Protein AF-A0A1B7LLC5-F1 (afdb_monomer)

Nearest PDB structures (foldseek):
  7f6j-assembly1_C  TM=9.570E-01  e=3.061E+00  Homo sapiens
  8iyj-assembly1_B1  TM=2.828E-01  e=3.644E+00  Mus musculus

Foldseek 3Di:
DDDDDDDDDDDDDDDDDDPPVCPVVVVVVVVVVVVVVVVVVVVVVVVVVVVVVVVVVVVVVVVVVVVVVVVVVVVCVVVVPPDPPDDDDPVVVVLVVLLVVLVVLLVVCVVVVVFKDADPPDPQDDPVVVVVVLVVQLVVQLVVLLVCLLVDPDPCSVVVLVVSQVVSQVVQVVRRMGGDPSNSVSSVSNSVSSNVVSVVVVVVVVVVVVVVVLVVLVVVLVVVVVVLVVVLVVLVVVLVVLVVVLVPDPDPVVNVVSVVVNVVSVVVNVVSVVVVVVSVVVVLLQQKWKWWKWDDCPWPNPQKIDIATDSDPCVVVVQVVCQVPPDPDGIDTFKMFIDRGRVVVLVVCCVVQVVFFPDPPDSRGTIGRHHPVVVVVSVVVRPTDDMDGDD

Solvent-accessible surface area (backbone atoms only — not comparable to full-atom values): 22196 Å² total; per-residue (Å²): 138,82,88,85,79,90,79,89,77,88,74,85,79,76,91,75,86,74,83,68,77,57,62,65,60,52,51,50,49,52,50,53,52,51,49,52,53,51,51,54,50,53,52,50,54,50,52,52,52,52,52,52,50,53,52,52,49,52,52,51,52,52,52,54,49,52,52,48,52,52,52,50,50,52,51,48,51,60,69,66,52,65,66,93,83,76,80,93,53,71,71,59,54,52,54,50,51,53,50,50,51,41,52,49,53,49,52,49,35,58,75,67,62,57,42,59,45,67,53,89,90,53,97,71,78,85,58,65,67,59,54,51,50,51,53,50,50,54,53,52,55,46,51,51,51,51,53,44,56,77,74,39,95,64,83,58,57,61,57,54,50,50,53,51,50,51,53,53,42,55,57,32,52,78,70,54,28,40,69,31,67,73,52,55,46,36,56,52,50,47,52,53,50,53,53,53,49,50,55,49,52,51,52,49,55,51,50,54,52,51,52,56,53,51,53,50,52,56,51,50,52,52,53,51,50,55,50,53,52,53,53,50,54,52,47,52,52,50,44,55,53,42,54,53,49,45,75,73,46,85,50,69,69,63,31,51,54,41,50,58,50,41,54,53,47,51,53,49,50,52,53,50,52,55,50,48,53,53,51,52,53,54,50,41,63,63,35,20,23,34,35,38,33,31,34,33,52,90,80,69,34,83,51,37,34,35,72,47,64,38,63,55,96,54,62,69,58,58,54,52,53,50,38,76,75,70,52,100,57,65,66,44,65,46,37,42,30,49,34,64,42,34,72,60,51,54,52,52,49,50,65,76,43,56,95,28,54,75,44,91,84,47,95,89,65,43,35,32,57,48,50,72,70,56,54,52,53,55,48,64,75,61,73,60,90,44,80,48,77,47,129

Structure (mmCIF, N/CA/C/O backbone):
data_AF-A0A1B7LLC5-F1
#
_entry.id   AF-A0A1B7LLC5-F1
#
loop_
_atom_site.group_PDB
_atom_site.id
_atom_site.type_symbol
_atom_site.label_atom_id
_atom_site.label_alt_id
_atom_site.label_comp_id
_atom_site.label_asym_id
_atom_site.label_entity_id
_atom_site.labe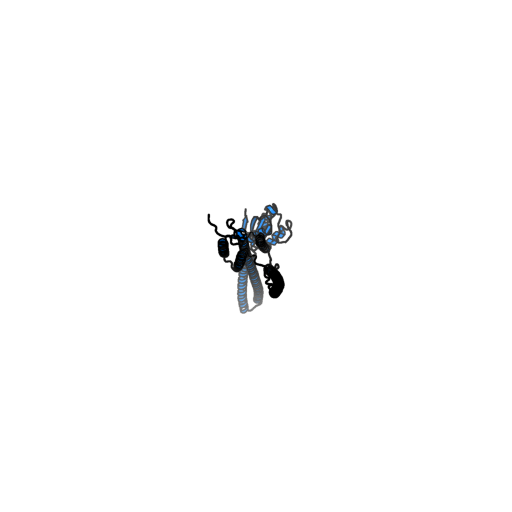l_seq_id
_atom_site.pdbx_PDB_ins_code
_atom_site.Cartn_x
_atom_site.Cartn_y
_atom_site.Cartn_z
_atom_site.occupancy
_atom_site.B_iso_or_equiv
_atom_site.auth_seq_id
_atom_site.auth_comp_id
_atom_site.auth_asym_id
_atom_site.auth_atom_id
_atom_site.pdbx_PDB_model_num
ATOM 1 N N . MET A 1 1 ? 99.921 7.316 -113.425 1.00 34.38 1 MET A N 1
ATOM 2 C CA . MET A 1 1 ? 101.112 7.751 -112.674 1.00 34.38 1 MET A CA 1
ATOM 3 C C . MET A 1 1 ? 100.921 7.282 -111.239 1.00 34.38 1 MET A C 1
ATOM 5 O O . MET A 1 1 ? 100.054 7.803 -110.559 1.00 34.38 1 MET A O 1
ATOM 9 N N . PHE A 1 2 ? 101.670 6.233 -110.895 1.00 31.62 2 PHE A N 1
ATOM 10 C CA . PHE A 1 2 ? 101.904 5.600 -109.591 1.00 31.62 2 PHE A CA 1
ATOM 11 C C . PHE A 1 2 ? 100.785 4.850 -108.839 1.00 31.62 2 PHE A C 1
ATOM 13 O O . PHE A 1 2 ? 99.936 5.413 -108.158 1.00 31.62 2 PHE A O 1
ATOM 20 N N . ASP A 1 3 ? 100.919 3.525 -108.965 1.00 32.22 3 ASP A N 1
ATOM 21 C CA . ASP A 1 3 ? 100.447 2.406 -108.149 1.00 32.22 3 ASP A CA 1
ATOM 22 C C . ASP A 1 3 ? 100.445 2.631 -106.634 1.00 32.22 3 ASP A C 1
ATOM 24 O O . ASP A 1 3 ? 101.436 3.110 -106.096 1.00 32.22 3 ASP A O 1
ATOM 28 N N . PHE A 1 4 ? 99.449 2.069 -105.936 1.00 33.47 4 PHE A N 1
ATOM 29 C CA . PHE A 1 4 ? 99.709 1.341 -104.687 1.00 33.47 4 PHE A CA 1
ATOM 30 C C . PHE A 1 4 ? 98.754 0.140 -104.503 1.00 33.47 4 PHE A C 1
ATOM 32 O O . PHE A 1 4 ? 97.558 0.259 -104.264 1.00 33.47 4 PHE A O 1
ATOM 39 N N . LYS A 1 5 ? 99.378 -1.027 -104.692 1.00 35.62 5 LYS A N 1
ATOM 40 C CA . LYS A 1 5 ? 99.055 -2.440 -104.428 1.00 35.62 5 LYS A CA 1
ATOM 41 C C . LYS A 1 5 ? 97.774 -2.822 -103.659 1.00 35.62 5 LYS A C 1
ATOM 43 O O . LYS A 1 5 ? 97.589 -2.506 -102.489 1.00 35.62 5 LYS A O 1
ATOM 48 N N . LYS A 1 6 ? 97.027 -3.730 -104.308 1.00 38.81 6 LYS A N 1
ATOM 49 C CA . LYS A 1 6 ? 96.142 -4.754 -103.724 1.00 38.81 6 LYS A CA 1
ATOM 50 C C . LYS A 1 6 ? 96.840 -5.534 -102.603 1.00 38.81 6 LYS A C 1
ATOM 52 O O . LYS A 1 6 ? 97.945 -6.030 -102.811 1.00 38.81 6 LYS A O 1
ATOM 57 N N . ASN A 1 7 ? 96.131 -5.765 -101.502 1.00 33.94 7 ASN A N 1
ATOM 58 C CA . ASN A 1 7 ? 96.380 -6.903 -100.623 1.00 33.94 7 ASN A CA 1
ATOM 59 C C . ASN A 1 7 ? 95.038 -7.551 -100.258 1.00 33.94 7 ASN A C 1
ATOM 61 O O . ASN A 1 7 ? 94.275 -7.039 -99.443 1.00 33.94 7 ASN A O 1
ATOM 65 N N . ASN A 1 8 ? 94.750 -8.666 -100.929 1.00 35.16 8 ASN A N 1
ATOM 66 C CA . ASN A 1 8 ? 93.678 -9.589 -100.584 1.00 35.16 8 ASN A CA 1
ATOM 67 C C . ASN A 1 8 ? 94.096 -10.363 -99.332 1.00 35.16 8 ASN A C 1
ATOM 69 O O . ASN A 1 8 ? 95.169 -10.955 -99.333 1.00 35.16 8 ASN A O 1
ATOM 73 N N . ASN A 1 9 ? 93.242 -10.411 -98.312 1.00 33.19 9 ASN A N 1
ATOM 74 C CA . ASN A 1 9 ? 93.235 -11.494 -97.328 1.00 33.19 9 ASN A CA 1
ATOM 75 C C . ASN A 1 9 ? 91.840 -11.614 -96.704 1.00 33.19 9 ASN A C 1
ATOM 77 O O . ASN A 1 9 ? 91.574 -11.185 -95.586 1.00 33.19 9 ASN A O 1
ATOM 81 N N . THR A 1 10 ? 90.939 -12.230 -97.464 1.00 37.09 10 THR A N 1
ATOM 82 C CA . THR A 1 10 ? 89.785 -12.956 -96.935 1.00 37.09 10 THR A CA 1
ATOM 83 C C . THR A 1 10 ? 90.298 -14.189 -96.191 1.00 37.09 10 THR A C 1
ATOM 85 O O . THR A 1 10 ? 90.734 -15.149 -96.825 1.00 37.09 10 THR A O 1
ATOM 88 N N . LYS A 1 11 ? 90.261 -14.180 -94.855 1.00 38.12 11 LYS A N 1
ATOM 89 C CA . LYS A 1 11 ? 90.363 -15.404 -94.050 1.00 38.12 11 LYS A CA 1
ATOM 90 C C . LYS A 1 11 ? 88.994 -15.735 -93.478 1.00 38.12 11 LYS A C 1
ATOM 92 O O . LYS A 1 11 ? 88.564 -15.178 -92.474 1.00 38.12 11 LYS A O 1
ATOM 97 N N . ILE A 1 12 ? 88.337 -16.645 -94.186 1.00 39.03 12 ILE A N 1
ATOM 98 C CA . ILE A 1 12 ? 87.338 -17.572 -93.665 1.00 39.03 12 ILE A CA 1
ATOM 99 C C . ILE A 1 12 ? 87.979 -18.239 -92.440 1.00 39.03 12 ILE A C 1
ATOM 101 O O . ILE A 1 12 ? 89.030 -18.865 -92.570 1.00 39.03 12 ILE A O 1
ATOM 105 N N . LEU A 1 13 ? 87.410 -18.036 -91.252 1.00 37.59 13 LEU A N 1
ATOM 106 C CA . LEU A 1 13 ? 87.780 -18.788 -90.057 1.00 37.59 13 LEU A CA 1
ATOM 107 C C . LEU A 1 13 ? 86.732 -19.876 -89.862 1.00 37.59 13 LEU A C 1
ATOM 109 O O . LEU A 1 13 ? 85.561 -19.610 -89.606 1.00 37.59 13 LEU A O 1
ATOM 113 N N . GLU A 1 14 ? 87.210 -21.090 -90.089 1.00 36.34 14 GLU A N 1
ATOM 114 C CA . GLU A 1 14 ? 86.537 -22.371 -89.976 1.00 36.34 14 GLU A CA 1
ATOM 115 C C . GLU A 1 14 ? 85.952 -22.579 -88.575 1.00 36.34 14 GLU A C 1
ATOM 117 O O 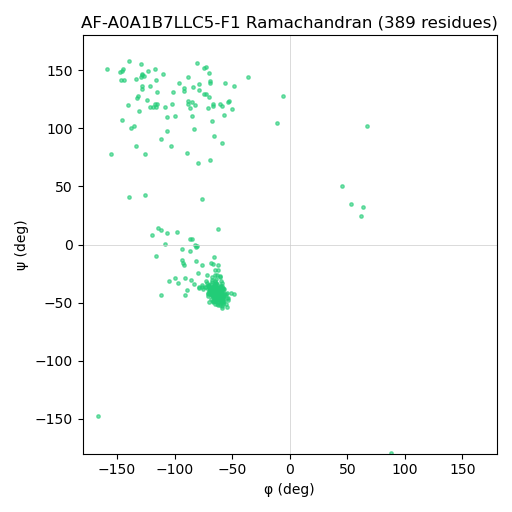. GLU A 1 14 ? 86.585 -22.280 -87.558 1.00 36.34 14 GLU A O 1
ATOM 122 N N . HIS A 1 15 ? 84.743 -23.140 -88.541 1.00 43.66 15 HIS A N 1
ATOM 123 C CA . HIS A 1 15 ? 84.168 -23.767 -87.361 1.00 43.66 15 HIS A CA 1
ATOM 124 C C . HIS A 1 15 ? 85.141 -24.819 -86.815 1.00 43.66 15 HIS A C 1
ATOM 126 O O . HIS A 1 15 ? 85.515 -25.749 -87.527 1.00 43.66 15 HIS A O 1
ATOM 132 N N . LYS A 1 16 ? 85.539 -24.676 -85.548 1.00 38.84 16 LYS A N 1
ATOM 133 C CA . LYS A 1 16 ? 86.103 -25.770 -84.760 1.00 38.84 16 LYS A CA 1
ATOM 134 C C . LYS A 1 16 ? 85.209 -26.018 -83.562 1.00 38.84 16 LYS A C 1
ATOM 136 O O . LYS A 1 16 ? 85.007 -25.139 -82.726 1.00 38.84 16 LYS A O 1
ATOM 141 N N . ASP A 1 17 ? 84.687 -27.230 -83.553 1.00 43.78 17 ASP A N 1
ATOM 142 C CA . ASP A 1 17 ? 83.875 -27.841 -82.524 1.00 43.78 17 ASP A CA 1
ATOM 143 C C . ASP A 1 17 ? 84.555 -27.751 -81.154 1.00 43.78 17 ASP A C 1
ATOM 145 O O . ASP A 1 17 ? 85.671 -28.229 -80.949 1.00 43.78 17 ASP A O 1
ATOM 149 N N . ILE A 1 18 ? 83.852 -27.149 -80.198 1.00 48.06 18 ILE A N 1
ATOM 150 C CA . ILE A 1 18 ? 83.968 -27.520 -78.794 1.00 48.06 18 ILE A CA 1
ATOM 151 C C . ILE A 1 18 ? 82.616 -28.144 -78.473 1.00 48.06 18 ILE A C 1
ATOM 153 O O . ILE A 1 18 ? 81.661 -27.446 -78.131 1.00 48.06 18 ILE A O 1
ATOM 157 N N . GLU A 1 19 ? 82.527 -29.461 -78.649 1.00 50.31 19 GLU A N 1
ATOM 158 C CA . GLU A 1 19 ? 81.536 -30.287 -77.967 1.00 50.31 19 GLU A CA 1
ATOM 159 C C . GLU A 1 19 ? 81.762 -30.098 -76.462 1.00 50.31 19 GLU A C 1
ATOM 161 O O . GLU A 1 19 ? 82.547 -30.793 -75.821 1.00 50.31 19 GLU A O 1
ATOM 166 N N . VAL A 1 20 ? 81.127 -29.071 -75.896 1.00 56.38 20 VAL A N 1
ATOM 167 C CA . VAL A 1 20 ? 80.952 -28.967 -74.453 1.00 56.38 20 VAL A CA 1
ATOM 168 C C . VAL A 1 20 ? 80.157 -30.204 -74.069 1.00 56.38 20 VAL A C 1
ATOM 170 O O . VAL A 1 20 ? 79.071 -30.422 -74.600 1.00 56.38 20 VAL A O 1
ATOM 173 N N . ASP A 1 21 ? 80.697 -31.041 -73.191 1.00 57.50 21 ASP A N 1
ATOM 174 C CA . ASP A 1 21 ? 79.963 -32.179 -72.654 1.00 57.50 21 ASP A CA 1
ATOM 175 C C . ASP A 1 21 ? 78.802 -31.608 -71.817 1.00 57.50 21 ASP A C 1
ATOM 177 O O . ASP A 1 21 ? 78.960 -31.195 -70.669 1.00 57.50 21 ASP A O 1
ATOM 181 N N . ILE A 1 22 ? 77.632 -31.458 -72.451 1.00 57.97 22 ILE A N 1
ATOM 182 C CA . ILE A 1 22 ? 76.406 -30.879 -71.872 1.00 57.97 22 ILE A CA 1
ATOM 183 C C . ILE A 1 22 ? 75.833 -31.820 -70.793 1.00 57.97 22 ILE A C 1
ATOM 185 O O . ILE A 1 22 ? 75.015 -31.415 -69.965 1.00 57.97 22 ILE A O 1
ATOM 189 N N . ASN A 1 23 ? 76.275 -33.080 -70.761 1.00 61.84 23 ASN A N 1
ATOM 190 C CA . ASN A 1 23 ? 75.772 -34.118 -69.868 1.00 61.84 23 ASN A CA 1
ATOM 191 C C . ASN A 1 23 ? 75.908 -33.805 -68.365 1.00 61.84 23 ASN A C 1
ATOM 193 O O . ASN A 1 23 ? 74.895 -33.928 -67.673 1.00 61.84 23 ASN A O 1
ATOM 197 N N . PRO A 1 24 ? 77.070 -33.386 -67.821 1.00 66.44 24 PRO A N 1
ATOM 198 C CA . PRO A 1 24 ? 77.200 -33.033 -66.404 1.00 66.44 24 PRO A CA 1
ATOM 199 C C . PRO A 1 24 ? 76.309 -31.854 -65.983 1.00 66.44 24 PRO A C 1
ATOM 201 O O . PRO A 1 24 ? 75.649 -31.936 -64.949 1.00 66.44 24 PRO A O 1
ATOM 204 N N . ILE A 1 25 ? 76.204 -30.806 -66.807 1.00 67.88 25 ILE A N 1
ATOM 205 C CA . ILE A 1 25 ? 75.366 -29.627 -66.519 1.00 67.88 25 ILE A CA 1
ATOM 206 C C . ILE A 1 25 ? 73.875 -29.985 -66.602 1.00 67.88 25 ILE A C 1
ATOM 208 O O . ILE A 1 25 ? 73.095 -29.601 -65.732 1.00 67.88 25 ILE A O 1
ATOM 212 N N . ASN A 1 26 ? 73.465 -30.787 -67.591 1.00 69.62 26 ASN A N 1
ATOM 213 C CA . ASN A 1 26 ? 72.095 -31.303 -67.671 1.00 69.62 26 ASN A CA 1
ATOM 214 C C . ASN A 1 26 ? 71.756 -32.242 -66.506 1.00 69.62 26 ASN A C 1
ATOM 216 O O . ASN A 1 26 ? 70.599 -32.306 -66.086 1.00 69.62 26 ASN A O 1
ATOM 220 N N . LEU A 1 27 ? 72.736 -32.980 -65.980 1.00 72.06 27 LEU A N 1
ATOM 221 C CA . LEU A 1 27 ? 72.546 -33.842 -64.819 1.00 72.06 27 LEU A CA 1
ATOM 222 C C . LEU A 1 27 ? 72.351 -33.018 -63.540 1.00 72.06 27 LEU A C 1
ATOM 224 O O . LEU A 1 27 ? 71.469 -33.341 -62.745 1.00 72.06 27 LEU A O 1
ATOM 228 N N . GLU A 1 28 ? 73.121 -31.946 -63.348 1.00 74.25 28 GLU A N 1
ATOM 229 C CA . GLU A 1 28 ? 72.926 -31.003 -62.239 1.00 74.25 28 GLU A CA 1
ATOM 230 C C . GLU A 1 28 ? 71.610 -30.231 -62.355 1.00 74.25 28 GLU A C 1
ATOM 232 O O . GLU A 1 28 ? 70.887 -30.120 -61.366 1.00 74.25 28 GLU A O 1
ATOM 237 N N . TYR A 1 29 ? 71.234 -29.791 -63.559 1.00 75.12 29 TYR A N 1
ATOM 238 C CA . TYR A 1 29 ? 69.946 -29.139 -63.799 1.00 75.12 29 TYR A CA 1
ATOM 239 C C . TYR A 1 29 ? 68.775 -30.072 -63.469 1.00 75.12 29 TYR A C 1
ATOM 241 O O . TYR A 1 29 ? 67.874 -29.693 -62.725 1.00 75.12 29 TYR A O 1
ATOM 249 N N . LYS A 1 30 ? 68.822 -31.334 -63.924 1.00 77.38 30 LYS A N 1
ATOM 250 C CA . LYS A 1 30 ? 67.807 -32.346 -63.583 1.00 77.38 30 LYS A CA 1
ATOM 251 C C . LYS A 1 30 ? 67.747 -32.633 -62.081 1.00 77.38 30 LYS A C 1
ATOM 253 O O . LYS A 1 30 ? 66.656 -32.835 -61.547 1.00 77.38 30 LYS A O 1
ATOM 258 N N . LYS A 1 31 ? 68.891 -32.640 -61.385 1.00 79.38 31 LYS A N 1
ATOM 259 C CA . LYS A 1 31 ? 68.935 -32.777 -59.919 1.00 79.38 31 LYS A CA 1
ATOM 260 C C . LYS A 1 31 ? 68.272 -31.578 -59.238 1.00 79.38 31 LYS A C 1
ATOM 262 O O . LYS A 1 31 ? 67.351 -31.788 -58.450 1.00 79.38 31 LYS A O 1
ATOM 267 N N . ALA A 1 32 ? 68.647 -30.353 -59.597 1.00 77.69 32 ALA A N 1
ATOM 268 C CA . ALA A 1 32 ? 68.061 -29.132 -59.042 1.00 77.69 32 ALA A CA 1
ATOM 269 C C . ALA A 1 32 ? 66.552 -29.022 -59.328 1.00 77.69 32 ALA A C 1
ATOM 271 O O . ALA A 1 32 ? 65.773 -28.647 -58.454 1.00 77.69 32 ALA A O 1
ATOM 272 N N . GLU A 1 33 ? 66.109 -29.415 -60.523 1.00 81.19 33 GLU A N 1
ATOM 273 C CA . GLU A 1 33 ? 64.693 -29.442 -60.897 1.00 81.19 33 GLU A CA 1
ATOM 274 C C . GLU A 1 33 ? 63.911 -30.494 -60.093 1.00 81.19 33 GLU A C 1
ATOM 276 O O . GLU A 1 33 ? 62.797 -30.237 -59.625 1.00 81.19 33 GLU A O 1
ATOM 281 N N . SER A 1 34 ? 64.514 -31.662 -59.847 1.00 78.44 34 SER A N 1
ATOM 282 C CA . SER A 1 34 ? 63.921 -32.692 -58.990 1.00 78.44 34 SER A CA 1
ATOM 283 C C . SER A 1 34 ? 63.798 -32.240 -57.528 1.00 78.44 34 SER A C 1
ATOM 285 O O . SER A 1 34 ? 62.769 -32.486 -56.891 1.00 78.44 34 SER A O 1
ATOM 287 N N . GLU A 1 35 ? 64.790 -31.512 -57.007 1.00 82.31 35 GLU A N 1
ATOM 288 C CA . GLU A 1 35 ? 64.758 -30.939 -55.659 1.00 82.31 35 GLU A CA 1
ATOM 289 C C . GLU A 1 35 ? 63.735 -29.806 -55.546 1.00 82.31 35 GLU A C 1
ATOM 291 O O . GLU A 1 35 ? 62.948 -29.785 -54.599 1.00 82.31 35 GLU A O 1
ATOM 296 N N . LEU A 1 36 ? 63.657 -28.921 -56.543 1.00 81.69 36 LEU A N 1
ATOM 297 C CA . LEU A 1 36 ? 62.648 -27.865 -56.614 1.00 81.69 36 LEU A CA 1
ATOM 298 C C . LEU A 1 36 ? 61.231 -28.454 -56.591 1.00 81.69 36 LEU A C 1
ATOM 300 O O . LEU A 1 36 ? 60.360 -27.971 -55.865 1.00 81.69 36 LEU A O 1
ATOM 304 N N . ASN A 1 37 ? 60.997 -29.523 -57.353 1.00 83.44 37 ASN A N 1
ATOM 305 C CA . ASN A 1 37 ? 59.711 -30.215 -57.377 1.00 83.44 37 ASN A CA 1
ATOM 306 C C . ASN A 1 37 ? 59.402 -30.897 -56.038 1.00 83.44 37 ASN A C 1
ATOM 308 O O . ASN A 1 37 ? 58.258 -30.861 -55.578 1.00 83.44 37 ASN A O 1
ATOM 312 N N . ARG A 1 38 ? 60.418 -31.447 -55.362 1.00 85.88 38 ARG A N 1
ATOM 313 C CA . ARG A 1 38 ? 60.277 -32.011 -54.013 1.00 85.88 38 ARG A CA 1
ATOM 314 C C . ARG A 1 38 ? 59.913 -30.939 -52.982 1.00 85.88 38 ARG A C 1
ATOM 316 O O . ARG A 1 38 ? 58.997 -31.156 -52.192 1.00 85.88 38 ARG A O 1
ATOM 323 N N . ILE A 1 39 ? 60.563 -29.776 -53.024 1.00 83.19 39 ILE A N 1
ATOM 324 C CA . ILE A 1 39 ? 60.279 -28.640 -52.134 1.00 83.19 39 ILE A CA 1
ATOM 325 C C . ILE A 1 39 ? 58.877 -28.082 -52.396 1.00 83.19 39 ILE A C 1
ATOM 327 O O . ILE A 1 39 ? 58.124 -27.868 -51.450 1.00 83.19 39 ILE A O 1
ATOM 331 N N . LYS A 1 40 ? 58.477 -27.907 -53.662 1.00 85.69 40 LYS A N 1
ATOM 332 C CA . LYS A 1 40 ? 57.117 -27.465 -54.023 1.00 85.69 40 LYS A CA 1
ATOM 333 C C . LYS A 1 40 ? 56.044 -28.425 -53.514 1.00 85.69 40 LYS A C 1
ATOM 335 O O . LYS A 1 40 ? 55.000 -27.980 -53.044 1.00 85.69 40 LYS A O 1
ATOM 340 N N . LYS A 1 41 ? 56.304 -29.734 -53.580 1.00 87.00 41 LYS A N 1
ATOM 341 C CA . LYS A 1 41 ? 55.393 -30.752 -53.050 1.00 87.00 41 LYS A CA 1
ATOM 342 C C . LYS A 1 41 ? 55.265 -30.647 -51.527 1.00 87.00 41 LYS A C 1
ATOM 344 O O . LYS A 1 41 ? 54.153 -30.515 -51.034 1.00 87.00 41 LYS A O 1
ATOM 349 N N . LEU A 1 42 ? 56.388 -30.565 -50.810 1.00 87.19 42 LEU A N 1
ATOM 350 C CA . LEU A 1 42 ? 56.409 -30.364 -49.353 1.00 87.19 42 LEU A CA 1
ATOM 351 C C . LEU A 1 42 ? 55.716 -29.059 -48.923 1.00 87.19 42 LEU A C 1
ATOM 353 O O . LEU A 1 42 ? 54.991 -29.036 -47.929 1.00 87.19 42 LEU A O 1
ATOM 357 N N . LEU A 1 43 ? 55.896 -27.973 -49.677 1.00 85.56 43 LEU A N 1
ATOM 358 C CA . LEU A 1 43 ? 55.226 -26.695 -49.429 1.00 85.56 43 LEU A CA 1
ATOM 359 C C . LEU A 1 43 ? 53.701 -26.808 -49.600 1.00 85.56 43 LEU A C 1
ATOM 361 O O . LEU A 1 43 ? 52.939 -26.255 -48.811 1.00 85.56 43 LEU A O 1
ATOM 365 N N . ASN A 1 44 ? 53.239 -27.535 -50.618 1.00 86.62 44 ASN A N 1
ATOM 366 C CA . ASN A 1 44 ? 51.810 -27.759 -50.821 1.00 86.62 44 ASN A CA 1
ATOM 367 C C . ASN A 1 44 ? 51.219 -28.657 -49.730 1.00 86.62 44 ASN A C 1
ATOM 369 O O . ASN A 1 44 ? 50.162 -28.329 -49.193 1.00 86.62 44 ASN A O 1
ATOM 373 N N . ASP A 1 45 ? 51.917 -29.726 -49.350 1.00 85.31 45 ASP A N 1
ATOM 374 C CA . ASP A 1 45 ? 51.474 -30.643 -48.297 1.00 85.31 45 ASP A CA 1
ATOM 375 C C . ASP A 1 45 ? 51.374 -29.921 -46.938 1.00 85.31 45 ASP A C 1
ATOM 377 O O . ASP A 1 45 ? 50.368 -30.033 -46.233 1.00 85.31 45 ASP A O 1
ATOM 381 N N . THR A 1 46 ? 52.364 -29.086 -46.600 1.00 83.75 46 THR A N 1
ATOM 382 C CA . THR A 1 46 ? 52.334 -28.250 -45.383 1.00 83.75 46 THR A CA 1
ATOM 383 C C . THR A 1 46 ? 51.231 -27.194 -45.428 1.00 83.75 46 THR A C 1
ATOM 385 O O . THR A 1 46 ? 50.519 -27.011 -44.442 1.00 83.75 46 THR A O 1
ATOM 388 N N . LYS A 1 47 ? 51.005 -26.541 -46.574 1.00 85.06 47 LYS A N 1
ATOM 389 C CA . LYS A 1 47 ? 49.908 -25.576 -46.744 1.00 85.06 47 LYS A CA 1
ATOM 390 C C . LYS A 1 47 ? 48.537 -26.230 -46.559 1.00 85.06 47 LYS A C 1
ATOM 392 O O . LYS A 1 47 ? 47.651 -25.639 -45.943 1.00 85.06 47 LYS A O 1
ATOM 397 N N . VAL A 1 48 ? 48.362 -27.450 -47.065 1.00 86.50 48 VAL A N 1
ATOM 398 C CA . VAL A 1 48 ? 47.136 -28.234 -46.870 1.00 86.50 48 VAL A CA 1
ATOM 399 C C . VAL A 1 48 ? 46.958 -28.592 -45.392 1.00 86.50 48 VAL A C 1
ATOM 401 O O . VAL A 1 48 ? 45.881 -28.351 -44.851 1.00 86.50 48 VAL A O 1
ATOM 404 N N . SER A 1 49 ? 48.012 -29.067 -44.722 1.00 84.19 49 SER A N 1
ATOM 405 C CA . SER A 1 49 ? 48.014 -29.362 -43.280 1.00 84.19 49 SER A CA 1
ATOM 406 C C . SER A 1 49 ? 47.596 -28.154 -42.434 1.00 84.19 49 SER A C 1
ATOM 408 O O . SER A 1 49 ? 46.667 -28.242 -41.632 1.00 84.19 49 SER A O 1
ATOM 410 N N . VAL A 1 50 ? 48.226 -26.997 -42.655 1.00 84.88 50 VAL A N 1
ATOM 411 C CA . VAL A 1 50 ? 47.936 -25.762 -41.908 1.00 84.88 50 VAL A CA 1
ATOM 412 C C . VAL A 1 50 ? 46.504 -25.283 -42.163 1.00 84.88 50 VAL A C 1
ATOM 414 O O . VAL A 1 50 ? 45.804 -24.892 -41.232 1.00 84.88 50 VAL A O 1
ATOM 417 N N . ASN A 1 51 ? 46.011 -25.374 -43.401 1.00 85.50 51 ASN A N 1
ATOM 418 C CA . ASN A 1 51 ? 44.623 -25.020 -43.710 1.00 85.50 51 ASN A CA 1
ATOM 419 C C . ASN A 1 51 ? 43.610 -25.957 -43.032 1.00 85.50 51 ASN A C 1
ATOM 421 O O . ASN A 1 51 ? 42.535 -25.509 -42.624 1.00 85.50 51 ASN A O 1
ATOM 425 N N . MET A 1 52 ? 43.935 -27.245 -42.881 1.00 87.31 52 MET A N 1
ATOM 426 C CA . MET A 1 52 ? 43.105 -28.177 -42.112 1.00 87.31 52 MET A CA 1
ATOM 427 C C . MET A 1 52 ? 43.076 -27.809 -40.623 1.00 87.31 52 MET A C 1
ATOM 429 O O . MET A 1 52 ? 42.002 -27.818 -40.017 1.00 87.31 52 MET A O 1
ATOM 433 N N . GLU A 1 53 ? 44.214 -27.426 -40.040 1.00 87.81 53 GLU A N 1
ATOM 434 C CA . GLU A 1 53 ? 44.287 -26.961 -38.649 1.00 87.81 53 GLU A CA 1
ATOM 435 C C . GLU A 1 53 ? 43.510 -25.661 -38.426 1.00 87.81 53 GLU A C 1
ATOM 437 O O . GLU A 1 53 ? 42.716 -25.585 -37.488 1.00 87.81 53 GLU A O 1
ATOM 442 N N . ILE A 1 54 ? 43.654 -24.676 -39.318 1.00 85.69 54 ILE A N 1
ATOM 443 C CA . ILE A 1 54 ? 42.892 -23.419 -39.278 1.00 85.69 54 ILE A CA 1
ATOM 444 C C . ILE A 1 54 ? 41.388 -23.706 -39.331 1.00 85.69 54 ILE A C 1
ATOM 446 O O . ILE A 1 54 ? 40.623 -23.166 -38.531 1.00 85.69 54 ILE A O 1
ATOM 450 N N . ASN A 1 55 ? 40.948 -24.601 -40.218 1.00 87.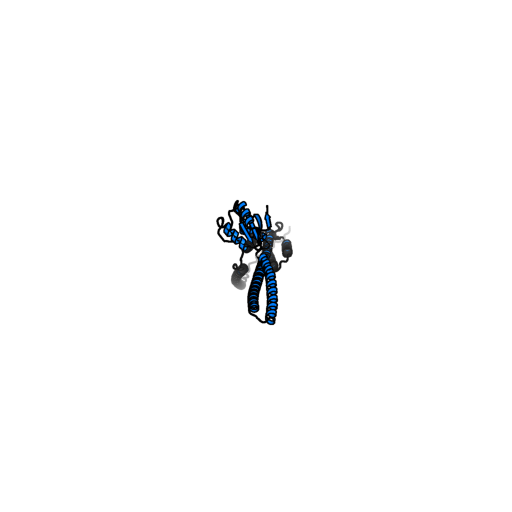38 55 ASN A N 1
ATOM 451 C CA . ASN A 1 55 ? 39.539 -24.984 -40.303 1.00 87.38 55 ASN A CA 1
ATOM 452 C C . ASN A 1 55 ? 39.043 -25.678 -39.030 1.00 87.38 55 ASN A C 1
ATOM 454 O O . ASN A 1 55 ? 37.925 -25.416 -38.581 1.00 87.38 55 ASN A O 1
ATOM 458 N N . ASN A 1 56 ? 39.861 -26.531 -38.416 1.00 89.88 56 ASN A N 1
ATOM 459 C CA . ASN A 1 56 ? 39.514 -27.179 -37.153 1.00 89.88 56 ASN A CA 1
ATOM 460 C C . ASN A 1 56 ? 39.455 -26.185 -35.986 1.00 89.88 56 ASN A C 1
ATOM 462 O O . ASN A 1 56 ? 38.536 -26.260 -35.169 1.00 89.88 56 ASN A O 1
ATOM 466 N N . LEU A 1 57 ? 40.382 -25.228 -35.921 1.00 87.06 57 LEU A N 1
ATOM 467 C CA . LEU A 1 57 ? 40.358 -24.154 -34.929 1.00 87.06 57 LEU A CA 1
ATOM 468 C C . LEU A 1 57 ? 39.133 -23.256 -35.116 1.00 87.06 57 LEU A C 1
ATOM 470 O O . LEU A 1 57 ? 38.444 -22.977 -34.140 1.00 87.06 57 LEU A O 1
ATOM 474 N N . ASN A 1 58 ? 38.782 -22.898 -36.352 1.00 85.81 58 ASN A N 1
ATOM 475 C CA . ASN A 1 58 ? 37.581 -22.113 -36.646 1.00 85.81 58 ASN A CA 1
ATOM 476 C C . ASN A 1 58 ? 36.294 -22.839 -36.229 1.00 85.81 58 ASN A C 1
ATOM 478 O O . ASN A 1 58 ? 35.403 -22.223 -35.644 1.00 85.81 58 ASN A O 1
ATOM 482 N N . LYS A 1 59 ? 36.208 -24.158 -36.450 1.00 88.50 59 LYS A N 1
ATOM 483 C CA . LYS A 1 59 ? 35.088 -24.974 -35.952 1.00 88.50 59 LYS A CA 1
ATOM 484 C C . LYS A 1 59 ? 35.002 -24.953 -34.426 1.00 88.50 59 LYS A C 1
ATOM 486 O O . LYS A 1 59 ? 33.913 -24.771 -33.891 1.00 88.50 59 LYS A O 1
ATOM 491 N N . LYS A 1 60 ? 36.136 -25.087 -33.727 1.00 87.62 60 LYS A N 1
ATOM 492 C CA . LYS A 1 60 ? 36.185 -24.999 -32.257 1.00 87.62 60 LYS A CA 1
ATOM 493 C C . LYS A 1 60 ? 35.775 -23.614 -31.757 1.00 87.62 60 LYS A C 1
ATOM 495 O O . LYS A 1 60 ? 34.986 -23.522 -30.827 1.00 87.62 60 LYS A O 1
ATOM 500 N N . VAL A 1 61 ? 36.260 -22.543 -32.385 1.00 85.88 61 VAL A N 1
ATOM 501 C CA . VAL A 1 61 ? 35.896 -21.161 -32.031 1.00 85.88 61 VAL A CA 1
ATOM 502 C C . VAL A 1 61 ? 34.396 -20.928 -32.201 1.00 85.88 61 VAL A C 1
ATOM 504 O O . VAL A 1 61 ? 33.776 -20.352 -31.312 1.00 85.88 61 VAL A O 1
ATOM 507 N N . ASN A 1 62 ? 33.801 -21.397 -33.299 1.00 81.62 62 ASN A N 1
ATOM 508 C CA . ASN A 1 62 ? 32.359 -21.273 -33.512 1.00 81.62 62 ASN A CA 1
ATOM 509 C C . ASN A 1 62 ? 31.565 -22.084 -32.484 1.00 81.62 62 ASN A C 1
ATOM 511 O O . ASN A 1 62 ? 30.634 -21.552 -31.893 1.00 81.62 62 ASN A O 1
ATOM 515 N N . TYR A 1 63 ? 31.999 -23.309 -32.179 1.00 87.50 63 TYR A N 1
ATOM 516 C CA . TYR A 1 63 ? 31.395 -24.118 -31.120 1.00 87.50 63 TYR A CA 1
ATOM 517 C C . TYR A 1 63 ? 31.421 -23.408 -29.756 1.00 87.50 63 TYR A C 1
ATOM 519 O O . TYR A 1 63 ? 30.394 -23.307 -29.092 1.00 87.50 63 TYR A O 1
ATOM 527 N N . TYR A 1 64 ? 32.569 -22.859 -29.345 1.00 84.94 64 TYR A N 1
ATOM 528 C CA . TYR A 1 64 ? 32.668 -22.136 -28.073 1.00 84.94 64 TYR A CA 1
ATOM 529 C C . TYR A 1 64 ? 31.875 -20.825 -28.068 1.00 84.94 64 TYR A C 1
ATOM 531 O O . TYR A 1 64 ? 31.347 -20.451 -27.026 1.00 84.94 64 TYR A O 1
ATOM 539 N N . ARG A 1 65 ? 31.752 -20.134 -29.210 1.00 82.06 65 ARG A N 1
ATOM 540 C CA . ARG A 1 65 ? 30.863 -18.967 -29.339 1.00 82.06 65 ARG A CA 1
ATOM 541 C C . ARG A 1 65 ? 29.397 -19.351 -29.162 1.00 82.06 65 ARG A C 1
ATOM 543 O O . ARG A 1 65 ? 28.683 -18.642 -28.462 1.00 82.06 65 ARG A O 1
ATOM 550 N N . ASP A 1 66 ? 28.965 -20.465 -29.743 1.00 77.69 66 ASP A N 1
ATOM 551 C CA . ASP A 1 66 ? 27.591 -20.948 -29.597 1.00 77.69 66 ASP A CA 1
ATOM 552 C C . ASP A 1 66 ? 27.296 -21.381 -28.156 1.00 77.69 66 ASP A C 1
ATOM 554 O O . ASP A 1 66 ? 26.242 -21.049 -27.617 1.00 77.69 66 ASP A O 1
ATOM 558 N N . GLU A 1 67 ? 28.237 -22.060 -27.496 1.00 81.50 67 GLU A N 1
ATOM 559 C CA . GLU A 1 67 ? 28.123 -22.402 -26.072 1.00 81.50 67 GLU A CA 1
ATOM 560 C C . GLU A 1 67 ? 28.090 -21.153 -25.179 1.00 81.50 67 GLU A C 1
ATOM 562 O O . GLU A 1 67 ? 27.262 -21.074 -24.273 1.00 81.50 67 GLU A O 1
ATOM 567 N N . LEU A 1 68 ? 28.917 -20.140 -25.464 1.00 73.81 68 LEU A N 1
ATOM 568 C CA . LEU A 1 68 ? 28.859 -18.858 -24.759 1.00 73.81 68 LEU A CA 1
ATOM 569 C C . LEU A 1 68 ? 27.505 -18.174 -24.948 1.00 73.81 68 LEU A C 1
ATOM 571 O O . LEU A 1 68 ? 26.918 -17.767 -23.955 1.00 73.81 68 LEU A O 1
ATOM 575 N N . ASN A 1 69 ? 26.967 -18.128 -26.170 1.00 67.00 69 ASN A N 1
ATOM 576 C CA . ASN A 1 69 ? 25.643 -17.557 -26.440 1.00 67.00 69 ASN A CA 1
ATOM 577 C C . ASN A 1 69 ? 24.525 -18.309 -25.700 1.00 67.00 69 ASN A C 1
ATOM 579 O O . ASN A 1 69 ? 23.589 -17.686 -25.202 1.00 67.00 69 ASN A O 1
ATOM 583 N N . LYS A 1 70 ? 24.603 -19.643 -25.595 1.00 72.62 70 LYS A N 1
ATOM 584 C CA . LYS A 1 70 ? 23.647 -20.435 -24.800 1.00 72.62 70 LYS A CA 1
ATOM 585 C C . LYS A 1 70 ? 23.747 -20.100 -23.316 1.00 72.62 70 LYS A C 1
ATOM 587 O O . LYS A 1 70 ? 22.719 -19.905 -22.678 1.00 72.62 70 LYS A O 1
ATOM 592 N N . ILE A 1 71 ? 24.960 -20.010 -22.770 1.00 71.00 71 ILE A N 1
ATOM 593 C CA . ILE A 1 71 ? 25.184 -19.643 -21.3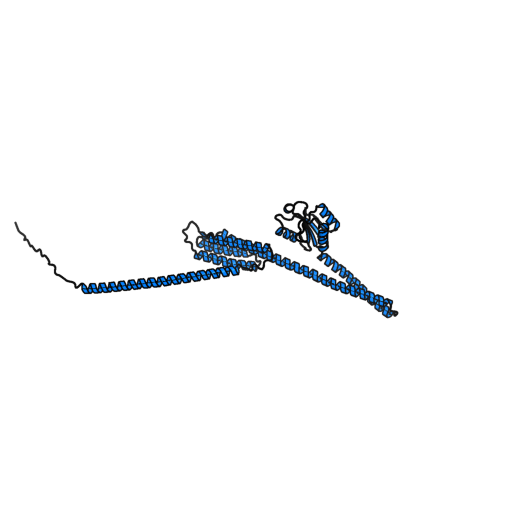65 1.00 71.00 71 ILE A CA 1
ATOM 594 C C . ILE A 1 71 ? 24.716 -18.208 -21.099 1.00 71.00 71 ILE A C 1
ATOM 596 O O . ILE A 1 71 ? 24.079 -17.968 -20.078 1.00 71.00 71 ILE A O 1
ATOM 600 N N . GLU A 1 72 ? 24.973 -17.274 -22.016 1.00 59.75 72 GLU A N 1
ATOM 601 C CA . GLU A 1 72 ? 24.507 -15.887 -21.932 1.00 59.75 72 GLU A CA 1
ATOM 602 C C . GLU A 1 72 ? 22.979 -15.837 -21.943 1.00 59.75 72 GLU A C 1
ATOM 604 O O . GLU A 1 72 ? 22.387 -15.218 -21.066 1.00 59.75 72 GLU A O 1
ATOM 609 N N . ASN A 1 73 ? 22.324 -16.570 -22.848 1.00 53.00 73 ASN A N 1
ATOM 610 C CA . ASN A 1 73 ? 20.865 -16.670 -22.888 1.00 53.00 73 ASN A CA 1
ATOM 611 C C . ASN A 1 73 ? 20.289 -17.307 -21.618 1.00 53.00 73 ASN A C 1
ATOM 613 O O . ASN A 1 73 ? 19.308 -16.794 -21.097 1.00 53.00 73 ASN A O 1
ATOM 617 N N . ILE A 1 74 ? 20.917 -18.348 -21.061 1.00 58.94 74 ILE A N 1
ATOM 618 C CA . ILE A 1 74 ? 20.497 -18.960 -19.789 1.00 58.94 74 ILE A CA 1
ATOM 619 C C . ILE A 1 74 ? 20.707 -17.992 -18.614 1.00 58.94 74 ILE A C 1
ATOM 621 O O . ILE A 1 74 ? 19.870 -17.922 -17.716 1.00 58.94 74 ILE A O 1
ATOM 625 N N . TYR A 1 75 ? 21.804 -17.231 -18.600 1.00 51.62 75 TYR A N 1
ATOM 626 C CA . TYR A 1 75 ? 22.069 -16.191 -17.602 1.00 51.62 75 TYR A CA 1
ATOM 627 C C . TYR A 1 75 ? 21.055 -15.048 -17.711 1.00 51.62 75 TYR A C 1
ATOM 629 O O . TYR A 1 75 ? 20.555 -14.570 -16.692 1.00 51.62 75 TYR A O 1
ATOM 637 N N . TYR A 1 76 ? 20.701 -14.646 -18.934 1.00 49.84 76 TYR A N 1
ATOM 638 C CA . TYR A 1 76 ? 19.643 -13.680 -19.182 1.00 49.84 76 TYR A CA 1
ATOM 639 C C . TYR A 1 76 ? 18.286 -14.233 -18.755 1.00 49.84 76 TYR A C 1
ATOM 641 O O . TYR A 1 76 ? 17.612 -13.548 -18.007 1.00 49.84 76 TYR A O 1
ATOM 649 N N . GLU A 1 77 ? 17.907 -15.461 -19.106 1.00 48.88 77 GLU A N 1
ATOM 650 C CA . GLU A 1 77 ? 16.644 -16.082 -18.679 1.00 48.88 77 GLU A CA 1
ATOM 651 C C . GLU A 1 77 ? 16.548 -16.232 -17.152 1.00 48.88 77 GLU A C 1
ATOM 653 O O . GLU A 1 77 ? 15.503 -15.934 -16.581 1.00 48.88 77 GLU A O 1
ATOM 658 N N . LYS A 1 78 ? 17.636 -16.600 -16.457 1.00 42.78 78 LYS A N 1
ATOM 659 C CA . LYS A 1 78 ? 17.659 -16.698 -14.982 1.00 42.78 78 LYS A CA 1
ATOM 660 C C . LYS A 1 78 ? 17.649 -15.349 -14.260 1.00 42.78 78 LYS A C 1
ATOM 662 O O . LYS A 1 78 ? 17.120 -15.282 -13.158 1.00 42.78 78 LYS A O 1
ATOM 667 N N . ASN A 1 79 ? 18.226 -14.298 -14.846 1.00 39.97 79 ASN A N 1
ATOM 668 C CA . ASN A 1 79 ? 18.217 -12.950 -14.260 1.00 39.97 79 ASN A CA 1
ATOM 669 C C . ASN A 1 79 ? 17.034 -12.084 -14.729 1.00 39.97 79 ASN A C 1
ATOM 671 O O . ASN A 1 79 ? 16.738 -11.075 -14.090 1.00 39.97 79 ASN A O 1
ATOM 675 N N . PHE A 1 80 ? 16.366 -12.446 -15.830 1.00 41.12 80 PHE A N 1
ATOM 676 C CA . PHE A 1 80 ? 15.135 -11.805 -16.307 1.00 41.12 80 PHE A CA 1
ATOM 677 C C . PHE A 1 80 ? 13.876 -12.456 -15.755 1.00 41.12 80 PHE A C 1
ATOM 679 O O . PHE A 1 80 ? 12.901 -11.741 -15.543 1.00 41.12 80 PHE A O 1
ATOM 686 N N . ASN A 1 81 ? 13.901 -13.754 -15.451 1.00 37.03 81 ASN A N 1
ATOM 687 C CA . ASN A 1 81 ? 12.889 -14.357 -14.599 1.00 37.03 81 ASN A CA 1
ATOM 688 C C . ASN A 1 81 ? 13.237 -14.041 -13.140 1.00 37.03 81 ASN A C 1
ATOM 690 O O . ASN A 1 81 ? 13.598 -14.921 -12.359 1.00 37.03 81 ASN A O 1
ATOM 694 N N . LEU A 1 82 ? 13.088 -12.768 -12.753 1.00 37.84 82 LEU A N 1
ATOM 695 C CA . LEU A 1 82 ? 12.573 -12.531 -11.412 1.00 37.84 82 LEU A CA 1
ATOM 696 C C . LEU A 1 82 ? 11.234 -13.260 -11.375 1.00 37.84 82 LEU A C 1
ATOM 698 O O . LEU A 1 82 ? 10.328 -12.915 -12.121 1.00 37.84 82 LEU A O 1
ATOM 702 N N . SER A 1 83 ? 11.199 -14.332 -10.589 1.00 38.59 83 SER A N 1
ATOM 703 C CA . SER A 1 83 ? 10.019 -15.083 -10.175 1.00 38.59 83 SER A CA 1
ATOM 704 C C . SER A 1 83 ? 8.708 -14.371 -10.514 1.00 38.59 83 SER A C 1
ATOM 706 O O . SER A 1 83 ? 8.285 -13.468 -9.792 1.00 38.59 83 SER A O 1
ATOM 708 N N . THR A 1 84 ? 8.025 -14.851 -11.548 1.00 41.56 84 THR A N 1
ATOM 709 C CA . THR A 1 84 ? 6.615 -14.554 -11.846 1.00 41.56 84 THR A CA 1
ATOM 710 C C . THR A 1 84 ? 5.652 -15.033 -10.744 1.00 41.56 84 THR A C 1
ATOM 712 O O . THR A 1 84 ? 4.444 -15.036 -10.941 1.00 41.56 84 THR A O 1
ATOM 715 N N . ASP A 1 85 ? 6.169 -15.396 -9.568 1.00 38.09 85 ASP A N 1
ATOM 716 C CA . ASP A 1 85 ? 5.435 -16.009 -8.462 1.00 38.09 85 ASP A CA 1
ATOM 717 C C . ASP A 1 85 ? 5.303 -15.088 -7.231 1.00 38.09 85 ASP A C 1
ATOM 719 O O . ASP A 1 85 ? 4.907 -15.547 -6.161 1.00 38.09 85 ASP A O 1
ATOM 723 N N . CYS A 1 86 ? 5.604 -13.786 -7.347 1.00 37.56 86 CYS A N 1
ATOM 724 C CA . CYS A 1 86 ? 5.595 -12.856 -6.205 1.00 37.56 86 CYS A CA 1
ATOM 725 C C . CYS A 1 86 ? 5.003 -11.459 -6.504 1.00 37.56 86 CYS A C 1
ATOM 727 O O . CYS A 1 86 ? 5.533 -10.467 -6.000 1.00 37.56 86 CYS A O 1
ATOM 729 N N . PHE A 1 87 ? 3.913 -11.347 -7.270 1.00 38.47 87 PHE A N 1
ATOM 730 C CA . PHE A 1 87 ? 3.226 -10.057 -7.467 1.00 38.47 87 PHE A CA 1
ATOM 731 C C . PHE A 1 87 ? 1.754 -10.135 -7.072 1.00 38.47 87 PHE A C 1
ATOM 733 O O . PHE A 1 87 ? 1.010 -10.994 -7.540 1.00 38.47 87 PHE A O 1
ATOM 740 N N . ASN A 1 88 ? 1.348 -9.244 -6.166 1.00 50.47 88 ASN A N 1
ATOM 741 C CA . ASN A 1 88 ? 0.056 -9.305 -5.476 1.00 50.47 88 ASN A CA 1
ATOM 742 C C . ASN A 1 88 ? -0.922 -8.206 -5.945 1.00 50.47 88 ASN A C 1
ATOM 744 O O . ASN A 1 88 ? -2.042 -8.147 -5.434 1.00 50.47 88 ASN A O 1
ATOM 748 N N . SER A 1 89 ? -0.538 -7.332 -6.892 1.00 60.94 89 SER A N 1
ATOM 749 C CA . SER A 1 89 ? -1.373 -6.205 -7.349 1.00 60.94 89 SER A CA 1
ATOM 750 C C . SER A 1 89 ? -1.242 -5.880 -8.851 1.00 60.94 89 SER A C 1
ATOM 752 O O . SER A 1 89 ? -0.190 -6.080 -9.452 1.00 60.94 89 SER A O 1
ATOM 754 N N . LEU A 1 90 ? -2.319 -5.346 -9.453 1.00 65.56 90 LEU A N 1
ATOM 755 C CA . LEU A 1 90 ? -2.372 -4.923 -10.868 1.00 65.56 90 LEU A CA 1
ATOM 756 C C . LEU A 1 90 ? -1.340 -3.831 -11.208 1.00 65.56 90 LEU A C 1
ATOM 758 O O . LEU A 1 90 ? -0.742 -3.865 -12.278 1.00 65.56 90 LEU A O 1
ATOM 762 N N . GLU A 1 91 ? -1.093 -2.895 -10.287 1.00 69.69 91 GLU A N 1
ATOM 763 C CA . GLU A 1 91 ? -0.164 -1.776 -10.502 1.00 69.69 91 GLU A CA 1
ATOM 764 C C . GLU A 1 91 ? 1.299 -2.253 -10.620 1.00 69.69 91 GLU A C 1
ATOM 766 O O . GLU A 1 91 ? 2.088 -1.657 -11.351 1.00 69.69 91 GLU A O 1
ATOM 771 N N . GLU A 1 92 ? 1.674 -3.355 -9.958 1.00 72.38 92 GLU A N 1
ATOM 772 C CA . GLU A 1 92 ? 3.005 -3.963 -10.112 1.00 72.38 92 GLU A CA 1
ATOM 773 C C . GLU A 1 92 ? 3.198 -4.577 -11.501 1.00 72.38 92 GLU A C 1
ATOM 775 O O . GLU A 1 92 ? 4.251 -4.385 -12.109 1.00 72.38 92 GLU A O 1
ATOM 780 N N . MET A 1 93 ? 2.167 -5.249 -12.025 1.00 72.38 93 MET A N 1
ATOM 781 C CA . MET A 1 93 ? 2.188 -5.818 -13.377 1.00 72.38 93 MET A CA 1
ATOM 782 C C . MET A 1 93 ? 2.335 -4.726 -14.446 1.00 72.38 93 MET A C 1
ATOM 784 O O . MET A 1 93 ? 3.059 -4.912 -15.424 1.00 72.38 93 MET A O 1
ATOM 788 N N . ASP A 1 94 ? 1.706 -3.564 -14.247 1.00 77.50 94 ASP A N 1
ATOM 789 C CA . ASP A 1 94 ? 1.836 -2.424 -15.161 1.00 77.50 94 ASP A CA 1
ATOM 790 C C . ASP A 1 94 ? 3.278 -1.899 -15.223 1.00 77.50 94 ASP A C 1
ATOM 792 O O . ASP A 1 94 ? 3.792 -1.623 -16.313 1.00 77.50 94 ASP A O 1
ATOM 796 N N . PHE A 1 95 ? 3.968 -1.801 -14.080 1.00 82.06 95 PHE A N 1
ATOM 797 C CA . PHE A 1 95 ? 5.381 -1.412 -14.058 1.00 82.06 95 PHE A CA 1
ATOM 798 C C . PHE A 1 95 ? 6.264 -2.430 -14.788 1.00 82.06 95 PHE A C 1
ATOM 800 O O . PHE A 1 95 ? 7.158 -2.034 -15.539 1.00 82.06 95 PHE A O 1
ATOM 807 N N . GLU A 1 96 ? 6.008 -3.730 -14.627 1.00 80.88 96 GLU A N 1
ATOM 808 C CA . GLU A 1 96 ? 6.745 -4.768 -15.354 1.00 80.88 96 GLU A CA 1
ATOM 809 C C . GLU A 1 96 ? 6.537 -4.681 -16.864 1.00 80.88 96 GLU A C 1
ATOM 811 O O . GLU A 1 96 ? 7.509 -4.735 -17.621 1.00 80.88 96 GLU A O 1
ATOM 816 N N . LEU A 1 97 ? 5.296 -4.486 -17.312 1.00 83.88 97 LEU A N 1
ATOM 817 C CA . LEU A 1 97 ? 4.980 -4.309 -18.728 1.00 83.88 97 LEU A CA 1
ATOM 818 C C . LEU A 1 97 ? 5.690 -3.081 -19.308 1.00 83.88 97 LEU A C 1
ATOM 820 O O . LEU A 1 97 ? 6.278 -3.153 -20.389 1.00 83.88 97 LEU A O 1
ATOM 824 N N . GLN A 1 98 ? 5.708 -1.962 -18.582 1.00 86.44 98 GLN A N 1
ATOM 825 C CA . GLN A 1 98 ? 6.444 -0.763 -18.994 1.00 86.44 98 GLN A CA 1
ATOM 826 C C . GLN A 1 98 ? 7.959 -1.016 -19.083 1.00 86.44 98 GLN A C 1
ATOM 828 O O . GLN A 1 98 ? 8.607 -0.595 -20.050 1.00 86.44 98 GLN A O 1
ATOM 833 N N . LEU A 1 99 ? 8.537 -1.745 -18.124 1.00 88.19 99 LEU A N 1
ATOM 834 C CA . LEU A 1 99 ? 9.948 -2.145 -18.159 1.00 88.19 99 LEU A CA 1
ATOM 835 C C . LEU A 1 99 ? 10.247 -3.090 -19.331 1.00 88.19 99 LEU A C 1
ATOM 837 O O . LEU A 1 99 ? 11.269 -2.946 -20.000 1.00 88.19 99 LEU A O 1
ATOM 841 N N . GLN A 1 100 ? 9.366 -4.044 -19.624 1.00 86.00 100 GLN A N 1
ATOM 842 C CA . GLN A 1 100 ? 9.530 -4.938 -20.770 1.00 86.00 100 GLN A CA 1
ATOM 843 C C . GLN A 1 100 ? 9.466 -4.165 -22.090 1.00 86.00 100 GLN A C 1
ATOM 845 O O . GLN A 1 100 ? 10.337 -4.340 -22.942 1.00 86.00 100 GLN A O 1
ATOM 850 N N . ASN A 1 101 ? 8.501 -3.256 -22.236 1.00 87.06 101 ASN A N 1
ATOM 851 C CA . ASN A 1 101 ? 8.353 -2.427 -23.431 1.00 87.06 101 ASN A CA 1
ATOM 852 C C . ASN A 1 101 ? 9.581 -1.539 -23.668 1.00 87.06 101 ASN A C 1
ATOM 854 O O . ASN A 1 101 ? 10.111 -1.499 -24.777 1.00 87.06 101 ASN A O 1
ATOM 858 N N . THR A 1 102 ? 10.101 -0.881 -22.627 1.00 87.62 102 THR A N 1
ATOM 859 C CA . THR A 1 102 ? 11.318 -0.054 -22.746 1.00 87.62 102 THR A CA 1
ATOM 860 C C . THR A 1 102 ? 12.553 -0.878 -23.120 1.00 87.62 102 THR A C 1
ATOM 862 O O . THR A 1 102 ? 13.359 -0.441 -23.948 1.00 87.62 102 THR A O 1
ATOM 865 N N . LYS A 1 103 ? 12.692 -2.096 -22.584 1.00 85.50 103 LYS A N 1
ATOM 866 C CA . LYS A 1 103 ? 13.779 -3.018 -22.951 1.00 85.50 103 LYS A CA 1
ATOM 867 C C . LYS A 1 103 ? 13.640 -3.553 -24.377 1.00 85.50 103 LYS A C 1
ATOM 869 O O . LYS A 1 103 ? 14.646 -3.670 -25.076 1.00 85.50 103 LYS A O 1
ATOM 874 N N . ASN A 1 104 ? 12.422 -3.845 -24.827 1.00 87.06 104 ASN A N 1
ATOM 875 C CA . ASN A 1 104 ? 12.156 -4.273 -26.201 1.00 87.06 104 ASN A CA 1
ATOM 876 C C . ASN A 1 104 ? 12.470 -3.153 -27.200 1.00 87.06 104 ASN A C 1
ATOM 878 O O . ASN A 1 104 ? 13.218 -3.392 -28.145 1.00 87.06 104 ASN A O 1
ATOM 882 N N . ASN A 1 105 ? 12.051 -1.916 -26.915 1.00 87.50 105 ASN A N 1
ATOM 883 C CA . ASN A 1 105 ? 12.403 -0.748 -27.728 1.00 87.50 105 ASN A CA 1
ATOM 884 C C . ASN A 1 105 ? 13.925 -0.595 -27.874 1.00 87.50 105 ASN A C 1
ATOM 886 O O . ASN A 1 105 ? 14.430 -0.359 -28.970 1.00 87.50 105 ASN A O 1
ATOM 890 N N . ARG A 1 106 ? 14.684 -0.797 -26.788 1.00 85.38 106 ARG A N 1
ATOM 891 C CA . ARG A 1 106 ? 16.154 -0.762 -26.831 1.00 85.38 106 ARG A CA 1
ATOM 892 C C . ARG A 1 106 ? 16.736 -1.864 -27.714 1.00 85.38 106 ARG A C 1
ATOM 894 O O . ARG A 1 106 ? 17.631 -1.594 -28.512 1.00 85.38 106 ARG A O 1
ATOM 901 N N . LYS A 1 107 ? 16.222 -3.095 -27.603 1.00 85.38 107 LYS A N 1
ATOM 902 C CA . LYS A 1 107 ? 16.629 -4.218 -28.466 1.00 85.38 107 LYS A CA 1
ATOM 903 C C . LYS A 1 107 ? 16.357 -3.917 -29.940 1.00 85.38 107 LYS A C 1
ATOM 905 O O . LYS A 1 107 ? 17.191 -4.241 -30.782 1.00 85.38 107 LYS A O 1
ATOM 910 N N . ASP A 1 108 ? 15.234 -3.283 -30.252 1.00 85.88 108 ASP A N 1
ATOM 911 C CA . ASP A 1 108 ? 14.877 -2.941 -31.627 1.00 85.88 108 ASP A CA 1
ATOM 912 C C . ASP A 1 108 ? 15.756 -1.821 -32.195 1.00 85.88 108 ASP A C 1
ATOM 914 O O . ASP A 1 108 ? 16.200 -1.927 -33.338 1.00 85.88 108 ASP A O 1
ATOM 918 N N . LEU A 1 109 ? 16.116 -0.812 -31.392 1.00 86.19 109 LEU A N 1
ATOM 919 C CA . LEU A 1 109 ? 17.095 0.214 -31.784 1.00 86.19 109 LEU A CA 1
ATOM 920 C C . LEU A 1 109 ? 18.471 -0.386 -32.105 1.00 86.19 109 LEU A C 1
ATOM 922 O O . LEU A 1 109 ? 19.104 0.016 -33.086 1.00 86.19 109 LEU A O 1
ATOM 926 N N . ILE A 1 110 ? 18.911 -1.374 -31.317 1.00 84.56 110 ILE A N 1
ATOM 927 C CA . ILE A 1 110 ? 20.161 -2.110 -31.556 1.00 84.56 110 ILE A CA 1
ATOM 928 C C . ILE A 1 110 ? 20.070 -2.896 -32.869 1.00 84.56 110 ILE A C 1
ATOM 930 O O . ILE A 1 110 ? 20.950 -2.770 -33.716 1.00 84.56 110 ILE A O 1
ATOM 934 N N . LYS A 1 111 ? 18.986 -3.653 -33.093 1.00 84.69 111 LYS A N 1
ATOM 935 C CA . LYS A 1 111 ? 18.781 -4.421 -34.338 1.00 84.69 111 LYS A CA 1
ATOM 936 C C . LYS A 1 111 ? 18.723 -3.533 -35.583 1.00 84.69 111 LYS A C 1
ATOM 938 O O . LYS A 1 111 ? 19.184 -3.940 -36.645 1.00 84.69 111 LYS A O 1
ATOM 943 N N . GLN A 1 112 ? 18.151 -2.336 -35.462 1.00 84.88 112 GLN A N 1
ATOM 944 C CA . GLN A 1 112 ? 18.032 -1.374 -36.560 1.00 84.88 112 GLN A CA 1
ATOM 945 C C . GLN A 1 112 ? 19.307 -0.542 -36.784 1.00 84.88 112 GLN A C 1
ATOM 947 O O . GLN A 1 112 ? 19.313 0.297 -37.682 1.00 84.88 112 GLN A O 1
ATOM 952 N N . ASN A 1 113 ? 20.377 -0.747 -35.999 1.00 81.06 113 ASN A N 1
ATOM 953 C CA . ASN A 1 113 ? 21.603 0.061 -36.028 1.00 81.06 113 ASN A CA 1
ATOM 954 C C . ASN A 1 113 ? 21.344 1.576 -35.883 1.00 81.06 113 ASN A C 1
ATOM 956 O O . ASN A 1 113 ? 22.043 2.392 -36.480 1.00 81.06 113 ASN A O 1
ATOM 960 N N . LYS A 1 114 ? 20.339 1.960 -35.083 1.00 83.75 114 LYS A N 1
ATOM 961 C CA . LYS A 1 114 ? 19.949 3.364 -34.837 1.00 83.75 114 LYS A CA 1
ATOM 962 C C . LYS A 1 114 ? 20.528 3.947 -33.547 1.00 83.75 114 LYS A C 1
ATOM 964 O O . LYS A 1 114 ? 20.109 5.012 -33.104 1.00 83.75 114 LYS A O 1
ATOM 969 N N . VAL A 1 115 ? 21.462 3.246 -32.912 1.00 82.00 115 VAL A N 1
ATOM 970 C CA . VAL A 1 115 ? 22.029 3.686 -31.631 1.00 82.00 115 VAL A CA 1
ATOM 971 C C . VAL A 1 115 ? 23.081 4.776 -31.806 1.00 82.00 115 VAL A C 1
ATOM 973 O O . VAL A 1 115 ? 23.124 5.712 -31.013 1.00 82.00 115 VAL A O 1
ATOM 976 N N . PHE A 1 116 ? 23.893 4.686 -32.857 1.00 85.50 116 PHE A N 1
ATOM 977 C CA . PHE A 1 116 ? 24.931 5.668 -33.144 1.00 85.50 116 PHE A CA 1
ATOM 978 C C . PHE A 1 116 ? 24.653 6.389 -34.455 1.00 85.50 116 PHE A C 1
ATOM 980 O O . PHE A 1 116 ? 24.227 5.783 -35.442 1.00 85.50 116 PHE A O 1
ATOM 987 N N . LYS A 1 117 ? 24.933 7.688 -34.468 1.00 84.56 117 LYS A N 1
ATOM 988 C CA . LYS A 1 117 ? 24.862 8.540 -35.648 1.00 84.56 117 LYS A CA 1
ATOM 989 C C . LYS A 1 117 ? 26.264 9.037 -35.975 1.00 84.56 117 LYS A C 1
ATOM 991 O O . LYS A 1 117 ? 26.897 9.678 -35.149 1.00 84.56 117 LYS A O 1
ATOM 996 N N . TYR A 1 118 ? 26.740 8.731 -37.174 1.00 81.94 118 TYR A N 1
ATOM 997 C CA . TYR A 1 118 ? 28.038 9.196 -37.661 1.00 81.94 118 TYR A CA 1
ATOM 998 C C . TYR A 1 118 ? 27.883 10.555 -38.346 1.00 81.94 118 TYR A C 1
ATOM 1000 O O . TYR A 1 118 ? 26.870 10.803 -39.007 1.00 81.94 118 TYR A O 1
ATOM 1008 N N . GLU A 1 119 ? 28.875 11.433 -38.201 1.00 74.12 119 GLU A N 1
ATOM 1009 C CA . GLU A 1 119 ? 28.894 12.689 -38.949 1.00 74.12 119 GLU A CA 1
ATOM 1010 C C . GLU A 1 119 ? 29.083 12.412 -40.449 1.00 74.12 119 GLU A C 1
ATOM 1012 O O . GLU A 1 119 ? 30.080 11.835 -40.878 1.00 74.12 119 GLU A O 1
ATOM 1017 N N . ASN A 1 120 ? 28.122 12.847 -41.271 1.00 62.56 120 ASN A N 1
ATOM 1018 C CA . ASN A 1 120 ? 28.111 12.603 -42.722 1.00 62.56 120 ASN A CA 1
ATOM 1019 C C . ASN A 1 120 ? 29.261 13.295 -43.484 1.00 62.56 120 ASN A C 1
ATOM 1021 O O . ASN A 1 120 ? 29.440 13.052 -44.675 1.00 62.56 120 ASN A O 1
ATOM 1025 N N . SER A 1 121 ? 29.998 14.196 -42.833 1.00 59.84 121 SER A N 1
ATOM 1026 C CA . SER A 1 121 ? 31.055 15.026 -43.420 1.00 59.84 121 SER A CA 1
ATOM 1027 C C . SER A 1 121 ? 32.404 14.312 -43.551 1.00 59.84 121 SER A C 1
ATOM 1029 O O . SER A 1 121 ? 33.275 14.804 -44.267 1.00 59.84 121 SER A O 1
ATOM 1031 N N . ILE A 1 122 ? 32.598 13.170 -42.885 1.00 58.72 122 ILE A N 1
ATOM 1032 C CA . ILE A 1 122 ? 33.880 12.459 -42.836 1.00 58.72 122 ILE A CA 1
ATOM 1033 C C . ILE A 1 122 ? 33.640 10.994 -43.223 1.00 58.72 122 ILE A C 1
ATOM 1035 O O . ILE A 1 122 ? 32.721 10.352 -42.720 1.00 58.72 122 ILE A O 1
ATOM 1039 N N . CYS A 1 123 ? 34.475 10.434 -44.105 1.00 52.25 123 CYS A N 1
ATOM 1040 C CA . CYS A 1 123 ? 34.491 8.996 -44.399 1.00 52.25 123 CYS A CA 1
ATOM 1041 C C . CYS A 1 123 ? 35.036 8.219 -43.187 1.00 52.25 123 CYS A C 1
ATOM 1043 O O . CYS A 1 123 ? 36.175 7.753 -43.193 1.00 52.25 123 CYS A O 1
ATOM 1045 N N . VAL A 1 124 ? 34.243 8.121 -42.121 1.00 62.47 124 VAL A N 1
ATOM 1046 C CA . VAL A 1 124 ? 34.599 7.393 -40.902 1.00 62.47 124 VAL A CA 1
ATOM 1047 C C . VAL A 1 124 ? 34.303 5.911 -41.115 1.00 62.47 124 VAL A C 1
ATOM 1049 O O . VAL A 1 124 ? 33.165 5.514 -41.372 1.00 62.47 124 VAL A O 1
ATOM 1052 N N . VAL A 1 125 ? 35.335 5.072 -41.006 1.00 65.75 125 VAL A N 1
ATOM 1053 C CA . VAL A 1 125 ? 35.154 3.618 -40.913 1.00 65.75 125 VAL A CA 1
ATOM 1054 C C . VAL A 1 125 ? 34.541 3.314 -39.548 1.00 65.75 125 VAL A C 1
ATOM 1056 O O . VAL A 1 125 ? 35.079 3.740 -38.529 1.00 65.75 125 VAL A O 1
ATOM 1059 N N . LYS A 1 126 ? 33.422 2.581 -39.526 1.00 72.19 126 LYS A N 1
ATOM 1060 C CA . LYS A 1 126 ? 32.750 2.195 -38.278 1.00 72.19 126 LYS A CA 1
ATOM 1061 C C . LYS A 1 126 ? 33.695 1.393 -37.383 1.00 72.19 126 LYS A C 1
ATOM 1063 O O . LYS A 1 126 ? 34.127 0.303 -37.761 1.00 72.19 126 LYS A O 1
ATOM 1068 N N . ASP A 1 127 ? 33.976 1.914 -36.193 1.00 78.25 127 ASP A N 1
ATOM 1069 C CA . ASP A 1 127 ? 34.794 1.248 -35.178 1.00 78.25 127 ASP A CA 1
ATOM 1070 C C . ASP A 1 127 ? 33.890 0.384 -34.284 1.00 78.25 127 ASP A C 1
ATOM 1072 O O . ASP A 1 127 ? 33.476 0.771 -33.189 1.00 78.25 127 ASP A O 1
ATOM 1076 N N . LEU A 1 128 ? 33.527 -0.795 -34.802 1.00 79.62 128 LEU A N 1
ATOM 1077 C CA . LEU A 1 128 ? 32.577 -1.716 -34.163 1.00 79.62 128 LEU A CA 1
ATOM 1078 C C . LEU A 1 128 ? 33.033 -2.195 -32.778 1.00 79.62 128 LEU A C 1
ATOM 1080 O O . LEU A 1 128 ? 32.202 -2.570 -31.949 1.00 79.62 128 LEU A O 1
ATOM 1084 N N . ASP A 1 129 ? 34.339 -2.236 -32.522 1.00 82.75 129 ASP A N 1
ATOM 1085 C CA . ASP A 1 129 ? 34.864 -2.673 -31.230 1.00 82.75 129 ASP A CA 1
ATOM 1086 C C . ASP A 1 129 ? 34.757 -1.559 -30.191 1.00 82.75 129 ASP A C 1
ATOM 1088 O O . ASP A 1 129 ? 34.382 -1.825 -29.046 1.00 82.75 129 ASP A O 1
ATOM 1092 N N . PHE A 1 130 ? 34.968 -0.307 -30.601 1.00 83.81 130 PHE A N 1
ATOM 1093 C CA . PHE A 1 130 ? 34.727 0.846 -29.743 1.00 83.81 130 PHE A CA 1
ATOM 1094 C C . PHE A 1 130 ? 33.237 1.003 -29.399 1.00 83.81 130 PHE A C 1
ATOM 1096 O O . PHE A 1 130 ? 32.903 1.165 -28.226 1.00 83.81 130 PHE A O 1
ATOM 1103 N N . GLU A 1 131 ? 32.331 0.833 -30.369 1.00 83.12 131 GLU A N 1
ATOM 1104 C CA . GLU A 1 131 ? 30.878 0.807 -30.126 1.00 83.12 131 GLU A CA 1
ATOM 1105 C C . GLU A 1 131 ? 30.494 -0.219 -29.042 1.00 83.12 131 GLU A C 1
ATOM 1107 O O . GLU A 1 131 ? 29.780 0.104 -28.088 1.00 83.12 131 GLU A O 1
ATOM 1112 N N . LYS A 1 132 ? 31.012 -1.454 -29.132 1.00 83.94 132 LYS A N 1
ATOM 1113 C CA . LYS A 1 132 ? 30.758 -2.511 -28.134 1.00 83.94 132 LYS A CA 1
ATOM 1114 C C . LYS A 1 132 ? 31.284 -2.153 -26.746 1.00 83.94 132 LYS A C 1
ATOM 1116 O O . LYS A 1 132 ? 30.647 -2.511 -25.755 1.00 83.94 132 LYS A O 1
ATOM 1121 N N . ILE A 1 133 ? 32.439 -1.491 -26.654 1.00 86.81 133 ILE A N 1
ATOM 1122 C CA . ILE A 1 133 ? 33.006 -1.045 -25.373 1.00 86.81 133 ILE A CA 1
ATOM 1123 C C . ILE A 1 133 ? 32.083 -0.010 -24.728 1.00 86.81 133 ILE A C 1
ATOM 1125 O O . ILE A 1 133 ? 31.742 -0.163 -23.555 1.00 86.81 133 ILE A O 1
ATOM 1129 N N . ILE A 1 134 ? 31.626 0.983 -25.498 1.00 86.25 134 ILE A N 1
ATOM 1130 C CA . ILE A 1 134 ? 30.686 2.008 -25.027 1.00 86.25 134 ILE A CA 1
ATOM 1131 C C . ILE A 1 134 ? 29.389 1.355 -24.534 1.00 86.25 134 ILE A C 1
ATOM 1133 O O . ILE A 1 134 ? 28.962 1.613 -23.412 1.00 86.25 134 ILE A O 1
ATOM 1137 N N . PHE A 1 135 ? 28.804 0.437 -25.309 1.00 83.38 135 PHE A N 1
ATOM 1138 C CA . PHE A 1 135 ? 27.597 -0.290 -24.899 1.00 83.38 135 PHE A CA 1
ATOM 1139 C C . PHE A 1 135 ? 27.762 -1.066 -23.591 1.00 83.38 135 PHE A C 1
ATOM 1141 O O . PHE A 1 135 ? 26.874 -1.033 -22.734 1.00 83.38 135 PHE A O 1
ATOM 1148 N N . ARG A 1 136 ? 28.874 -1.793 -23.442 1.00 84.88 136 ARG A N 1
ATOM 1149 C CA . ARG A 1 136 ? 29.162 -2.575 -22.232 1.00 84.88 136 ARG A CA 1
ATOM 1150 C C . ARG A 1 136 ? 29.356 -1.666 -21.023 1.00 84.88 136 ARG A C 1
ATOM 1152 O O . ARG A 1 136 ? 28.805 -1.960 -19.967 1.00 84.88 136 ARG A O 1
ATOM 1159 N N . GLY A 1 137 ? 30.090 -0.567 -21.192 1.00 88.31 137 GLY A N 1
ATOM 1160 C CA . GLY A 1 137 ? 30.294 0.444 -20.155 1.00 88.31 137 GLY A CA 1
ATOM 1161 C C . GLY A 1 137 ? 28.973 1.050 -19.689 1.00 88.31 137 GLY A C 1
ATOM 1162 O O . GLY A 1 137 ? 28.626 0.932 -18.515 1.00 88.31 137 GLY A O 1
ATOM 1163 N N . LEU A 1 138 ? 28.180 1.568 -20.633 1.00 87.56 138 LEU A N 1
ATOM 1164 C CA . LEU A 1 138 ? 26.849 2.124 -20.374 1.00 87.56 138 LEU A CA 1
ATOM 1165 C C . LEU A 1 138 ? 25.935 1.129 -19.655 1.00 87.56 138 LEU A C 1
ATOM 1167 O O . LEU A 1 138 ? 25.280 1.485 -18.681 1.00 87.56 138 LEU A O 1
ATOM 1171 N N . SER A 1 139 ? 25.895 -0.125 -20.110 1.00 86.94 139 SER A N 1
ATOM 1172 C CA . SER A 1 139 ? 25.029 -1.150 -19.513 1.00 86.94 139 SER A CA 1
ATOM 1173 C C . SER A 1 139 ? 25.448 -1.499 -18.084 1.00 86.94 139 SER A C 1
ATOM 1175 O O . SER A 1 139 ? 24.593 -1.628 -17.210 1.00 86.94 139 SER A O 1
ATOM 1177 N N . ASN A 1 140 ? 26.754 -1.613 -17.829 1.00 89.25 140 ASN A N 1
ATOM 1178 C CA . ASN A 1 140 ? 27.275 -1.915 -16.498 1.00 89.25 140 ASN A CA 1
ATOM 1179 C C . ASN A 1 140 ? 27.042 -0.758 -15.520 1.00 89.25 140 ASN A C 1
ATOM 1181 O O . ASN A 1 140 ? 26.562 -0.983 -14.411 1.00 89.25 140 ASN A O 1
ATOM 1185 N N . GLU A 1 141 ? 27.345 0.476 -15.924 1.00 88.38 141 GLU A N 1
ATOM 1186 C CA . GLU A 1 141 ? 27.107 1.654 -15.083 1.00 88.38 141 GLU A CA 1
ATOM 1187 C C . GLU A 1 141 ? 25.617 1.874 -14.825 1.00 88.38 141 GLU A C 1
ATOM 1189 O O . GLU A 1 141 ? 25.218 2.202 -13.706 1.00 88.38 141 GLU A O 1
ATOM 1194 N N . PHE A 1 142 ? 24.771 1.608 -15.820 1.00 88.31 142 PHE A N 1
ATOM 1195 C CA . PHE A 1 142 ? 23.329 1.660 -15.642 1.00 88.31 142 PHE A CA 1
ATOM 1196 C C . PHE A 1 142 ? 22.822 0.629 -14.624 1.00 88.31 142 PHE A C 1
ATOM 1198 O O . PHE A 1 142 ? 21.993 0.965 -13.781 1.00 88.31 142 PHE A O 1
ATOM 1205 N N . GLU A 1 143 ? 23.334 -0.606 -14.640 1.00 86.62 143 GLU A N 1
ATOM 1206 C CA . GLU A 1 143 ? 22.990 -1.612 -13.625 1.00 86.62 143 GLU A CA 1
ATOM 1207 C C . GLU A 1 143 ? 23.434 -1.191 -12.215 1.00 86.62 143 GLU A C 1
ATOM 1209 O O . GLU A 1 143 ? 22.732 -1.459 -11.236 1.00 86.62 143 GLU A O 1
ATOM 1214 N N . ILE A 1 144 ? 24.557 -0.478 -12.083 1.00 87.19 144 ILE A N 1
ATOM 1215 C CA . ILE A 1 144 ? 24.971 0.108 -10.799 1.00 87.19 144 ILE A CA 1
ATOM 1216 C C . ILE A 1 144 ? 23.945 1.153 -10.343 1.00 87.19 144 ILE A C 1
ATOM 1218 O O . ILE A 1 144 ? 23.437 1.048 -9.226 1.00 87.19 144 ILE A O 1
ATOM 1222 N N . ILE A 1 145 ? 23.581 2.104 -11.211 1.00 86.25 145 ILE A N 1
ATOM 1223 C CA . ILE A 1 145 ? 22.587 3.152 -10.912 1.00 86.25 145 ILE A CA 1
ATOM 1224 C C . ILE A 1 145 ? 21.235 2.532 -10.535 1.00 86.25 145 ILE A C 1
ATOM 1226 O O . ILE A 1 145 ? 20.626 2.916 -9.539 1.00 86.25 145 ILE A O 1
ATOM 1230 N N . LYS A 1 146 ? 20.777 1.526 -11.282 1.00 85.50 146 LYS A N 1
ATOM 1231 C CA . LYS A 1 146 ? 19.549 0.777 -10.992 1.00 85.50 146 LYS A CA 1
ATOM 1232 C C . LYS A 1 146 ? 19.590 0.131 -9.606 1.00 85.50 146 LYS A C 1
ATOM 1234 O O . LYS A 1 146 ? 18.640 0.266 -8.837 1.00 85.50 146 LYS A O 1
ATOM 1239 N N . ASN A 1 147 ? 20.687 -0.541 -9.261 1.00 83.62 147 ASN A N 1
ATOM 1240 C CA . ASN A 1 147 ? 20.849 -1.148 -7.940 1.00 83.62 147 ASN A CA 1
ATOM 1241 C C . ASN A 1 147 ? 20.885 -0.104 -6.817 1.00 83.62 147 ASN A C 1
ATOM 1243 O O . ASN A 1 147 ? 20.393 -0.374 -5.721 1.00 83.62 147 ASN A O 1
ATOM 1247 N N . GLU A 1 148 ? 21.445 1.079 -7.068 1.00 83.31 148 GLU A N 1
ATOM 1248 C CA . GLU A 1 148 ? 21.389 2.196 -6.126 1.00 83.31 148 GLU A CA 1
ATOM 1249 C C . GLU A 1 148 ? 19.959 2.717 -5.944 1.00 83.31 148 GLU A C 1
ATOM 1251 O O . GLU A 1 148 ? 19.540 2.873 -4.801 1.00 83.31 148 GLU A O 1
ATOM 1256 N N . ILE A 1 149 ? 19.186 2.901 -7.023 1.00 82.38 149 ILE A N 1
ATOM 1257 C CA . ILE A 1 149 ? 17.775 3.338 -6.968 1.00 82.38 149 ILE A CA 1
ATOM 1258 C C . ILE A 1 149 ? 16.923 2.367 -6.140 1.00 82.38 149 ILE A C 1
ATOM 1260 O O . ILE A 1 149 ? 16.069 2.792 -5.363 1.00 82.38 149 ILE A O 1
ATOM 1264 N N . LEU A 1 150 ? 17.164 1.060 -6.279 1.00 78.88 150 LEU A N 1
ATOM 1265 C CA . LEU A 1 150 ? 16.440 0.032 -5.526 1.00 78.88 150 LEU A CA 1
ATOM 1266 C C . LEU A 1 150 ? 16.823 -0.009 -4.035 1.00 78.88 150 LEU A C 1
ATOM 1268 O O . LEU A 1 150 ? 16.025 -0.458 -3.214 1.00 78.88 150 LEU A O 1
ATOM 1272 N N . LYS A 1 151 ? 18.038 0.428 -3.672 1.00 76.12 151 LYS A N 1
ATOM 1273 C CA . LYS A 1 151 ? 18.558 0.391 -2.291 1.00 76.12 151 LYS A CA 1
ATOM 1274 C C . LYS A 1 151 ? 18.396 1.709 -1.538 1.00 76.12 151 LYS A C 1
ATOM 1276 O O . LYS A 1 151 ? 18.277 1.695 -0.315 1.00 76.12 151 LYS A O 1
ATOM 1281 N N . GLN A 1 152 ? 18.477 2.838 -2.235 1.00 64.25 152 GLN A N 1
ATOM 1282 C CA . GLN A 1 152 ? 18.529 4.173 -1.654 1.00 64.25 152 GLN A CA 1
ATOM 1283 C C . GLN A 1 152 ? 17.544 5.102 -2.362 1.00 64.25 152 GLN A C 1
ATOM 1285 O O . GLN A 1 152 ? 17.661 5.355 -3.557 1.00 64.25 152 GLN A O 1
ATOM 1290 N N . ASN A 1 153 ? 16.667 5.744 -1.590 1.00 61.28 153 ASN A N 1
ATOM 1291 C CA . ASN A 1 153 ? 15.817 6.843 -2.064 1.00 61.28 153 ASN A CA 1
ATOM 1292 C C . ASN A 1 153 ? 16.598 8.164 -2.201 1.00 61.28 153 ASN A C 1
ATOM 1294 O O . ASN A 1 153 ? 16.119 9.223 -1.796 1.00 61.28 153 ASN A O 1
ATOM 1298 N N . SER A 1 154 ? 17.842 8.123 -2.679 1.00 61.34 154 SER A N 1
ATOM 1299 C CA . SER A 1 154 ? 18.589 9.353 -2.942 1.00 61.34 154 SER A CA 1
ATOM 1300 C C . SER A 1 154 ? 18.109 9.943 -4.266 1.00 61.34 154 SER A C 1
ATOM 1302 O O . SER A 1 154 ? 17.889 9.205 -5.213 1.00 61.34 154 SER A O 1
ATOM 1304 N N . ASN A 1 155 ? 17.920 11.260 -4.362 1.00 67.25 155 ASN A N 1
ATOM 1305 C CA . ASN A 1 155 ? 17.431 11.895 -5.597 1.00 67.25 155 ASN A CA 1
ATOM 1306 C C . ASN A 1 155 ? 18.528 12.123 -6.653 1.00 67.25 155 ASN A C 1
ATOM 1308 O O . ASN A 1 155 ? 18.228 12.566 -7.758 1.00 67.25 155 ASN A O 1
ATOM 1312 N N . ASN A 1 156 ? 19.780 11.786 -6.341 1.00 79.06 156 ASN A N 1
ATOM 1313 C CA . ASN A 1 156 ? 20.944 12.177 -7.139 1.00 79.06 156 ASN A CA 1
ATOM 1314 C C . ASN A 1 156 ? 21.259 11.198 -8.289 1.00 79.06 156 ASN A C 1
ATOM 1316 O O . ASN A 1 156 ? 22.266 11.362 -8.970 1.00 79.06 156 ASN A O 1
ATOM 1320 N N . TYR A 1 157 ? 20.436 10.167 -8.528 1.00 80.81 157 TYR A N 1
ATOM 1321 C CA . TYR A 1 157 ? 20.656 9.220 -9.635 1.00 80.81 157 TYR A CA 1
ATOM 1322 C C . TYR A 1 157 ? 20.478 9.864 -11.014 1.00 80.81 157 TYR A C 1
ATOM 1324 O O . TYR A 1 157 ? 21.101 9.404 -11.964 1.00 80.81 157 TYR A O 1
ATOM 1332 N N . ILE A 1 158 ? 19.653 10.913 -11.140 1.00 82.25 158 ILE A N 1
ATOM 1333 C CA . ILE A 1 158 ? 19.480 11.637 -12.412 1.00 82.25 158 ILE A CA 1
ATOM 1334 C C . ILE A 1 158 ? 20.775 12.359 -12.771 1.00 82.25 158 ILE A C 1
ATOM 1336 O O . ILE A 1 158 ? 21.222 12.263 -13.909 1.00 82.25 158 ILE A O 1
ATOM 1340 N N . ASP A 1 159 ? 21.393 13.022 -11.796 1.00 85.69 159 ASP A N 1
ATOM 1341 C CA . ASP A 1 159 ? 22.655 13.731 -11.998 1.00 85.69 159 ASP A CA 1
ATOM 1342 C C . ASP A 1 159 ? 23.771 12.739 -12.335 1.00 85.69 159 ASP A C 1
ATOM 1344 O O . ASP A 1 159 ? 24.418 12.888 -13.365 1.00 85.69 159 ASP A O 1
ATOM 1348 N N . LYS A 1 160 ? 23.890 11.637 -11.577 1.00 86.25 160 LYS A N 1
ATOM 1349 C CA . LYS A 1 160 ? 24.835 10.548 -11.891 1.00 86.25 160 LYS A CA 1
ATOM 1350 C C . LYS A 1 160 ? 24.619 9.961 -13.289 1.00 86.25 160 LYS A C 1
ATOM 1352 O O . LYS A 1 160 ? 25.583 9.680 -13.994 1.00 86.25 160 LYS A O 1
ATOM 1357 N N . PHE A 1 161 ? 23.364 9.754 -13.689 1.00 88.81 161 PHE A N 1
ATOM 1358 C CA . PHE A 1 161 ? 23.031 9.255 -15.022 1.00 88.81 161 PHE A CA 1
ATOM 1359 C C . PHE A 1 161 ? 23.414 10.264 -16.109 1.00 88.81 161 PHE A C 1
ATOM 1361 O O . PHE A 1 161 ? 23.991 9.879 -17.122 1.00 88.81 161 PHE A O 1
ATOM 1368 N N . ASN A 1 162 ? 23.132 11.550 -15.901 1.00 89.12 162 ASN A N 1
ATOM 1369 C CA . ASN A 1 162 ? 23.504 12.602 -16.842 1.00 89.12 162 ASN A CA 1
ATOM 1370 C C . ASN A 1 162 ? 25.028 12.740 -16.956 1.00 89.12 162 ASN A C 1
ATOM 1372 O O . ASN A 1 162 ? 25.532 12.861 -18.069 1.00 89.12 162 ASN A O 1
ATOM 1376 N N . ASP A 1 163 ? 25.760 12.666 -15.844 1.00 90.19 163 ASP A N 1
ATOM 1377 C CA . ASP A 1 163 ? 27.225 12.695 -15.823 1.00 90.19 163 ASP A CA 1
ATOM 1378 C C . ASP A 1 163 ? 27.819 11.504 -16.586 1.00 90.19 163 ASP A C 1
ATOM 1380 O O . ASP A 1 163 ? 28.712 11.680 -17.418 1.00 90.19 163 ASP A O 1
ATOM 1384 N N . MET A 1 164 ? 27.265 10.307 -16.368 1.00 90.69 164 MET A N 1
ATOM 1385 C CA . MET A 1 164 ? 27.619 9.094 -17.102 1.00 90.69 164 MET A CA 1
ATOM 1386 C C . MET A 1 164 ? 27.380 9.266 -18.609 1.00 90.69 164 MET A C 1
ATOM 1388 O O . MET A 1 164 ? 28.304 9.100 -19.407 1.00 90.69 164 MET A O 1
ATOM 1392 N N . ILE A 1 165 ? 26.179 9.682 -19.022 1.00 90.69 165 ILE A N 1
ATOM 1393 C CA . ILE A 1 165 ? 25.862 9.893 -20.442 1.00 90.69 165 ILE A CA 1
ATOM 1394 C C . ILE A 1 165 ? 26.774 10.957 -21.058 1.00 90.69 165 ILE A C 1
ATOM 1396 O O . ILE A 1 165 ? 27.299 10.746 -22.149 1.00 90.69 165 ILE A O 1
ATOM 1400 N N . ASN A 1 166 ? 27.023 12.066 -20.359 1.00 90.94 166 ASN A N 1
ATOM 1401 C CA . ASN A 1 166 ? 27.918 13.122 -20.825 1.00 90.94 166 ASN A CA 1
ATOM 1402 C C . ASN A 1 166 ? 29.342 12.600 -21.055 1.00 90.94 166 ASN A C 1
ATOM 1404 O O . ASN A 1 166 ? 29.949 12.922 -22.077 1.00 90.94 166 ASN A O 1
ATOM 1408 N N . PHE A 1 167 ? 29.861 11.765 -20.151 1.00 91.12 167 PHE A N 1
ATOM 1409 C CA . PHE A 1 167 ? 31.170 11.132 -20.304 1.00 91.12 167 PHE A CA 1
ATOM 1410 C C . PHE A 1 167 ? 31.244 10.266 -21.571 1.00 91.12 167 PHE A C 1
ATOM 1412 O O . PHE A 1 167 ? 32.166 10.419 -22.379 1.00 91.12 167 PHE A O 1
ATOM 1419 N N . TYR A 1 168 ? 30.251 9.400 -21.796 1.00 88.62 168 TYR A N 1
ATOM 1420 C CA . TYR A 1 168 ? 30.223 8.539 -22.981 1.00 88.62 168 TYR A CA 1
ATOM 1421 C C . TYR A 1 168 ? 29.985 9.330 -24.276 1.00 88.62 168 TYR A C 1
ATOM 1423 O O . TYR A 1 168 ? 30.657 9.060 -25.271 1.00 88.62 168 TYR A O 1
ATOM 1431 N N . CYS A 1 169 ? 29.132 10.357 -24.270 1.00 88.38 169 CYS A N 1
ATOM 1432 C CA . CYS A 1 169 ? 28.954 11.262 -25.409 1.00 88.38 169 CYS A CA 1
ATOM 1433 C C . CYS A 1 169 ? 30.262 11.981 -25.771 1.00 88.38 169 CYS A C 1
ATOM 1435 O O . CYS A 1 169 ? 30.639 12.019 -26.939 1.00 88.38 169 CYS A O 1
ATOM 1437 N N . GLN A 1 170 ? 31.020 12.477 -24.786 1.00 88.62 170 GLN A N 1
ATOM 1438 C CA . GLN A 1 170 ? 32.334 13.083 -25.033 1.00 88.62 170 GLN A CA 1
ATOM 1439 C C . GLN A 1 170 ? 33.331 12.093 -25.655 1.00 88.62 170 GLN A C 1
ATOM 1441 O O . GLN A 1 170 ? 34.132 12.482 -26.507 1.00 88.62 170 GLN A O 1
ATOM 1446 N N . MET A 1 171 ? 33.300 10.820 -25.251 1.00 87.38 171 MET A N 1
ATOM 1447 C CA . MET A 1 171 ? 34.139 9.772 -25.844 1.00 87.38 171 MET A CA 1
ATOM 1448 C C . MET A 1 171 ? 33.750 9.462 -27.293 1.00 87.38 171 MET A C 1
ATOM 1450 O O . MET A 1 171 ? 34.636 9.277 -28.127 1.00 87.38 171 MET A O 1
ATOM 1454 N N . CYS A 1 172 ? 32.452 9.452 -27.603 1.00 85.12 172 CYS A N 1
ATOM 1455 C CA . CYS A 1 172 ? 31.946 9.242 -28.960 1.00 85.12 172 CYS A CA 1
ATOM 1456 C C . CYS A 1 172 ? 32.308 10.424 -29.880 1.00 85.12 172 CYS A C 1
ATOM 1458 O O . CYS A 1 172 ? 32.844 10.214 -30.969 1.00 85.12 172 CYS A O 1
ATOM 1460 N N . ASN A 1 173 ? 32.163 11.665 -29.396 1.00 84.44 173 ASN A N 1
ATOM 1461 C CA . ASN A 1 173 ? 32.486 12.876 -30.159 1.00 84.44 173 ASN A CA 1
ATOM 1462 C C . ASN A 1 173 ? 33.961 12.926 -30.591 1.00 84.44 173 ASN A C 1
ATOM 1464 O O . ASN A 1 173 ? 34.270 13.346 -31.702 1.00 84.44 173 ASN A O 1
ATOM 1468 N N . LYS A 1 174 ? 34.890 12.427 -29.758 1.00 83.56 174 LYS A N 1
ATOM 1469 C CA . LYS A 1 174 ? 36.321 12.300 -30.118 1.00 83.56 174 LYS A CA 1
ATOM 1470 C C . LYS A 1 174 ? 36.574 11.361 -31.305 1.00 83.56 174 LYS A C 1
ATOM 1472 O O . LYS A 1 174 ? 37.659 11.386 -31.881 1.00 83.56 174 LYS A O 1
ATOM 1477 N N . LYS A 1 175 ? 35.604 10.509 -31.633 1.00 80.00 175 LYS A N 1
ATOM 1478 C CA . LYS A 1 175 ? 35.631 9.518 -32.712 1.00 80.00 175 LYS A CA 1
ATOM 1479 C C . LYS A 1 175 ? 34.606 9.825 -33.818 1.00 80.00 175 LYS A C 1
ATOM 1481 O O . LYS A 1 175 ? 34.381 8.965 -34.664 1.00 80.00 175 LYS A O 1
ATOM 1486 N N . TYR A 1 176 ? 34.048 11.043 -33.848 1.00 81.62 176 TYR A N 1
ATOM 1487 C CA . TYR A 1 176 ? 33.149 11.550 -34.900 1.00 81.62 176 TYR A CA 1
ATOM 1488 C C . TYR A 1 176 ? 31.808 10.806 -35.034 1.00 81.62 176 TYR A C 1
ATOM 1490 O O . TYR A 1 176 ? 31.247 10.686 -36.129 1.00 81.62 176 TYR A O 1
ATOM 1498 N N . PHE A 1 177 ? 31.279 10.296 -33.922 1.00 82.81 177 PHE A N 1
ATOM 1499 C CA . PHE A 1 177 ? 29.919 9.769 -33.865 1.00 82.81 177 PHE A CA 1
ATOM 1500 C C . PHE A 1 177 ? 29.232 10.156 -32.555 1.00 82.81 177 PHE A C 1
ATOM 1502 O O . PHE A 1 177 ? 29.883 10.452 -31.559 1.00 82.81 177 PHE A O 1
ATOM 1509 N N . GLU A 1 178 ? 27.906 10.138 -32.558 1.00 86.69 178 GLU A N 1
ATOM 1510 C CA . GLU A 1 178 ? 27.062 10.532 -31.433 1.00 86.69 178 GLU A CA 1
ATOM 1511 C C . GLU A 1 178 ? 26.128 9.387 -31.041 1.00 86.69 178 GLU A C 1
ATOM 1513 O O . GLU A 1 178 ? 25.690 8.601 -31.886 1.00 86.69 178 GLU A O 1
ATOM 1518 N N . ILE A 1 179 ? 25.785 9.308 -29.757 1.00 86.69 179 ILE A N 1
ATOM 1519 C CA . ILE A 1 179 ? 24.721 8.426 -29.268 1.00 86.69 179 ILE A CA 1
ATOM 1520 C C . ILE A 1 179 ? 23.383 9.104 -29.566 1.00 86.69 179 ILE A C 1
ATOM 1522 O O . ILE A 1 179 ? 23.204 10.286 -29.275 1.00 86.69 179 ILE A O 1
ATOM 1526 N N . THR A 1 180 ? 22.424 8.374 -30.130 1.00 88.50 180 THR A N 1
ATOM 1527 C CA . THR A 1 180 ? 21.109 8.944 -30.428 1.00 88.50 180 THR A CA 1
ATOM 1528 C C . THR A 1 180 ? 20.323 9.250 -29.154 1.00 88.50 180 THR A C 1
ATOM 1530 O O . THR A 1 180 ? 20.273 8.451 -28.215 1.00 88.50 180 THR A O 1
ATOM 1533 N N . ASN A 1 181 ? 19.640 10.399 -29.141 1.00 88.94 181 ASN A N 1
ATOM 1534 C CA . ASN A 1 181 ? 18.763 10.782 -28.031 1.00 88.94 181 ASN A CA 1
ATOM 1535 C C . ASN A 1 181 ? 17.669 9.735 -27.784 1.00 88.94 181 ASN A C 1
ATOM 1537 O O . ASN A 1 181 ? 17.398 9.417 -26.633 1.00 88.94 181 ASN A O 1
ATOM 1541 N N . GLU A 1 182 ? 17.130 9.122 -28.845 1.00 89.44 182 GLU A N 1
ATOM 1542 C CA . GLU A 1 182 ? 16.156 8.026 -28.739 1.00 89.44 182 GLU A CA 1
ATOM 1543 C C . GLU A 1 182 ? 16.676 6.873 -27.869 1.00 89.44 182 GLU A C 1
ATOM 1545 O O . GLU A 1 182 ? 15.940 6.335 -27.042 1.00 89.44 182 GLU A O 1
ATOM 1550 N N . PHE A 1 183 ? 17.954 6.509 -28.010 1.00 88.25 183 PHE A N 1
ATOM 1551 C CA . PHE A 1 183 ? 18.569 5.452 -27.215 1.00 88.25 183 PHE A CA 1
ATOM 1552 C C . PHE A 1 183 ? 18.762 5.872 -25.753 1.00 88.25 183 PHE A C 1
ATOM 1554 O O . PHE A 1 183 ? 18.412 5.112 -24.845 1.00 88.25 183 PHE A O 1
ATOM 1561 N N . ILE A 1 184 ? 19.249 7.093 -25.517 1.00 88.81 184 ILE A N 1
ATOM 1562 C CA . ILE A 1 184 ? 19.422 7.667 -24.170 1.00 88.81 184 ILE A CA 1
ATOM 1563 C C . ILE A 1 184 ? 18.074 7.740 -23.438 1.00 88.81 184 ILE A C 1
ATOM 1565 O O . ILE A 1 184 ? 17.981 7.391 -22.258 1.00 88.81 184 ILE A O 1
ATOM 1569 N N . ASP A 1 185 ? 17.015 8.135 -24.143 1.00 89.38 185 ASP A N 1
ATOM 1570 C CA . ASP A 1 185 ? 15.671 8.257 -23.590 1.00 89.38 185 ASP A CA 1
ATOM 1571 C C . ASP A 1 185 ? 15.109 6.900 -23.145 1.00 89.38 185 ASP A C 1
ATOM 1573 O O . ASP A 1 185 ? 14.392 6.840 -22.145 1.00 89.38 185 ASP A O 1
ATOM 1577 N N . THR A 1 186 ? 15.500 5.781 -23.776 1.00 89.12 186 THR A N 1
ATOM 1578 C CA . THR A 1 186 ? 15.107 4.447 -23.277 1.00 89.12 186 THR A CA 1
ATOM 1579 C C . THR A 1 186 ? 15.629 4.164 -21.865 1.00 89.12 186 THR A C 1
ATOM 1581 O 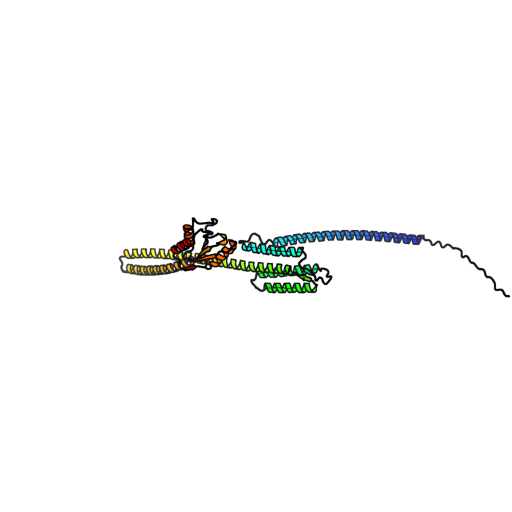O . THR A 1 186 ? 14.899 3.589 -21.056 1.00 89.12 186 THR A O 1
ATOM 1584 N N . TYR A 1 187 ? 16.853 4.591 -21.540 1.00 88.62 187 TYR A N 1
ATOM 1585 C CA . TYR A 1 187 ? 17.428 4.432 -20.201 1.00 88.62 187 TYR A CA 1
ATOM 1586 C C . TYR A 1 187 ? 16.830 5.420 -19.198 1.00 88.62 187 TYR A C 1
ATOM 1588 O O . TYR A 1 187 ? 16.549 5.041 -18.060 1.00 88.62 187 TYR A O 1
ATOM 1596 N N . LYS A 1 188 ? 16.572 6.668 -19.616 1.00 88.69 188 LYS A N 1
ATOM 1597 C CA . LYS A 1 188 ? 15.870 7.653 -18.776 1.00 88.69 188 LYS A CA 1
ATOM 1598 C C . LYS A 1 188 ? 14.479 7.162 -18.386 1.00 88.69 188 LYS A C 1
ATOM 1600 O O . LYS A 1 188 ? 14.120 7.235 -17.212 1.00 88.69 188 LYS A O 1
ATOM 1605 N N . ASN A 1 189 ? 13.725 6.629 -19.346 1.00 89.56 189 ASN A N 1
ATOM 1606 C CA . ASN A 1 189 ? 12.398 6.070 -19.102 1.00 89.56 189 ASN A CA 1
ATOM 1607 C C . ASN A 1 189 ? 12.468 4.894 -18.121 1.00 89.56 189 ASN A C 1
ATOM 1609 O O . ASN A 1 189 ? 11.697 4.848 -17.168 1.00 89.56 189 ASN A O 1
ATOM 1613 N N . GLU A 1 190 ? 13.433 3.984 -18.290 1.00 89.44 190 GLU A N 1
ATOM 1614 C CA . GLU A 1 190 ? 13.631 2.866 -17.359 1.00 89.44 190 GLU A CA 1
ATOM 1615 C C . GLU A 1 190 ? 13.941 3.353 -15.925 1.00 89.44 190 GLU A C 1
ATOM 1617 O O . GLU A 1 190 ? 13.332 2.870 -14.970 1.00 89.44 190 GLU A O 1
ATOM 1622 N N . ILE A 1 191 ? 14.795 4.371 -15.754 1.00 87.56 191 ILE A N 1
ATOM 1623 C CA . ILE A 1 191 ? 15.066 4.996 -14.442 1.00 87.56 191 ILE A CA 1
ATOM 1624 C C . ILE A 1 191 ? 13.801 5.602 -13.825 1.00 87.56 191 ILE A C 1
ATOM 1626 O O . ILE A 1 191 ? 13.552 5.438 -12.628 1.00 87.56 191 ILE A O 1
ATOM 1630 N N . GLN A 1 192 ? 12.991 6.308 -14.616 1.00 86.69 192 GLN A N 1
ATOM 1631 C CA . GLN A 1 192 ? 11.744 6.912 -14.138 1.00 86.69 192 GLN A CA 1
ATOM 1632 C C . GLN A 1 192 ? 10.725 5.860 -13.690 1.00 86.69 192 GLN A C 1
ATOM 1634 O O . GLN A 1 192 ? 10.044 6.053 -12.676 1.00 86.69 192 GLN A O 1
ATOM 1639 N N . ILE A 1 193 ? 10.648 4.736 -14.405 1.00 87.44 193 ILE A N 1
ATOM 1640 C CA . ILE A 1 193 ? 9.802 3.604 -14.026 1.00 87.44 193 ILE A CA 1
ATOM 1641 C C . ILE A 1 193 ? 10.291 3.009 -12.700 1.00 87.44 193 ILE A C 1
ATOM 1643 O O . ILE A 1 193 ? 9.498 2.879 -11.768 1.00 87.44 193 ILE A O 1
ATOM 1647 N N . TYR A 1 194 ? 11.598 2.751 -12.555 1.00 85.56 194 TYR A N 1
ATOM 1648 C CA . TYR A 1 194 ? 12.167 2.251 -11.297 1.00 85.56 194 TYR A CA 1
ATOM 1649 C C . TYR A 1 194 ? 11.911 3.189 -10.114 1.00 85.56 194 TYR A C 1
ATOM 1651 O O . TYR A 1 194 ? 11.523 2.733 -9.040 1.00 85.56 194 TYR A O 1
ATOM 1659 N N . LYS A 1 195 ? 12.045 4.505 -10.311 1.00 84.19 195 LYS A N 1
ATOM 1660 C CA . LYS A 1 195 ? 11.694 5.505 -9.293 1.00 84.19 195 LYS A CA 1
ATOM 1661 C C . LYS A 1 195 ? 10.231 5.382 -8.865 1.00 84.19 195 LYS A C 1
ATOM 1663 O O . LYS A 1 195 ? 9.928 5.377 -7.673 1.00 84.19 195 LYS A O 1
ATOM 1668 N N . SER A 1 196 ? 9.328 5.320 -9.839 1.00 84.69 196 SER A N 1
ATOM 1669 C CA . SER A 1 196 ? 7.886 5.246 -9.592 1.00 84.69 196 SER A CA 1
ATOM 1670 C C . SER A 1 196 ? 7.524 3.968 -8.835 1.00 84.69 196 SER A C 1
ATOM 1672 O O . SER A 1 196 ? 6.755 4.020 -7.875 1.00 84.69 196 SER A O 1
ATOM 1674 N N . TYR A 1 197 ? 8.166 2.855 -9.192 1.00 85.06 197 TYR A N 1
ATOM 1675 C CA . TYR A 1 197 ? 8.038 1.578 -8.503 1.00 85.06 197 TYR A CA 1
ATOM 1676 C C . TYR A 1 197 ? 8.549 1.626 -7.053 1.00 85.06 197 TYR A C 1
ATOM 1678 O O . TYR A 1 197 ? 7.851 1.171 -6.146 1.00 85.06 197 TYR A O 1
ATOM 1686 N N . CYS A 1 198 ? 9.714 2.232 -6.789 1.00 82.00 198 CYS A N 1
ATOM 1687 C CA . CYS A 1 198 ? 10.214 2.401 -5.419 1.00 82.00 198 CYS A CA 1
ATOM 1688 C C . CYS A 1 198 ? 9.222 3.202 -4.560 1.00 82.00 198 CYS A C 1
ATOM 1690 O O . CYS A 1 198 ? 8.845 2.758 -3.477 1.00 82.00 198 CYS A O 1
ATOM 1692 N N . ILE A 1 199 ? 8.718 4.331 -5.073 1.00 83.19 199 ILE A N 1
ATOM 1693 C CA . ILE A 1 199 ? 7.706 5.151 -4.383 1.00 83.19 199 ILE A CA 1
ATOM 1694 C C . ILE A 1 199 ? 6.431 4.343 -4.110 1.00 83.19 199 ILE A C 1
ATOM 1696 O O . ILE A 1 199 ? 5.825 4.468 -3.042 1.00 83.19 199 ILE A O 1
ATOM 1700 N N . PHE A 1 200 ? 5.995 3.533 -5.074 1.00 82.31 200 PHE A N 1
ATOM 1701 C CA . PHE A 1 200 ? 4.847 2.650 -4.911 1.00 82.31 200 PHE A CA 1
ATOM 1702 C C . PHE A 1 200 ? 5.070 1.645 -3.767 1.00 82.31 200 PHE A C 1
ATOM 1704 O O . PHE A 1 200 ? 4.259 1.592 -2.838 1.00 82.31 200 PHE A O 1
ATOM 1711 N N . LYS A 1 201 ? 6.210 0.943 -3.758 1.00 80.50 201 LYS A N 1
ATOM 1712 C CA . LYS A 1 201 ? 6.573 -0.010 -2.699 1.00 80.50 201 LYS A CA 1
ATOM 1713 C C . LYS A 1 201 ? 6.652 0.638 -1.319 1.00 80.50 201 LYS A C 1
ATOM 1715 O O . LYS A 1 201 ? 6.179 0.062 -0.340 1.00 80.50 201 LYS A O 1
ATOM 1720 N N . GLU A 1 202 ? 7.193 1.848 -1.211 1.00 79.00 202 GLU A N 1
ATOM 1721 C CA . GLU A 1 202 ? 7.212 2.577 0.061 1.00 79.00 202 GLU A CA 1
ATOM 1722 C C . GLU A 1 202 ? 5.809 2.889 0.577 1.00 79.00 202 GLU A C 1
ATOM 1724 O O . GLU A 1 202 ? 5.516 2.695 1.760 1.00 79.00 202 GLU A O 1
ATOM 1729 N N . LYS A 1 203 ? 4.924 3.350 -0.313 1.00 78.31 203 LYS A N 1
ATOM 1730 C CA . LYS A 1 203 ? 3.527 3.617 0.033 1.00 78.31 203 LYS A CA 1
ATOM 1731 C C . LYS A 1 203 ? 2.827 2.346 0.503 1.00 78.31 203 LYS A C 1
ATOM 1733 O O . LYS A 1 203 ? 2.093 2.411 1.484 1.00 78.31 203 LYS A O 1
ATOM 1738 N N . GLU A 1 204 ? 3.052 1.210 -0.149 1.00 76.31 204 GLU A N 1
ATOM 1739 C CA . GLU A 1 204 ? 2.512 -0.084 0.285 1.00 76.31 204 GLU A CA 1
ATOM 1740 C C . GLU A 1 204 ? 3.006 -0.496 1.672 1.00 76.31 204 GLU A C 1
ATOM 1742 O O . GLU A 1 204 ? 2.207 -0.831 2.547 1.00 76.31 204 GLU A O 1
ATOM 1747 N N . LEU A 1 205 ? 4.310 -0.382 1.928 1.00 74.75 205 LEU A N 1
ATOM 1748 C CA . LEU A 1 205 ? 4.880 -0.690 3.239 1.00 74.75 205 LEU A CA 1
ATOM 1749 C C . LEU A 1 205 ? 4.317 0.211 4.344 1.00 74.75 205 LEU A C 1
ATOM 1751 O O . LEU A 1 205 ? 4.098 -0.251 5.467 1.00 74.75 205 LEU A O 1
ATOM 1755 N N . LEU A 1 206 ? 4.074 1.490 4.049 1.00 74.69 206 LEU A N 1
ATOM 1756 C CA . LEU A 1 206 ? 3.421 2.408 4.983 1.00 74.69 206 LEU A CA 1
ATOM 1757 C C . LEU A 1 206 ? 1.969 1.996 5.260 1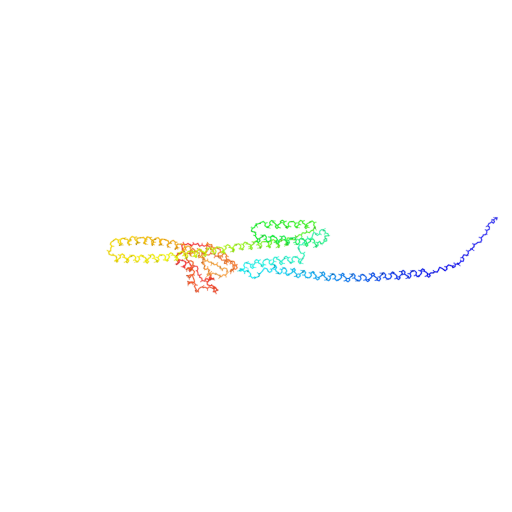.00 74.69 206 LEU A C 1
ATOM 1759 O O . LEU A 1 206 ? 1.578 1.975 6.427 1.00 74.69 206 LEU A O 1
ATOM 1763 N N . LYS A 1 207 ? 1.203 1.601 4.232 1.00 72.38 207 LYS A N 1
ATOM 1764 C CA . LYS A 1 207 ? -0.176 1.100 4.396 1.00 72.38 207 LYS A CA 1
ATOM 1765 C C . LYS A 1 207 ? -0.215 -0.112 5.331 1.00 72.38 207 LYS A C 1
ATOM 1767 O O . LYS A 1 207 ? -0.931 -0.090 6.327 1.00 72.38 207 LYS A O 1
ATOM 1772 N N . ILE A 1 208 ? 0.628 -1.112 5.074 1.00 71.19 208 ILE A N 1
ATOM 1773 C CA . ILE A 1 208 ? 0.696 -2.339 5.883 1.00 71.19 208 ILE A CA 1
ATOM 1774 C C . ILE A 1 208 ? 1.067 -2.015 7.340 1.00 71.19 208 ILE A C 1
ATOM 1776 O O . ILE A 1 208 ? 0.489 -2.560 8.282 1.00 71.19 208 ILE A O 1
ATOM 1780 N N . LYS A 1 209 ? 2.017 -1.096 7.561 1.00 71.62 209 LYS A N 1
ATOM 1781 C CA . LYS A 1 209 ? 2.395 -0.659 8.917 1.00 71.62 209 LYS A CA 1
ATOM 1782 C C . LYS A 1 209 ? 1.238 0.018 9.652 1.00 71.62 209 LYS A C 1
ATOM 1784 O O . LYS A 1 209 ? 1.060 -0.230 10.849 1.00 71.62 209 LYS A O 1
ATOM 1789 N N . ASP A 1 210 ? 0.474 0.859 8.963 1.00 73.19 210 ASP A N 1
ATOM 1790 C CA . ASP A 1 210 ? -0.677 1.548 9.541 1.00 73.19 210 ASP A CA 1
ATOM 1791 C C . ASP A 1 210 ? -1.807 0.567 9.890 1.00 73.19 210 ASP A C 1
ATOM 1793 O O . ASP A 1 210 ? -2.339 0.634 11.002 1.00 73.19 210 ASP A O 1
ATOM 1797 N N . GLU A 1 211 ? -2.101 -0.400 9.018 1.00 70.69 211 GLU A N 1
ATOM 1798 C CA . GLU A 1 211 ? -3.084 -1.468 9.263 1.00 70.69 211 GLU A CA 1
ATOM 1799 C C . GLU A 1 211 ? -2.705 -2.317 10.485 1.00 70.69 211 GLU A C 1
ATOM 1801 O O . GLU A 1 211 ? -3.491 -2.461 11.425 1.00 70.69 211 GLU A O 1
ATOM 1806 N N . ILE A 1 212 ? -1.450 -2.777 10.563 1.00 72.12 212 ILE A N 1
ATOM 1807 C CA . ILE A 1 212 ? -0.946 -3.538 11.719 1.00 72.12 212 ILE A CA 1
ATOM 1808 C C . ILE A 1 212 ? -1.081 -2.726 13.016 1.00 72.12 212 ILE A C 1
ATOM 1810 O O . ILE A 1 212 ? -1.392 -3.271 14.082 1.00 72.12 212 ILE A O 1
ATOM 1814 N N . LYS A 1 213 ? -0.834 -1.413 12.962 1.00 74.19 213 LYS A N 1
ATOM 1815 C CA . LYS A 1 213 ? -0.948 -0.526 14.126 1.00 74.19 213 LYS A CA 1
ATOM 1816 C C . LYS A 1 213 ? -2.401 -0.351 14.567 1.00 74.19 213 LYS A C 1
ATOM 1818 O O . LYS A 1 213 ? -2.663 -0.320 15.772 1.00 74.19 213 LYS A O 1
ATOM 1823 N N . GLN A 1 214 ? -3.338 -0.247 13.627 1.00 71.25 214 GLN A N 1
ATOM 1824 C CA . GLN A 1 214 ? -4.770 -0.187 13.924 1.00 71.25 214 GLN A CA 1
ATOM 1825 C C . GLN A 1 214 ? -5.264 -1.494 14.553 1.00 71.25 214 GLN A C 1
ATOM 1827 O O . GLN A 1 214 ? -5.920 -1.460 15.597 1.00 71.25 214 GLN A O 1
ATOM 1832 N N . ASP A 1 215 ? -4.865 -2.639 14.005 1.00 74.38 215 ASP A N 1
ATOM 1833 C CA . ASP A 1 215 ? -5.236 -3.954 14.530 1.00 74.38 215 ASP A CA 1
ATOM 1834 C C . ASP A 1 215 ? -4.704 -4.204 15.941 1.00 74.38 215 ASP A C 1
ATOM 1836 O O . ASP A 1 215 ? -5.420 -4.729 16.802 1.00 74.38 215 ASP A O 1
ATOM 1840 N N . LYS A 1 216 ? -3.463 -3.788 16.221 1.00 77.19 216 LYS A N 1
ATOM 1841 C CA . LYS A 1 216 ? -2.897 -3.849 17.577 1.00 77.19 216 LYS A CA 1
ATOM 1842 C C . LYS A 1 216 ? -3.721 -3.024 18.564 1.00 77.19 216 LYS A C 1
ATOM 1844 O O . LYS A 1 216 ? -4.101 -3.547 19.610 1.00 77.19 216 LYS A O 1
ATOM 1849 N N . ARG A 1 217 ? -4.087 -1.788 18.205 1.00 74.75 217 ARG A N 1
ATOM 1850 C CA . ARG A 1 217 ? -4.936 -0.920 19.045 1.00 74.75 217 ARG A CA 1
ATOM 1851 C C . ARG A 1 217 ? -6.314 -1.534 19.308 1.00 74.75 217 ARG A C 1
ATOM 1853 O O . ARG A 1 217 ? -6.766 -1.544 20.453 1.00 74.75 217 ARG A O 1
ATOM 1860 N N . LYS A 1 218 ? -6.960 -2.098 18.278 1.00 75.50 218 LYS A N 1
ATOM 1861 C CA . LYS A 1 218 ? -8.253 -2.801 18.401 1.00 75.50 218 LYS A CA 1
ATOM 1862 C C . LYS A 1 218 ? -8.153 -3.980 19.384 1.00 75.50 218 LYS A C 1
ATOM 1864 O O . LYS A 1 218 ? -9.000 -4.131 20.268 1.00 75.50 218 LYS A O 1
ATOM 1869 N N . LYS A 1 219 ? -7.093 -4.793 19.284 1.00 80.62 219 LYS A N 1
ATOM 1870 C CA . LYS A 1 219 ? -6.848 -5.938 20.183 1.00 80.62 219 LYS A CA 1
ATOM 1871 C C . LYS A 1 219 ? -6.563 -5.509 21.624 1.00 80.62 219 LYS A C 1
ATOM 1873 O O . LYS A 1 219 ? -7.120 -6.101 22.551 1.00 80.62 219 LYS A O 1
ATOM 1878 N N . GLU A 1 220 ? -5.743 -4.480 21.822 1.00 81.88 220 GLU A N 1
ATOM 1879 C CA . GLU A 1 220 ? -5.418 -3.948 23.150 1.00 81.88 220 GLU A CA 1
ATOM 1880 C C . GLU A 1 220 ? -6.675 -3.482 23.885 1.00 81.88 220 GLU A C 1
ATOM 1882 O O . GLU A 1 220 ? -6.932 -3.927 25.005 1.00 81.88 220 GLU A O 1
ATOM 1887 N N . ILE A 1 221 ? -7.519 -2.679 23.236 1.00 78.56 221 ILE A N 1
ATOM 1888 C CA . ILE A 1 221 ? -8.748 -2.160 23.849 1.00 78.56 221 ILE A CA 1
ATOM 1889 C C . ILE A 1 221 ? -9.742 -3.280 24.158 1.00 78.56 221 ILE A C 1
ATOM 1891 O O . ILE A 1 221 ? -10.308 -3.303 25.253 1.00 78.56 221 ILE A O 1
ATOM 1895 N N . ARG A 1 222 ? -9.871 -4.283 23.280 1.00 80.44 222 ARG A N 1
ATOM 1896 C CA . ARG A 1 222 ? -10.688 -5.476 23.557 1.00 80.44 222 ARG A CA 1
ATOM 1897 C C . ARG A 1 222 ? -10.188 -6.243 24.785 1.00 80.44 222 ARG A C 1
ATOM 1899 O O . ARG A 1 222 ? -10.986 -6.699 25.604 1.00 80.44 222 ARG A O 1
ATOM 1906 N N . SER A 1 223 ? -8.869 -6.369 24.943 1.00 84.19 223 SER A N 1
ATOM 1907 C CA . SER A 1 223 ? -8.271 -7.029 26.109 1.00 84.19 223 SER A CA 1
ATOM 1908 C C . SER A 1 223 ? -8.517 -6.250 27.405 1.00 84.19 223 SER A C 1
ATOM 1910 O O . SER A 1 223 ? -8.855 -6.849 28.428 1.00 84.19 223 SER A O 1
ATOM 1912 N N . ILE A 1 224 ? -8.415 -4.917 27.347 1.00 82.69 224 ILE A N 1
ATOM 1913 C CA . ILE A 1 224 ? -8.691 -4.014 28.464 1.00 82.69 224 ILE A CA 1
ATOM 1914 C C . ILE A 1 224 ? -10.161 -4.156 28.862 1.00 82.69 224 ILE A C 1
ATOM 1916 O O . ILE A 1 224 ? -10.443 -4.475 30.015 1.00 82.69 224 ILE A O 1
ATOM 1920 N N . ARG A 1 225 ? -11.095 -4.047 27.912 1.00 82.62 225 ARG A N 1
ATOM 1921 C CA . ARG A 1 225 ? -12.533 -4.222 28.162 1.00 82.62 225 ARG A CA 1
ATOM 1922 C C . ARG A 1 225 ? -12.854 -5.549 28.842 1.00 82.62 225 ARG A C 1
ATOM 1924 O O . ARG A 1 225 ? -13.586 -5.566 29.828 1.00 82.62 225 ARG A O 1
ATOM 1931 N N . ASN A 1 226 ? -12.283 -6.651 28.360 1.00 85.31 226 ASN A N 1
ATOM 1932 C CA . ASN A 1 226 ? -12.519 -7.968 28.952 1.00 85.31 226 ASN A CA 1
ATOM 1933 C C . ASN A 1 226 ? -12.025 -8.054 30.404 1.00 85.31 226 ASN A C 1
ATOM 1935 O O . ASN A 1 226 ? -12.675 -8.694 31.229 1.00 85.31 226 ASN A O 1
ATOM 1939 N N . LYS A 1 227 ? -10.894 -7.415 30.735 1.00 87.00 227 LYS A N 1
ATOM 1940 C CA . LYS A 1 227 ? -10.394 -7.342 32.119 1.00 87.00 227 LYS A CA 1
ATOM 1941 C C . LYS A 1 227 ? -11.326 -6.507 32.999 1.00 87.00 227 LYS A C 1
ATOM 1943 O O . LYS A 1 227 ? -11.757 -6.990 34.041 1.00 87.00 227 LYS A O 1
ATOM 1948 N N . PHE A 1 228 ? -11.706 -5.315 32.536 1.00 82.94 228 PHE A N 1
ATOM 1949 C CA . PHE A 1 228 ? -12.618 -4.425 33.262 1.00 82.94 228 PHE A CA 1
ATOM 1950 C C . PHE A 1 228 ? -13.987 -5.062 33.511 1.00 82.94 228 PHE A C 1
ATOM 1952 O O . PHE A 1 228 ? -14.501 -4.986 34.622 1.00 82.94 228 PHE A O 1
ATOM 1959 N N . SER A 1 229 ? -14.548 -5.752 32.516 1.00 85.69 229 SER A N 1
ATOM 1960 C CA . SER A 1 229 ? -15.824 -6.461 32.653 1.00 85.69 229 SER A CA 1
ATO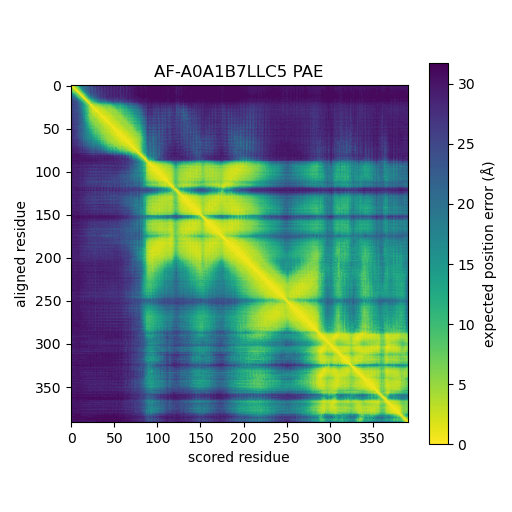M 1961 C C . SER A 1 229 ? -15.762 -7.555 33.726 1.00 85.69 229 SER A C 1
ATOM 1963 O O . SER A 1 229 ? -16.650 -7.627 34.575 1.00 85.69 229 SER A O 1
ATOM 1965 N N . LYS A 1 230 ? -14.683 -8.351 33.756 1.00 90.62 230 LYS A N 1
ATOM 1966 C CA . LYS A 1 230 ? -14.484 -9.391 34.780 1.00 90.62 230 LYS A CA 1
ATOM 1967 C C . LYS A 1 230 ? -14.333 -8.809 36.188 1.00 90.62 230 LYS A C 1
ATOM 1969 O O . LYS A 1 230 ? -14.904 -9.353 37.133 1.00 90.62 230 LYS A O 1
ATOM 1974 N N . ASP A 1 231 ? -13.586 -7.717 36.344 1.00 88.12 231 ASP A N 1
ATOM 1975 C CA . ASP A 1 231 ? -13.395 -7.068 37.649 1.00 88.12 231 ASP A CA 1
ATOM 1976 C C . ASP A 1 231 ? -14.668 -6.371 38.144 1.00 88.12 231 ASP A C 1
ATOM 1978 O O . ASP A 1 231 ? -14.976 -6.420 39.339 1.00 88.12 231 ASP A O 1
ATOM 1982 N N . MET A 1 232 ? -15.460 -5.804 37.231 1.00 87.19 232 MET A N 1
ATOM 1983 C CA . MET A 1 232 ? -16.776 -5.248 37.539 1.00 87.19 232 MET A CA 1
ATOM 1984 C C . MET A 1 232 ? -17.739 -6.338 38.025 1.00 87.19 232 MET A C 1
ATOM 1986 O O . MET A 1 232 ? -18.370 -6.183 39.071 1.00 87.19 232 MET A O 1
ATOM 1990 N N . GLU A 1 233 ? -17.805 -7.477 37.329 1.00 90.19 233 GLU A N 1
ATOM 1991 C CA . GLU A 1 233 ? -18.656 -8.607 37.721 1.00 90.19 233 GLU A CA 1
ATOM 1992 C C . GLU A 1 233 ? -18.268 -9.165 39.102 1.00 90.19 233 GLU A C 1
ATOM 1994 O O . GLU A 1 233 ? -19.131 -9.406 39.950 1.00 90.19 233 GLU A O 1
ATOM 1999 N N . ARG A 1 234 ? -16.964 -9.319 39.369 1.00 91.56 234 ARG A N 1
ATOM 2000 C CA . ARG A 1 234 ? -16.451 -9.752 40.682 1.00 91.56 234 ARG A CA 1
ATOM 2001 C C . ARG A 1 234 ? -16.816 -8.771 41.788 1.00 91.56 234 ARG A C 1
ATOM 2003 O O . ARG A 1 234 ? -17.237 -9.191 42.864 1.00 91.56 234 ARG A O 1
ATOM 2010 N N . SER A 1 235 ? -16.675 -7.476 41.525 1.00 88.44 235 SER A N 1
ATOM 2011 C CA . SER A 1 235 ? -16.957 -6.423 42.503 1.00 88.44 235 SER A CA 1
ATOM 2012 C C . SER A 1 235 ? -18.452 -6.333 42.825 1.00 88.44 235 SER A C 1
ATOM 2014 O O . SER A 1 235 ? -18.808 -6.191 43.993 1.00 88.44 235 SER A O 1
ATOM 2016 N N . LEU A 1 236 ? -19.334 -6.522 41.834 1.00 90.25 236 LEU A N 1
ATOM 2017 C CA . LEU A 1 236 ? -20.786 -6.631 42.035 1.00 90.25 236 LEU A CA 1
ATOM 2018 C C . LEU A 1 236 ? -21.169 -7.871 42.858 1.00 90.25 236 LEU A C 1
ATOM 2020 O O . LEU A 1 236 ? -21.960 -7.758 43.795 1.00 90.25 236 LEU A O 1
ATOM 2024 N N . LYS A 1 237 ? -20.569 -9.036 42.576 1.00 92.31 237 LYS A N 1
ATOM 2025 C CA . LYS A 1 237 ? -20.772 -10.254 43.386 1.00 92.31 237 LYS A CA 1
ATOM 2026 C C . LYS A 1 237 ? -20.304 -10.059 44.829 1.00 92.31 237 LYS A C 1
ATOM 2028 O O . LYS A 1 237 ? -21.008 -10.440 45.763 1.00 92.31 237 LYS A O 1
ATOM 2033 N N . ASN A 1 238 ? -19.146 -9.427 45.022 1.00 89.94 238 ASN A N 1
ATOM 2034 C CA . ASN A 1 238 ? -18.626 -9.114 46.351 1.00 89.94 238 ASN A CA 1
ATOM 2035 C C . ASN A 1 238 ? -19.551 -8.153 47.103 1.00 89.94 238 ASN A C 1
ATOM 2037 O O . ASN A 1 238 ? -19.836 -8.399 48.273 1.00 89.94 238 ASN A O 1
ATOM 2041 N N . LYS A 1 239 ? -20.065 -7.111 46.437 1.00 90.88 239 LYS A N 1
ATOM 2042 C CA . LYS A 1 239 ? -21.049 -6.186 47.014 1.00 90.88 239 LYS A CA 1
ATOM 2043 C C . LYS A 1 239 ? -22.266 -6.946 47.552 1.00 90.88 239 LYS A C 1
ATOM 2045 O O . LYS A 1 239 ? -22.542 -6.869 48.745 1.00 90.88 239 LYS A O 1
ATOM 2050 N N . GLN A 1 240 ? -22.897 -7.774 46.716 1.00 90.75 240 GLN A N 1
ATOM 2051 C CA . GLN A 1 240 ? -24.056 -8.588 47.110 1.00 90.75 240 GLN A CA 1
ATOM 2052 C C . GLN A 1 240 ? -23.746 -9.533 48.282 1.00 90.75 240 GLN A C 1
ATOM 2054 O O . GLN A 1 240 ? -24.576 -9.737 49.168 1.00 90.75 240 GLN A O 1
ATOM 2059 N N . ALA A 1 241 ? -22.549 -10.125 48.312 1.00 90.50 241 ALA A N 1
ATOM 2060 C CA . ALA A 1 241 ? -22.138 -11.002 49.403 1.00 90.50 241 ALA A CA 1
ATOM 2061 C C . ALA A 1 241 ? -21.978 -10.247 50.734 1.00 90.50 241 ALA A C 1
ATOM 2063 O O . ALA A 1 241 ? -22.378 -10.766 51.776 1.00 90.50 241 ALA A O 1
ATOM 2064 N N . TYR A 1 242 ? -21.408 -9.037 50.717 1.00 87.62 242 TYR A N 1
ATOM 2065 C CA . TYR A 1 242 ? -21.263 -8.213 51.921 1.00 87.62 242 TYR A CA 1
ATOM 2066 C C . TYR A 1 242 ? -22.599 -7.625 52.391 1.00 87.62 242 TYR A C 1
ATOM 2068 O O . TYR A 1 242 ? -22.847 -7.637 53.592 1.00 87.62 242 TYR A O 1
ATOM 2076 N N . GLU A 1 243 ? -23.496 -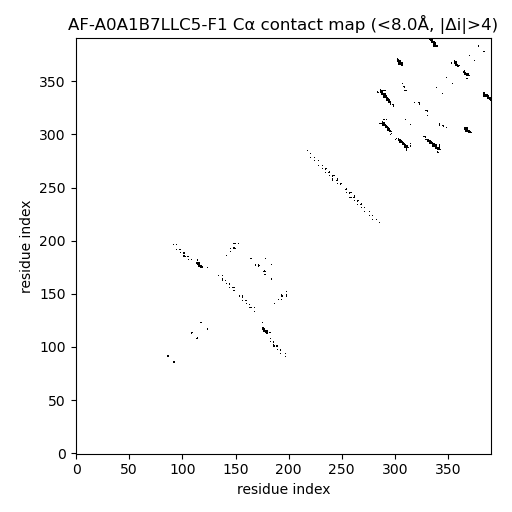7.232 51.484 1.00 88.19 243 GLU A N 1
ATOM 2077 C CA . GLU A 1 243 ? -24.870 -6.824 51.828 1.00 88.19 243 GLU A CA 1
ATOM 2078 C C . GLU A 1 243 ? -25.619 -7.941 52.570 1.00 88.19 243 GLU A C 1
ATOM 2080 O O . GLU A 1 243 ? -26.209 -7.709 53.624 1.00 88.19 243 GLU A O 1
ATOM 2085 N N . ARG A 1 244 ? -25.519 -9.189 52.085 1.00 89.50 244 ARG A N 1
ATOM 2086 C CA . ARG A 1 244 ? -26.098 -10.361 52.768 1.00 89.50 244 ARG A CA 1
ATOM 2087 C C . ARG A 1 244 ? -25.471 -10.613 54.141 1.00 89.50 244 ARG A C 1
ATOM 2089 O O . ARG A 1 244 ? -26.184 -10.966 55.076 1.00 89.50 244 ARG A O 1
ATOM 2096 N N . LYS A 1 245 ? -24.150 -10.442 54.278 1.00 88.50 245 LYS A N 1
ATOM 2097 C CA . LYS A 1 245 ? -23.454 -10.589 55.570 1.00 88.50 245 LYS A CA 1
ATOM 2098 C C . LYS A 1 245 ? -23.916 -9.542 56.580 1.00 88.50 245 LYS A C 1
ATOM 2100 O O . LYS A 1 245 ? -24.180 -9.903 57.717 1.00 88.50 245 LYS A O 1
ATOM 2105 N N . ILE A 1 246 ? -24.071 -8.287 56.161 1.00 87.75 246 ILE A N 1
ATOM 2106 C CA . ILE A 1 246 ? -24.573 -7.197 57.014 1.00 87.75 246 ILE A CA 1
ATOM 2107 C C . ILE A 1 246 ? -26.001 -7.485 57.493 1.00 87.75 246 ILE A C 1
ATOM 2109 O O . ILE A 1 246 ? -26.309 -7.233 58.655 1.00 87.75 246 ILE A O 1
ATOM 2113 N N . LEU A 1 247 ? -26.857 -8.041 56.626 1.00 86.12 247 LEU A N 1
ATOM 2114 C CA . LEU A 1 247 ? -28.243 -8.376 56.974 1.00 86.12 247 LEU A CA 1
ATOM 2115 C C . LEU A 1 247 ? -28.346 -9.479 58.042 1.00 86.12 247 LEU A C 1
ATOM 2117 O O . LEU A 1 247 ? -29.252 -9.456 58.870 1.00 86.12 247 LEU A O 1
ATOM 2121 N N . ASN A 1 248 ? -27.420 -10.441 58.012 1.00 85.94 248 ASN A N 1
ATOM 2122 C CA . ASN A 1 248 ? -27.441 -11.625 58.875 1.00 85.94 248 ASN A CA 1
ATOM 2123 C C . ASN A 1 248 ? -26.621 -11.463 60.170 1.00 85.94 248 ASN A C 1
ATOM 2125 O O . ASN A 1 248 ? -26.743 -12.288 61.077 1.00 85.94 248 ASN A O 1
ATOM 2129 N N . GLU A 1 249 ? -25.772 -10.437 60.268 1.00 85.81 249 GLU A N 1
ATOM 2130 C CA . GLU A 1 249 ? -24.871 -10.233 61.404 1.00 85.81 249 GLU A CA 1
ATOM 2131 C C . GLU A 1 249 ? -25.574 -9.485 62.548 1.00 85.81 249 GLU A C 1
ATOM 2133 O O . GLU A 1 249 ? -26.064 -8.367 62.386 1.00 85.81 249 GLU A O 1
ATOM 2138 N N . ARG A 1 250 ? -25.599 -10.097 63.738 1.00 80.19 250 ARG A N 1
ATOM 2139 C CA . ARG A 1 250 ? -26.226 -9.519 64.943 1.00 80.19 250 ARG A CA 1
ATOM 2140 C C . ARG A 1 250 ? -25.248 -8.718 65.810 1.00 80.19 250 ARG A C 1
ATOM 2142 O O . ARG A 1 250 ? -25.680 -7.971 66.680 1.00 80.19 250 ARG A O 1
ATOM 2149 N N . ASN A 1 251 ? -23.939 -8.879 65.598 1.00 86.44 251 ASN A N 1
ATOM 2150 C CA . ASN A 1 251 ? -22.909 -8.164 66.348 1.00 86.44 251 ASN A CA 1
ATOM 2151 C C . ASN A 1 251 ? -22.604 -6.803 65.701 1.00 86.44 251 ASN A C 1
ATOM 2153 O O . ASN A 1 251 ? -22.091 -6.746 64.583 1.00 86.44 251 ASN A O 1
ATOM 2157 N N . ASN A 1 252 ? -22.851 -5.715 66.437 1.00 80.75 252 ASN A N 1
ATOM 2158 C CA . ASN A 1 252 ? -22.654 -4.342 65.961 1.00 80.75 252 ASN A CA 1
ATOM 2159 C C . ASN A 1 252 ? -21.209 -4.032 65.533 1.00 80.75 252 ASN A C 1
ATOM 2161 O O . ASN A 1 252 ? -21.014 -3.288 64.574 1.00 80.75 252 ASN A O 1
ATOM 2165 N N . VAL A 1 253 ? -20.197 -4.624 66.179 1.00 83.88 253 VAL A N 1
ATOM 2166 C CA . VAL A 1 253 ? -18.783 -4.380 65.832 1.00 83.88 253 VAL A CA 1
ATOM 2167 C C . VAL A 1 253 ? -18.446 -4.999 64.472 1.00 83.88 253 VAL A C 1
ATOM 2169 O O . VAL A 1 253 ? -17.940 -4.318 63.583 1.00 83.88 253 VAL A O 1
ATOM 2172 N N . LYS A 1 254 ? -18.809 -6.271 64.260 1.00 81.31 254 LYS A N 1
ATOM 2173 C CA . LYS A 1 254 ? -18.599 -6.969 62.977 1.00 81.31 254 LYS A CA 1
ATOM 2174 C C . LYS A 1 254 ? -19.437 -6.372 61.849 1.00 81.31 254 LYS A C 1
ATOM 2176 O O . LYS A 1 254 ? -18.980 -6.291 60.711 1.00 81.31 254 LYS A O 1
ATOM 2181 N N . LYS A 1 255 ? -20.652 -5.924 62.168 1.00 83.88 255 LYS A N 1
ATOM 2182 C CA . LYS A 1 255 ? -21.524 -5.227 61.222 1.00 83.88 255 LYS A CA 1
ATOM 2183 C C . LYS A 1 255 ? -20.872 -3.937 60.714 1.00 83.88 255 LYS A C 1
ATOM 2185 O O . LYS A 1 255 ? -20.782 -3.756 59.503 1.00 83.88 255 LYS A O 1
ATOM 2190 N N . SER A 1 256 ? -20.312 -3.126 61.614 1.00 85.25 256 SER A N 1
ATOM 2191 C CA . SER A 1 256 ? -19.565 -1.915 61.249 1.00 85.25 256 SER A CA 1
ATOM 2192 C C . SER A 1 256 ? -18.329 -2.217 60.383 1.00 85.25 256 SER A C 1
ATOM 2194 O O . SER A 1 256 ? -18.053 -1.516 59.408 1.00 85.25 256 SER A O 1
ATOM 2196 N N . GLU A 1 257 ? -17.594 -3.300 60.659 1.00 87.69 257 GLU A N 1
ATOM 2197 C CA . GLU A 1 257 ? -16.477 -3.731 59.802 1.00 87.69 257 GLU A CA 1
ATOM 2198 C C . GLU A 1 257 ? -16.927 -4.110 58.380 1.00 87.69 257 GLU A C 1
ATOM 2200 O O . GLU A 1 257 ? -16.252 -3.775 57.398 1.00 87.69 257 GLU A O 1
ATOM 2205 N N . PHE A 1 258 ? -18.064 -4.801 58.244 1.00 86.06 258 PHE A N 1
ATOM 2206 C CA . PHE A 1 258 ? -18.625 -5.152 56.940 1.00 86.06 258 PHE A CA 1
ATOM 2207 C C . PHE A 1 258 ? -19.146 -3.934 56.178 1.00 86.06 258 PHE A C 1
ATOM 2209 O O . PHE A 1 258 ? -18.905 -3.850 54.975 1.00 86.06 258 PHE A O 1
ATOM 2216 N N . GLU A 1 259 ? -19.774 -2.975 56.857 1.00 86.62 259 GLU A N 1
ATOM 2217 C CA . GLU A 1 259 ? -20.200 -1.696 56.272 1.00 86.62 259 GLU A CA 1
ATOM 2218 C C . GLU A 1 259 ? -18.996 -0.904 55.737 1.00 86.62 259 GLU A C 1
ATOM 2220 O O . GLU A 1 259 ? -18.994 -0.467 54.586 1.00 86.62 259 GLU A O 1
ATOM 2225 N N . ASN A 1 260 ? -17.901 -0.834 56.500 1.00 89.25 260 ASN A N 1
ATOM 2226 C CA . ASN A 1 260 ? -16.657 -0.205 56.048 1.00 89.25 260 ASN A CA 1
ATOM 2227 C C . ASN A 1 260 ? -16.054 -0.893 54.811 1.00 89.25 260 ASN A C 1
ATOM 2229 O O . ASN A 1 260 ? -15.508 -0.233 53.920 1.00 89.25 260 ASN A O 1
ATOM 2233 N N . ARG A 1 261 ? -16.137 -2.228 54.721 1.00 89.06 261 ARG A N 1
ATOM 2234 C CA . ARG A 1 261 ? -15.719 -2.963 53.514 1.00 89.06 261 ARG A CA 1
ATOM 2235 C C . ARG A 1 261 ? -16.665 -2.731 52.339 1.00 89.06 261 ARG A C 1
ATOM 2237 O O . ARG A 1 261 ? -16.181 -2.631 51.213 1.00 89.06 261 ARG A O 1
ATOM 2244 N N . LEU A 1 262 ? -17.967 -2.616 52.587 1.00 89.94 262 LEU A N 1
ATOM 2245 C CA . LEU A 1 262 ? -18.963 -2.326 51.560 1.00 89.94 262 LEU A CA 1
ATOM 2246 C C . LEU A 1 262 ? -18.690 -0.966 50.909 1.00 89.94 262 LEU A C 1
ATOM 2248 O O . LEU A 1 262 ? -18.597 -0.903 49.687 1.00 89.94 262 LEU A O 1
ATOM 2252 N N . ILE A 1 263 ? -18.418 0.073 51.706 1.00 91.75 263 ILE A N 1
ATOM 2253 C CA . ILE A 1 263 ? -18.051 1.411 51.209 1.00 91.75 263 ILE A CA 1
ATOM 2254 C C . ILE A 1 263 ? -16.819 1.342 50.291 1.00 91.75 263 ILE A C 1
ATOM 2256 O O . ILE A 1 263 ? -16.799 1.931 49.211 1.00 91.75 263 ILE A O 1
ATOM 2260 N N . LYS A 1 264 ? -15.787 0.572 50.670 1.00 91.31 264 LYS A N 1
ATOM 2261 C CA . LYS A 1 264 ? -14.596 0.375 49.820 1.00 91.31 264 LYS A CA 1
ATOM 2262 C C . LYS A 1 264 ? -14.939 -0.303 48.489 1.00 91.31 264 LYS A C 1
ATOM 2264 O O . LYS A 1 264 ? -14.404 0.093 47.454 1.00 91.31 264 LYS A O 1
ATOM 2269 N N . ILE A 1 265 ? -15.824 -1.302 48.506 1.00 90.12 265 ILE A N 1
ATOM 2270 C CA . ILE A 1 265 ? -16.286 -1.997 47.295 1.00 90.12 265 ILE A CA 1
ATOM 2271 C C . ILE A 1 265 ? -17.111 -1.053 46.412 1.00 90.12 265 ILE A C 1
ATOM 2273 O O . ILE A 1 265 ? -16.916 -1.035 45.201 1.00 90.12 265 ILE A O 1
ATOM 2277 N N . GLU A 1 266 ? -17.990 -0.236 46.989 1.00 90.44 266 GLU A N 1
ATOM 2278 C CA . GLU A 1 266 ? -18.798 0.739 46.248 1.00 90.44 266 GLU A CA 1
ATOM 2279 C C . GLU A 1 266 ? -17.947 1.829 45.597 1.00 90.44 266 GLU A C 1
ATOM 2281 O O . GLU A 1 266 ? -18.138 2.132 44.418 1.00 90.44 266 GLU A O 1
ATOM 2286 N N . ASN A 1 267 ? -16.947 2.344 46.313 1.00 92.06 267 ASN A N 1
ATOM 2287 C CA . ASN A 1 267 ? -15.972 3.278 45.753 1.00 92.06 267 ASN A CA 1
ATOM 2288 C C . ASN A 1 267 ? -15.202 2.647 44.585 1.00 92.06 267 ASN A C 1
ATOM 2290 O O . ASN A 1 267 ? -15.013 3.281 43.546 1.00 92.06 267 ASN A O 1
ATOM 2294 N N . HIS A 1 268 ? -14.811 1.376 44.714 1.00 89.81 268 HIS A N 1
ATOM 2295 C CA . HIS A 1 268 ? -14.155 0.649 43.631 1.00 89.81 268 HIS A CA 1
ATOM 2296 C C . HIS A 1 268 ? -15.082 0.436 42.421 1.00 89.81 268 HIS A C 1
ATOM 2298 O O . HIS A 1 268 ? -14.662 0.631 41.284 1.00 89.81 268 HIS A O 1
ATOM 2304 N N . ILE A 1 269 ? -16.359 0.117 42.645 1.00 90.56 269 ILE A N 1
ATOM 2305 C CA . ILE A 1 269 ? -17.369 0.007 41.581 1.00 90.56 269 ILE A CA 1
ATOM 2306 C C . ILE A 1 269 ? -17.553 1.347 40.858 1.00 90.56 269 ILE A C 1
ATOM 2308 O O . ILE A 1 269 ? -17.620 1.370 39.630 1.00 90.56 269 ILE A O 1
ATOM 2312 N N . ASN A 1 270 ? -17.616 2.464 41.585 1.00 91.06 270 ASN A N 1
ATOM 2313 C CA . ASN A 1 270 ? -17.739 3.791 40.978 1.00 91.06 270 ASN A CA 1
ATOM 2314 C C . ASN A 1 270 ? -16.518 4.132 40.114 1.00 91.06 270 ASN A C 1
ATOM 2316 O O . ASN A 1 270 ? -16.679 4.561 38.973 1.00 91.06 270 ASN A O 1
ATOM 2320 N N . TYR A 1 271 ? -15.313 3.831 40.598 1.00 89.12 271 TYR A N 1
ATOM 2321 C CA . TYR A 1 271 ? -14.085 3.958 39.813 1.00 89.12 271 TYR A CA 1
ATOM 2322 C C . TYR A 1 271 ? -14.107 3.114 38.526 1.00 89.12 271 TYR A C 1
ATOM 2324 O O . TYR A 1 271 ? -13.736 3.591 37.450 1.00 89.12 271 TYR A O 1
ATOM 2332 N N . LEU A 1 272 ? -14.568 1.860 38.606 1.00 86.81 272 LEU A N 1
ATOM 2333 C CA . LEU A 1 272 ? -14.698 0.990 37.433 1.00 86.81 272 LEU A CA 1
ATOM 2334 C C . LEU A 1 272 ? -15.712 1.544 36.421 1.00 86.81 272 LEU A C 1
ATOM 2336 O O . LEU A 1 272 ? -15.431 1.511 35.225 1.00 86.81 272 LEU A O 1
ATOM 2340 N N . LYS A 1 273 ? -16.836 2.117 36.876 1.00 87.75 273 LYS A N 1
ATOM 2341 C CA . LYS A 1 273 ? -17.837 2.759 36.003 1.00 87.75 273 LYS A CA 1
ATOM 2342 C C . LYS A 1 273 ? -17.278 3.967 35.251 1.00 87.75 273 LYS A C 1
ATOM 2344 O O . LYS A 1 273 ? -17.582 4.149 34.073 1.00 87.75 273 LYS A O 1
ATOM 2349 N N . GLU A 1 274 ? -16.470 4.805 35.897 1.00 87.31 274 GLU A N 1
ATOM 2350 C CA . GLU A 1 274 ? -15.823 5.934 35.215 1.00 87.31 274 GLU A CA 1
ATOM 2351 C C . GLU A 1 274 ? -14.841 5.457 34.145 1.00 87.31 274 GLU A C 1
ATOM 2353 O O . GLU A 1 274 ? -14.852 5.946 33.012 1.00 87.31 274 GLU A O 1
ATOM 2358 N N . LYS A 1 275 ? -14.041 4.438 34.468 1.00 82.25 275 LYS A N 1
ATOM 2359 C CA . LYS A 1 275 ? -13.135 3.826 33.495 1.00 82.25 275 LYS A CA 1
ATOM 2360 C C . LYS A 1 275 ? -13.868 3.141 32.346 1.00 82.25 275 LYS A C 1
ATOM 2362 O O . LYS A 1 275 ? -13.400 3.214 31.214 1.00 82.25 275 LYS A O 1
ATOM 2367 N N . GLU A 1 276 ? -15.017 2.524 32.598 1.00 84.38 276 GLU A N 1
ATOM 2368 C CA . GLU A 1 276 ? -15.860 1.939 31.554 1.00 84.38 276 GLU A CA 1
ATOM 2369 C C . GLU A 1 276 ? -16.359 3.006 30.572 1.00 84.38 276 GLU A C 1
ATOM 2371 O O . GLU A 1 276 ? -16.284 2.798 29.361 1.00 84.38 276 GLU A O 1
ATOM 2376 N N . LYS A 1 277 ? -16.775 4.184 31.061 1.00 82.25 277 LYS A N 1
ATOM 2377 C CA . LYS A 1 277 ? -17.134 5.320 30.193 1.00 82.25 277 LYS A CA 1
ATOM 2378 C C . LYS A 1 277 ? -15.962 5.745 29.306 1.00 82.25 277 LYS A C 1
ATOM 2380 O O . LYS A 1 277 ? -16.154 5.962 28.112 1.00 82.25 277 LYS A O 1
ATOM 2385 N N . TYR A 1 278 ? -14.754 5.824 29.865 1.00 77.06 278 TYR A N 1
ATOM 2386 C CA . TYR A 1 278 ? -13.550 6.156 29.100 1.00 77.06 278 TYR A CA 1
ATOM 2387 C C . TYR A 1 278 ? -13.217 5.095 28.040 1.00 77.06 278 TYR A C 1
ATOM 2389 O O . TYR A 1 278 ? -12.929 5.436 26.895 1.00 77.06 278 TYR A O 1
ATOM 2397 N N . ILE A 1 279 ? -13.302 3.807 28.387 1.00 77.62 279 ILE A N 1
ATOM 2398 C CA . ILE A 1 279 ? -13.094 2.706 27.434 1.00 77.62 279 ILE A CA 1
ATOM 2399 C C . ILE A 1 279 ? -14.129 2.780 26.314 1.00 77.62 279 ILE A C 1
ATOM 2401 O O . ILE A 1 279 ? -13.756 2.717 25.148 1.00 77.62 279 ILE A O 1
ATOM 2405 N N . LYS A 1 280 ? -15.405 2.994 26.649 1.00 78.19 280 LYS A N 1
ATOM 2406 C CA . LYS A 1 280 ? -16.487 3.141 25.672 1.00 78.19 280 LYS A CA 1
ATOM 2407 C C . LYS A 1 280 ? -16.258 4.329 24.736 1.00 78.19 280 LYS A C 1
ATOM 2409 O O . LYS A 1 280 ? -16.480 4.212 23.537 1.00 78.19 280 LYS A O 1
ATOM 2414 N N . TYR A 1 281 ? -15.758 5.451 25.254 1.00 75.31 281 TYR A N 1
ATOM 2415 C CA . TYR A 1 281 ? -15.361 6.594 24.430 1.00 75.31 281 TYR A CA 1
ATOM 2416 C C . TYR A 1 281 ? -14.245 6.228 23.436 1.00 75.31 281 TYR A C 1
ATOM 2418 O O . TYR A 1 281 ? -14.337 6.558 22.255 1.00 75.31 281 TYR A O 1
ATOM 2426 N N . GLN A 1 282 ? -13.217 5.501 23.883 1.00 71.00 282 GLN A N 1
ATOM 2427 C CA . GLN A 1 282 ? -12.133 5.045 23.004 1.00 71.00 282 GLN A CA 1
ATOM 2428 C C . GLN A 1 282 ? -12.605 4.007 21.977 1.00 71.00 282 GLN A C 1
ATOM 2430 O O . GLN A 1 282 ? -12.167 4.038 20.831 1.00 71.00 282 GLN A O 1
ATOM 2435 N N . GLU A 1 283 ? -13.515 3.110 22.358 1.00 74.44 283 GLU A N 1
ATOM 2436 C CA . GLU A 1 283 ? -14.136 2.153 21.438 1.00 74.44 283 GLU A CA 1
ATOM 2437 C C . GLU A 1 283 ? -14.960 2.858 20.365 1.00 74.44 283 GLU A C 1
ATOM 2439 O O . GLU A 1 283 ? -14.805 2.547 19.187 1.00 74.44 283 GLU A O 1
ATOM 2444 N N . ASN A 1 284 ? -15.782 3.835 20.752 1.00 71.50 284 ASN A N 1
ATOM 2445 C CA . ASN A 1 284 ? -16.551 4.636 19.805 1.00 71.50 284 ASN A CA 1
ATOM 2446 C C . ASN A 1 284 ? -15.625 5.382 18.845 1.00 71.50 284 ASN A C 1
ATOM 2448 O O . ASN A 1 284 ? -15.859 5.368 17.648 1.00 71.50 284 ASN A O 1
ATOM 2452 N N . LYS A 1 285 ? -14.511 5.938 19.331 1.00 68.56 285 LYS A N 1
ATOM 2453 C CA . LYS A 1 285 ? -13.511 6.594 18.476 1.00 68.56 285 LYS A CA 1
ATOM 2454 C C . LYS A 1 285 ? -12.841 5.647 17.468 1.00 68.56 285 LYS A C 1
ATOM 2456 O O . LYS A 1 285 ? -12.344 6.091 16.439 1.00 68.56 285 LYS A O 1
ATOM 2461 N N . ILE A 1 286 ? -12.781 4.352 17.767 1.00 67.62 286 ILE A N 1
ATOM 2462 C CA . ILE A 1 286 ? -12.228 3.330 16.865 1.00 67.62 286 ILE A CA 1
ATOM 2463 C C . ILE A 1 286 ? -13.274 2.815 15.881 1.00 67.62 286 ILE A C 1
ATOM 2465 O O . ILE A 1 286 ? -12.922 2.411 14.778 1.00 67.62 286 ILE A O 1
ATOM 2469 N N . LYS A 1 287 ? -14.540 2.800 16.295 1.00 72.31 287 LYS A N 1
ATOM 2470 C CA . LYS A 1 287 ? -15.686 2.435 15.458 1.00 72.31 287 LYS A CA 1
ATOM 2471 C C . LYS A 1 287 ? -16.132 3.568 14.544 1.00 72.31 287 LYS A C 1
ATOM 2473 O O . LYS A 1 287 ? -16.749 3.294 13.516 1.00 72.31 287 LYS A O 1
ATOM 2478 N N . SER A 1 288 ? -15.827 4.805 14.923 1.00 77.81 288 SER A N 1
ATOM 2479 C CA . SER A 1 288 ? -16.167 5.984 14.151 1.00 77.81 288 SER A CA 1
ATOM 2480 C C . SER A 1 288 ? -15.343 6.056 12.878 1.00 77.81 288 SER A C 1
ATOM 2482 O O . SER A 1 288 ? -14.176 5.667 12.853 1.00 77.81 288 SER A O 1
ATOM 2484 N N . GLY A 1 289 ? -15.937 6.609 11.836 1.00 82.94 289 GLY A N 1
ATOM 2485 C CA . GLY A 1 289 ? -15.314 6.728 10.537 1.00 82.94 289 GLY A CA 1
ATOM 2486 C C . GLY A 1 289 ? -16.080 7.684 9.646 1.00 82.94 289 GLY A C 1
ATOM 2487 O O . GLY A 1 289 ? -16.682 8.651 10.113 1.00 82.94 289 GLY A O 1
ATOM 2488 N N . TYR A 1 290 ? -16.057 7.405 8.352 1.00 85.06 290 TYR A N 1
ATOM 2489 C CA . TYR A 1 290 ? -16.667 8.246 7.340 1.00 85.06 290 TYR A CA 1
ATOM 2490 C C . TYR A 1 290 ? -17.580 7.435 6.439 1.00 85.06 290 TYR A C 1
ATOM 2492 O O . TYR A 1 290 ? -17.191 6.373 5.959 1.00 85.06 290 TYR A O 1
ATOM 2500 N N . MET A 1 291 ? -18.757 7.979 6.147 1.00 87.19 291 MET A N 1
ATOM 2501 C CA . MET A 1 291 ? -19.594 7.540 5.037 1.00 87.19 291 MET A CA 1
ATOM 2502 C C . MET A 1 291 ? -19.438 8.523 3.885 1.00 87.19 291 MET A C 1
ATOM 2504 O O . MET A 1 291 ? -19.555 9.733 4.071 1.00 87.19 291 MET A O 1
ATOM 2508 N N . TYR A 1 292 ? -19.198 8.010 2.687 1.00 88.88 292 TYR A N 1
ATOM 2509 C CA . TYR A 1 292 ? -19.082 8.813 1.480 1.00 88.88 292 TYR A CA 1
ATOM 2510 C C . TYR A 1 292 ? -19.981 8.272 0.375 1.00 88.88 292 TYR A C 1
ATOM 2512 O O . TYR A 1 292 ? -20.197 7.065 0.243 1.00 88.88 292 TYR A O 1
ATOM 2520 N N . ILE A 1 293 ? -20.530 9.198 -0.406 1.00 88.81 293 ILE A N 1
ATOM 2521 C CA . ILE A 1 293 ? -21.474 8.908 -1.481 1.00 88.81 293 ILE A CA 1
ATOM 2522 C C . ILE A 1 293 ? -20.882 9.426 -2.777 1.00 88.81 293 ILE A C 1
ATOM 2524 O O . ILE A 1 293 ? -20.648 10.627 -2.930 1.00 88.81 293 ILE A O 1
ATOM 2528 N N . LEU A 1 294 ? -20.649 8.504 -3.700 1.00 89.31 294 LEU A N 1
ATOM 2529 C CA . LEU A 1 294 ? -20.029 8.765 -4.986 1.00 89.31 294 LEU A CA 1
ATOM 2530 C C . LEU A 1 294 ? -21.050 8.608 -6.103 1.00 89.31 294 LEU A C 1
ATOM 2532 O O . LEU A 1 294 ? -21.927 7.743 -6.049 1.00 89.31 294 LEU A O 1
ATOM 2536 N N . SER A 1 295 ? -20.893 9.407 -7.150 1.00 90.00 295 SER A N 1
ATOM 2537 C CA . SER A 1 295 ? -21.603 9.221 -8.412 1.00 90.00 295 SER A CA 1
ATOM 2538 C C . SER A 1 295 ? -20.616 9.225 -9.564 1.00 90.00 295 SER A C 1
ATOM 2540 O O . SER A 1 295 ? -19.662 9.994 -9.545 1.00 90.00 295 SER A O 1
ATOM 2542 N N . ASN A 1 296 ? -20.884 8.433 -10.592 1.00 87.38 296 ASN A N 1
ATOM 2543 C CA . ASN A 1 296 ? -20.171 8.518 -11.858 1.00 87.38 296 ASN A CA 1
ATOM 2544 C C . ASN A 1 296 ? -21.216 8.481 -12.971 1.00 87.38 296 ASN A C 1
ATOM 2546 O O . ASN A 1 296 ? -21.589 7.424 -13.478 1.00 87.38 296 ASN A O 1
ATOM 2550 N N . VAL A 1 297 ? -21.756 9.667 -13.265 1.00 85.81 297 VAL A N 1
ATOM 2551 C CA . VAL A 1 297 ? -22.883 9.838 -14.192 1.00 85.81 297 VAL A CA 1
ATOM 2552 C C . VAL A 1 297 ? -22.490 9.420 -15.606 1.00 85.81 297 VAL A C 1
ATOM 2554 O O . VAL A 1 297 ? -23.319 8.874 -16.327 1.00 85.81 297 VAL A O 1
ATOM 2557 N N . LEU A 1 298 ? -21.227 9.634 -15.983 1.00 83.38 298 LEU A N 1
ATOM 2558 C CA . LEU A 1 298 ? -20.712 9.287 -17.304 1.00 83.38 298 LEU A CA 1
ATOM 2559 C C . LEU A 1 298 ? -20.579 7.771 -17.499 1.00 83.38 298 LEU A C 1
ATOM 2561 O O . LEU A 1 298 ? -20.842 7.285 -18.592 1.00 83.38 298 LEU A O 1
ATOM 2565 N N . SER A 1 299 ? -20.229 7.019 -16.449 1.00 83.50 299 SER A N 1
ATOM 2566 C CA . SER A 1 299 ? -20.077 5.557 -16.547 1.00 83.50 299 SER A CA 1
ATOM 2567 C C . SER A 1 299 ? -21.370 4.788 -16.270 1.00 83.50 299 SER A C 1
ATOM 2569 O O . SER A 1 299 ? -21.634 3.784 -16.925 1.00 83.50 299 SER A O 1
ATOM 2571 N N . PHE A 1 300 ? -22.177 5.223 -15.297 1.00 82.31 300 PHE A N 1
ATOM 2572 C CA . PHE A 1 300 ? -23.339 4.458 -14.817 1.00 82.31 300 PHE A CA 1
ATOM 2573 C C . PHE A 1 300 ? -24.688 5.148 -15.053 1.00 82.31 300 PHE A C 1
ATOM 2575 O O . PHE A 1 300 ? -25.730 4.518 -14.898 1.00 82.31 300 PHE A O 1
ATOM 2582 N N . GLY A 1 301 ? -24.701 6.417 -15.461 1.00 83.50 301 GLY A N 1
ATOM 2583 C CA . GLY A 1 301 ? -25.927 7.187 -15.660 1.00 83.50 301 GLY A CA 1
ATOM 2584 C C . GLY A 1 301 ? -26.430 7.899 -14.400 1.00 83.50 301 GLY A C 1
ATOM 2585 O O . GLY A 1 301 ? -25.814 7.881 -13.332 1.00 83.50 301 GLY A O 1
ATOM 2586 N N . LYS A 1 302 ? -27.562 8.595 -14.548 1.00 85.00 302 LYS A N 1
ATOM 2587 C CA . LYS A 1 302 ? -28.219 9.331 -13.455 1.00 85.00 302 LYS A CA 1
ATOM 2588 C C . LYS A 1 302 ? -28.877 8.358 -12.463 1.00 85.00 302 LYS A C 1
ATOM 2590 O O . LYS A 1 302 ? -29.276 7.262 -12.842 1.00 85.00 302 LYS A O 1
ATOM 2595 N N . ASP A 1 303 ? -29.001 8.785 -11.205 1.00 86.94 303 ASP A N 1
ATOM 2596 C CA . ASP A 1 303 ? -29.622 8.031 -10.098 1.00 86.94 303 ASP A CA 1
ATOM 2597 C C . ASP A 1 303 ? -28.941 6.699 -9.736 1.00 86.94 303 ASP A C 1
ATOM 2599 O O . ASP A 1 303 ? -29.564 5.801 -9.162 1.00 86.94 303 ASP A O 1
ATOM 2603 N N . ILE A 1 304 ? -27.649 6.571 -10.049 1.00 88.12 304 ILE A N 1
ATOM 2604 C CA . ILE A 1 304 ? -26.807 5.465 -9.592 1.00 88.12 304 ILE A CA 1
ATOM 2605 C C . ILE A 1 304 ? -25.697 6.023 -8.710 1.00 88.12 304 ILE A C 1
ATOM 2607 O O . ILE A 1 304 ? -24.887 6.850 -9.136 1.00 88.12 304 ILE A O 1
ATOM 2611 N N . PHE A 1 305 ? -25.668 5.548 -7.468 1.00 89.06 305 PHE A N 1
ATOM 2612 C CA . PHE A 1 305 ? -24.729 6.000 -6.454 1.00 89.06 305 PHE A CA 1
ATOM 2613 C C . PHE A 1 305 ? -24.017 4.822 -5.806 1.00 89.06 305 PHE A C 1
ATOM 2615 O O . PHE A 1 305 ? -24.590 3.750 -5.600 1.00 89.06 305 PHE A O 1
ATOM 2622 N N . LYS A 1 306 ? -22.761 5.043 -5.437 1.00 88.31 306 LYS A N 1
ATOM 2623 C CA . LYS A 1 306 ? -22.006 4.147 -4.569 1.00 88.31 306 LYS A CA 1
ATOM 2624 C C . LYS A 1 306 ? -21.988 4.757 -3.175 1.00 88.31 306 LYS A C 1
ATOM 2626 O O . LYS A 1 306 ? -21.536 5.887 -3.009 1.00 88.31 306 LYS A O 1
ATOM 2631 N N . ILE A 1 307 ? -22.511 4.026 -2.197 1.00 88.56 307 ILE A N 1
ATOM 2632 C CA . ILE A 1 307 ? -22.521 4.435 -0.790 1.00 88.56 307 ILE A CA 1
ATOM 2633 C C . ILE A 1 307 ? -21.516 3.545 -0.072 1.00 88.56 307 ILE A C 1
ATOM 2635 O O . ILE A 1 307 ? -21.677 2.326 -0.049 1.00 88.56 307 ILE A O 1
ATOM 2639 N N . CYS A 1 308 ? -20.479 4.152 0.490 1.00 86.44 308 CYS A N 1
ATOM 2640 C CA . CYS A 1 308 ? -19.390 3.442 1.144 1.00 86.44 308 CYS A CA 1
ATOM 2641 C C . CYS A 1 308 ? -19.140 4.001 2.536 1.00 86.44 308 CYS A C 1
ATOM 2643 O O . CYS A 1 308 ? -19.423 5.166 2.812 1.00 86.44 308 CYS A O 1
ATOM 2645 N N . VAL A 1 309 ? -18.571 3.163 3.398 1.00 87.44 309 VAL A N 1
ATOM 2646 C CA . VAL A 1 309 ? -18.196 3.533 4.760 1.00 87.44 309 VAL A CA 1
ATOM 2647 C C . VAL A 1 309 ? -16.777 3.035 5.031 1.00 87.44 309 VAL A C 1
ATOM 2649 O O . VAL A 1 309 ? -16.392 1.975 4.543 1.00 87.44 309 VAL A O 1
ATOM 2652 N N . THR A 1 310 ? -15.980 3.802 5.765 1.00 84.06 310 THR A N 1
ATOM 2653 C CA . THR A 1 310 ? -14.601 3.449 6.121 1.00 84.06 310 THR A CA 1
ATOM 2654 C C . THR A 1 310 ? -14.274 3.931 7.526 1.00 84.06 310 THR A C 1
ATOM 2656 O O . THR A 1 310 ? -14.676 5.025 7.904 1.00 84.06 310 THR A O 1
ATOM 2659 N N . ASP A 1 311 ? -13.522 3.144 8.290 1.00 80.62 311 ASP A N 1
ATOM 2660 C CA . ASP A 1 311 ? -12.905 3.555 9.560 1.00 80.62 311 ASP A CA 1
ATOM 2661 C C . ASP A 1 311 ? -11.545 4.261 9.349 1.00 80.62 311 ASP A C 1
ATOM 2663 O O . ASP A 1 311 ? -10.854 4.622 10.303 1.00 80.62 311 ASP A O 1
ATOM 2667 N N . SER A 1 312 ? -11.154 4.495 8.090 1.00 74.94 312 SER A N 1
ATOM 2668 C CA . SER A 1 312 ? -9.929 5.206 7.726 1.00 74.94 312 SER A CA 1
ATOM 2669 C C . SER A 1 312 ? -9.996 6.691 8.078 1.00 74.94 312 SER A C 1
ATOM 2671 O O . SER A 1 312 ? -10.986 7.372 7.826 1.00 74.94 312 SER A O 1
ATOM 2673 N N . LEU A 1 313 ? -8.876 7.232 8.566 1.00 67.94 313 LEU A N 1
ATOM 2674 C CA . LEU A 1 313 ? -8.699 8.666 8.834 1.00 67.94 313 LEU A CA 1
ATOM 2675 C C . LEU A 1 313 ? -8.744 9.530 7.562 1.00 67.94 313 LEU A C 1
ATOM 2677 O O . LEU A 1 313 ? -8.981 10.732 7.647 1.00 67.94 313 LEU A O 1
ATOM 2681 N N . PHE A 1 314 ? -8.485 8.937 6.392 1.00 71.56 314 PHE A N 1
ATOM 2682 C CA . PHE A 1 314 ? -8.358 9.656 5.125 1.00 71.56 314 PHE A CA 1
ATOM 2683 C C . PHE A 1 314 ? -9.299 9.066 4.063 1.00 71.56 314 PHE A C 1
ATOM 2685 O O . PHE A 1 314 ? -8.831 8.355 3.169 1.00 71.56 314 PHE A O 1
ATOM 2692 N N . PRO A 1 315 ? -10.610 9.376 4.104 1.00 76.38 315 PRO A N 1
ATOM 2693 C CA . PRO A 1 315 ? -11.598 8.810 3.178 1.00 76.38 315 PRO A CA 1
ATOM 2694 C C . PRO A 1 315 ? -11.286 9.120 1.706 1.00 76.38 315 PRO A C 1
ATOM 2696 O O . PRO A 1 315 ? -11.511 8.286 0.835 1.00 76.38 315 PRO A O 1
ATOM 2699 N N . PHE A 1 316 ? -10.669 10.270 1.418 1.00 77.75 316 PHE A N 1
ATOM 2700 C CA . PHE A 1 316 ? -10.247 10.645 0.064 1.00 77.75 316 PHE A CA 1
ATOM 2701 C C . PHE A 1 316 ? -9.239 9.673 -0.567 1.00 77.75 316 PHE A C 1
ATOM 2703 O O . PHE A 1 316 ? -9.217 9.530 -1.786 1.00 77.75 316 PHE A O 1
ATOM 2710 N N . ARG A 1 317 ? -8.429 8.969 0.238 1.00 76.44 317 ARG A N 1
ATOM 2711 C CA . ARG A 1 317 ? -7.507 7.948 -0.285 1.00 76.44 317 ARG A CA 1
ATOM 2712 C C . ARG A 1 317 ? -8.253 6.719 -0.798 1.00 76.44 317 ARG A C 1
ATOM 2714 O O . ARG A 1 317 ? -7.837 6.150 -1.799 1.00 76.44 317 ARG A O 1
ATOM 2721 N N . GLU A 1 318 ? -9.349 6.332 -0.148 1.00 80.56 318 GLU A N 1
ATOM 2722 C CA . GLU A 1 318 ? -10.192 5.223 -0.611 1.00 80.56 318 GLU A CA 1
ATOM 2723 C C . GLU A 1 318 ? -10.918 5.589 -1.911 1.00 80.56 318 GLU A C 1
ATOM 2725 O O . GLU A 1 318 ? -10.971 4.785 -2.836 1.00 80.56 318 GLU A O 1
ATOM 2730 N N . ILE A 1 319 ? -11.382 6.838 -2.032 1.00 81.56 319 ILE A N 1
ATOM 2731 C CA . ILE A 1 319 ? -11.983 7.349 -3.275 1.00 81.56 319 ILE A CA 1
ATOM 2732 C C . ILE A 1 319 ? -10.969 7.302 -4.430 1.00 81.56 319 ILE A C 1
ATOM 2734 O O . ILE A 1 319 ? -11.306 6.853 -5.523 1.00 81.56 319 ILE A O 1
ATOM 2738 N N . ALA A 1 320 ? -9.715 7.697 -4.185 1.00 78.81 320 ALA A N 1
ATOM 2739 C CA . ALA A 1 320 ? -8.661 7.639 -5.198 1.00 78.81 320 ALA A CA 1
ATOM 2740 C C . ALA A 1 320 ? -8.383 6.202 -5.681 1.00 78.81 320 ALA A C 1
ATOM 2742 O O . ALA A 1 320 ? -8.256 5.986 -6.884 1.00 78.81 320 ALA A O 1
ATOM 2743 N N . LYS A 1 321 ? -8.370 5.210 -4.777 1.00 74.50 321 LYS A N 1
ATOM 2744 C CA . LYS A 1 321 ? -8.244 3.789 -5.155 1.00 74.50 321 LYS A CA 1
ATOM 2745 C C . LYS A 1 321 ? -9.397 3.337 -6.054 1.00 74.50 321 LYS A C 1
ATOM 2747 O O . LYS A 1 321 ? -9.178 2.642 -7.041 1.00 74.50 321 LYS A O 1
ATOM 2752 N N . LEU A 1 322 ? -10.628 3.743 -5.728 1.00 75.62 322 LEU A N 1
ATOM 2753 C CA . LEU A 1 322 ? -11.805 3.403 -6.534 1.00 75.62 322 LEU A CA 1
ATOM 2754 C C . LEU A 1 322 ? -11.692 3.951 -7.965 1.00 75.62 322 LEU A C 1
ATOM 2756 O O . LEU A 1 322 ? -12.087 3.261 -8.905 1.00 75.62 322 LEU A O 1
ATOM 2760 N N . ASN A 1 323 ? -11.118 5.146 -8.136 1.00 75.44 323 ASN A N 1
ATOM 2761 C CA . ASN A 1 323 ? -10.875 5.742 -9.454 1.00 75.44 323 ASN A CA 1
ATOM 2762 C C . ASN A 1 323 ? -9.835 4.968 -10.278 1.00 75.44 323 ASN A C 1
ATOM 2764 O O . ASN A 1 323 ? -10.009 4.842 -11.483 1.00 75.44 323 ASN A O 1
ATOM 2768 N N . GLN A 1 324 ? -8.787 4.426 -9.648 1.00 66.25 324 GLN A N 1
ATOM 2769 C CA . GLN A 1 324 ? -7.729 3.691 -10.357 1.00 66.25 324 GLN A CA 1
ATOM 2770 C C . GLN A 1 324 ? -8.211 2.356 -10.941 1.00 66.25 324 GLN A C 1
ATOM 2772 O O . GLN A 1 324 ? -7.738 1.935 -11.990 1.00 66.25 324 GLN A O 1
ATOM 2777 N N . VAL A 1 325 ? -9.145 1.683 -10.264 1.00 60.91 325 VAL A N 1
ATOM 2778 C CA . VAL A 1 325 ? -9.500 0.287 -10.575 1.00 60.91 325 VAL A CA 1
ATOM 2779 C C . VAL A 1 325 ? -10.773 0.166 -11.417 1.00 60.91 325 VAL A C 1
ATOM 2781 O O . VAL A 1 325 ? -10.951 -0.816 -12.134 1.00 60.91 325 VAL A O 1
ATOM 2784 N N . SER A 1 326 ? -11.712 1.110 -11.298 1.00 63.22 326 SER A N 1
ATOM 2785 C CA . SER A 1 326 ? -13.113 0.774 -11.568 1.00 63.22 326 SER A CA 1
ATOM 2786 C C . SER A 1 326 ? -13.694 1.275 -12.889 1.00 63.22 326 SER A C 1
ATOM 2788 O O . SER A 1 326 ? -14.621 0.618 -13.371 1.00 63.22 326 SER A O 1
ATOM 2790 N N . THR A 1 327 ? -13.273 2.424 -13.435 1.00 66.44 327 THR A N 1
ATOM 2791 C CA . THR A 1 327 ? -14.015 3.078 -14.534 1.00 66.44 327 THR A CA 1
ATOM 2792 C C . THR A 1 327 ? -13.181 4.054 -15.378 1.00 66.44 327 THR A C 1
ATOM 2794 O O . THR A 1 327 ? -12.288 4.699 -14.842 1.00 66.44 327 THR A O 1
ATOM 2797 N N . PRO A 1 328 ? -13.519 4.245 -16.673 1.00 76.19 328 PRO A N 1
ATOM 2798 C CA . PRO A 1 328 ? -12.854 5.208 -17.566 1.00 76.19 328 PRO A CA 1
ATOM 2799 C C . PRO A 1 328 ? -13.077 6.683 -17.189 1.00 76.19 328 PRO A C 1
ATOM 2801 O O . PRO A 1 328 ? -12.347 7.551 -17.658 1.00 76.19 328 PRO A O 1
ATOM 2804 N N . TYR A 1 329 ? -14.075 6.972 -16.350 1.00 80.94 329 TYR A N 1
ATOM 2805 C CA . TYR A 1 329 ? -14.328 8.297 -15.782 1.00 80.94 329 TYR A CA 1
ATOM 2806 C C . TYR A 1 329 ? -14.182 8.256 -14.260 1.00 80.94 329 TYR A C 1
ATOM 2808 O O . TYR A 1 329 ? -14.462 7.223 -13.648 1.00 80.94 329 TYR A O 1
ATOM 2816 N N . GLU A 1 330 ? -13.796 9.374 -13.650 1.00 81.50 330 GLU A N 1
ATOM 2817 C CA . GLU A 1 330 ? -13.626 9.485 -12.198 1.00 81.50 330 GLU A CA 1
ATOM 2818 C C . GLU A 1 330 ? -14.967 9.558 -11.448 1.00 81.50 330 GLU A C 1
ATOM 2820 O O . GLU A 1 330 ? -15.983 10.039 -11.956 1.00 81.50 330 GLU A O 1
ATOM 2825 N N . TYR A 1 331 ? -14.966 9.083 -10.204 1.00 86.12 331 TYR A N 1
ATOM 2826 C CA . TYR A 1 331 ? -16.061 9.275 -9.265 1.00 86.12 331 TYR A CA 1
ATOM 2827 C C . TYR A 1 331 ? -16.087 10.707 -8.730 1.00 86.12 331 TYR A C 1
ATOM 2829 O O . TYR A 1 331 ? -15.111 11.200 -8.166 1.00 86.12 331 TYR A O 1
ATOM 2837 N N . GLU A 1 332 ? -17.260 11.330 -8.793 1.00 86.75 332 GLU A N 1
ATOM 2838 C CA . GLU A 1 332 ? -17.545 12.589 -8.114 1.00 86.75 332 GLU A CA 1
ATOM 2839 C C . GLU A 1 332 ? -18.066 12.309 -6.701 1.00 86.75 332 GLU A C 1
ATOM 2841 O O . GLU A 1 332 ? -19.080 11.621 -6.517 1.00 86.75 332 GLU A O 1
ATOM 2846 N N . LEU A 1 333 ? -17.394 12.871 -5.694 1.00 87.12 333 LEU A N 1
ATOM 2847 C CA . LEU A 1 333 ? -17.880 12.877 -4.318 1.00 87.12 333 LEU A CA 1
ATOM 2848 C C . LEU A 1 333 ? -19.076 13.822 -4.205 1.00 87.12 333 LEU A C 1
ATOM 2850 O O . LEU A 1 333 ? -18.938 15.024 -4.393 1.00 87.12 333 LEU A O 1
ATOM 2854 N N . ARG A 1 334 ? -20.245 13.284 -3.857 1.00 86.50 334 ARG A N 1
ATOM 2855 C CA . ARG A 1 334 ? -21.461 14.077 -3.621 1.00 86.50 334 ARG A CA 1
ATOM 2856 C C . ARG A 1 334 ? -21.593 14.483 -2.167 1.00 86.50 334 ARG A C 1
ATOM 2858 O O . ARG A 1 334 ? -21.949 15.618 -1.855 1.00 86.50 334 ARG A O 1
ATOM 2865 N N . TYR A 1 335 ? -21.312 13.539 -1.276 1.00 85.06 335 TYR A N 1
ATOM 2866 C CA . TYR A 1 335 ? -21.536 13.725 0.146 1.00 85.06 335 TYR A CA 1
ATOM 2867 C C . TYR A 1 335 ? -20.489 12.999 0.980 1.00 85.06 335 TYR A C 1
ATOM 2869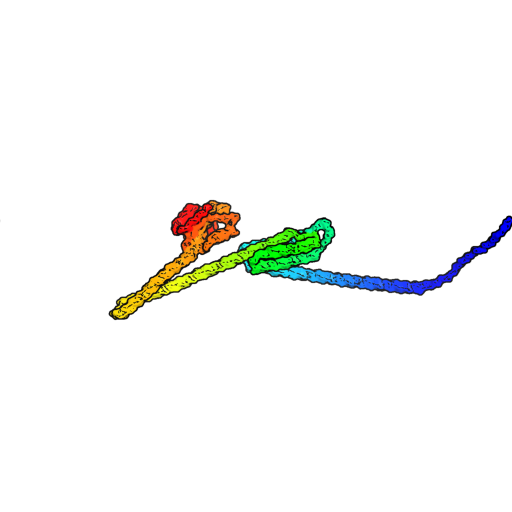 O O . TYR A 1 335 ? -20.116 11.871 0.658 1.00 85.06 335 TYR A O 1
ATOM 2877 N N . LEU A 1 336 ? -20.070 13.638 2.071 1.00 84.44 336 LEU A N 1
ATOM 2878 C CA . LEU A 1 336 ? -19.188 13.067 3.082 1.00 84.44 336 LEU A CA 1
ATOM 2879 C C . LEU A 1 336 ? -19.772 13.321 4.475 1.00 84.44 336 LEU A C 1
ATOM 2881 O O . LEU A 1 336 ? -20.076 14.465 4.825 1.00 84.44 336 LEU A O 1
ATOM 2885 N N . TYR A 1 337 ? -19.891 12.252 5.256 1.00 83.75 337 TYR A N 1
ATOM 2886 C CA . TYR A 1 337 ? -20.432 12.253 6.609 1.00 83.75 337 TYR A CA 1
ATOM 2887 C C . TYR A 1 337 ? -19.468 11.606 7.583 1.00 83.75 337 TYR A C 1
ATOM 2889 O O . TYR A 1 337 ? -18.799 10.633 7.239 1.00 83.75 337 TYR A O 1
ATOM 2897 N N . ILE A 1 338 ? -19.439 12.122 8.808 1.00 79.06 338 ILE A N 1
ATOM 2898 C CA . ILE A 1 338 ? -18.821 11.426 9.938 1.00 79.06 338 ILE A CA 1
ATOM 2899 C C . ILE A 1 338 ? -19.852 10.460 10.507 1.00 79.06 338 ILE A C 1
ATOM 2901 O O . ILE A 1 338 ? -21.018 10.819 10.641 1.00 79.06 338 ILE A O 1
ATOM 2905 N N . VAL A 1 339 ? -19.403 9.244 10.795 1.00 83.06 339 VAL A N 1
ATOM 2906 C CA . VAL A 1 339 ? -20.221 8.151 11.307 1.00 83.06 339 VAL A CA 1
ATOM 2907 C C . VAL A 1 339 ? -19.667 7.677 12.640 1.00 83.06 339 VAL A C 1
ATOM 2909 O O . VAL A 1 339 ? -18.461 7.472 12.744 1.00 83.06 339 VAL A O 1
ATOM 2912 N N . ASP A 1 340 ? -20.531 7.442 13.625 1.00 79.69 340 ASP A N 1
ATOM 2913 C CA . ASP A 1 340 ? -20.125 6.925 14.942 1.00 79.69 340 ASP A CA 1
ATOM 2914 C C . ASP A 1 340 ? -19.803 5.420 14.952 1.00 79.69 340 ASP A C 1
ATOM 2916 O O . ASP A 1 340 ? -18.902 4.986 15.672 1.00 79.69 340 ASP A O 1
ATOM 2920 N N . ASP A 1 341 ? -20.519 4.614 14.160 1.00 82.31 341 ASP A N 1
ATOM 2921 C CA . ASP A 1 341 ? -20.283 3.170 14.034 1.00 82.31 341 ASP A CA 1
ATOM 2922 C C . ASP A 1 341 ? -20.372 2.715 12.568 1.00 82.31 341 ASP A C 1
ATOM 2924 O O . ASP A 1 341 ? -21.451 2.524 12.000 1.00 82.31 341 ASP A O 1
ATOM 2928 N N . VAL A 1 342 ? -19.203 2.536 11.948 1.00 84.56 342 VAL A N 1
ATOM 2929 C CA . VAL A 1 342 ? -19.056 2.127 10.542 1.00 84.56 342 VAL A CA 1
ATOM 2930 C C . VAL A 1 342 ? -19.733 0.781 10.251 1.00 84.56 342 VAL A C 1
ATOM 2932 O O . VAL A 1 342 ? -20.303 0.590 9.174 1.00 84.56 342 VAL A O 1
ATOM 2935 N N . GLU A 1 343 ? -19.695 -0.157 11.200 1.00 83.62 343 GLU A N 1
ATOM 2936 C CA . GLU A 1 343 ? -20.240 -1.505 11.017 1.00 83.62 343 GLU A CA 1
ATOM 2937 C C . GLU A 1 343 ? -21.770 -1.512 11.102 1.00 83.62 343 GLU A C 1
ATOM 2939 O O . GLU A 1 343 ? -22.441 -2.251 10.378 1.00 83.62 343 GLU A O 1
ATOM 2944 N N . GLN A 1 344 ? -22.336 -0.680 11.975 1.00 86.25 344 GLN A N 1
ATOM 2945 C CA . GLN A 1 344 ? -23.782 -0.517 12.057 1.00 86.25 344 GLN A CA 1
ATOM 2946 C C . GLN A 1 344 ? -24.334 0.132 10.782 1.00 86.25 344 GLN A C 1
ATOM 2948 O O . GLN A 1 344 ? -25.259 -0.407 10.169 1.00 86.25 344 GLN A O 1
ATOM 2953 N N . ILE A 1 345 ? -23.735 1.242 10.341 1.00 86.12 345 ILE A N 1
ATOM 2954 C CA . ILE A 1 345 ? -24.201 1.964 9.151 1.00 86.12 345 ILE A CA 1
ATOM 2955 C C . ILE A 1 345 ? -24.082 1.102 7.890 1.00 86.12 345 ILE A C 1
ATOM 2957 O O . ILE A 1 345 ? -25.004 1.097 7.076 1.00 86.12 345 ILE A O 1
ATOM 2961 N N . SER A 1 346 ? -23.010 0.318 7.728 1.00 85.38 346 SER A N 1
ATOM 2962 C CA . SER A 1 346 ? -22.866 -0.562 6.557 1.00 85.38 346 SER A CA 1
ATOM 2963 C C . SER A 1 346 ? -23.994 -1.599 6.456 1.00 85.38 346 SER A C 1
ATOM 2965 O O . SER A 1 346 ? -24.556 -1.801 5.376 1.00 85.38 346 SER A O 1
ATOM 2967 N N . LYS A 1 347 ? -24.404 -2.190 7.587 1.00 86.56 347 LYS A N 1
ATOM 2968 C CA . LYS A 1 347 ? -25.554 -3.107 7.654 1.00 86.56 347 LYS A CA 1
ATOM 2969 C C . LYS A 1 347 ? -26.864 -2.391 7.333 1.00 86.56 347 LYS A C 1
ATOM 2971 O O . LYS A 1 347 ? -27.671 -2.915 6.567 1.00 86.56 347 LYS A O 1
ATOM 2976 N N . GLU A 1 348 ? -27.074 -1.194 7.874 1.00 87.06 348 GLU A N 1
ATOM 2977 C CA . GLU A 1 348 ? -28.289 -0.411 7.625 1.00 87.06 348 GLU A CA 1
ATOM 2978 C C . GLU A 1 348 ? -28.419 0.040 6.160 1.00 87.06 348 GLU A C 1
ATOM 2980 O O . GLU A 1 348 ? -29.529 0.022 5.620 1.00 87.06 348 GLU A O 1
ATOM 2985 N N . ILE A 1 349 ? -27.308 0.374 5.488 1.00 87.25 349 ILE A N 1
ATOM 2986 C CA . ILE A 1 349 ? -27.278 0.648 4.040 1.00 87.25 349 ILE A CA 1
ATOM 2987 C C . ILE A 1 349 ? -27.735 -0.595 3.270 1.00 87.25 349 ILE A C 1
ATOM 2989 O O . ILE A 1 349 ? -28.648 -0.513 2.446 1.00 87.25 349 ILE A O 1
ATOM 2993 N N . LEU A 1 350 ? -27.129 -1.754 3.551 1.00 83.62 350 LEU A N 1
ATOM 2994 C CA . LEU A 1 350 ? -27.450 -3.000 2.853 1.00 83.62 350 LEU A CA 1
ATOM 2995 C C . LEU A 1 350 ? -28.915 -3.394 3.032 1.00 83.62 350 LEU A C 1
ATOM 2997 O O . LEU A 1 350 ? -29.544 -3.818 2.068 1.00 83.62 350 LEU A O 1
ATOM 3001 N N . VAL A 1 351 ? -29.475 -3.229 4.232 1.00 86.12 351 VAL A N 1
ATOM 3002 C CA . VAL A 1 351 ? -30.888 -3.525 4.505 1.00 86.12 351 VAL A CA 1
ATOM 3003 C C . VAL A 1 351 ? -31.812 -2.560 3.760 1.00 86.12 351 VAL A C 1
ATOM 3005 O O . VAL A 1 351 ? -32.736 -3.011 3.082 1.00 86.12 351 VAL A O 1
ATOM 3008 N N . ASN A 1 352 ? -31.558 -1.250 3.831 1.00 85.50 352 ASN A N 1
ATOM 3009 C CA . ASN A 1 352 ? -32.441 -0.242 3.235 1.00 85.50 352 ASN A CA 1
ATOM 3010 C C . ASN A 1 352 ? -32.383 -0.210 1.700 1.00 85.50 352 ASN A C 1
ATOM 3012 O O . ASN A 1 352 ? -33.401 0.040 1.052 1.00 85.50 352 ASN A O 1
ATOM 3016 N N . PHE A 1 353 ? -31.223 -0.492 1.100 1.00 85.44 353 PHE A N 1
ATOM 3017 C CA . PHE A 1 353 ? -31.033 -0.433 -0.353 1.00 85.44 353 PHE A CA 1
ATOM 3018 C C . PHE A 1 353 ? -30.925 -1.811 -1.029 1.00 85.44 353 PHE A C 1
ATOM 3020 O O . PHE A 1 353 ? -30.661 -1.882 -2.231 1.00 85.44 353 PHE A O 1
ATOM 3027 N N . LYS A 1 354 ? -31.202 -2.911 -0.311 1.00 82.50 354 LYS A N 1
ATOM 3028 C CA . LYS A 1 354 ? -31.076 -4.302 -0.798 1.00 82.50 354 LYS A CA 1
ATOM 3029 C C . LYS A 1 354 ? -31.716 -4.556 -2.165 1.00 82.50 354 LYS A C 1
ATOM 3031 O O . LYS A 1 354 ? -31.139 -5.231 -3.017 1.00 82.50 354 LYS A O 1
ATOM 3036 N N . ASN A 1 355 ? -32.913 -4.009 -2.376 1.00 82.00 355 ASN A N 1
ATOM 3037 C CA . ASN A 1 355 ? -33.715 -4.226 -3.587 1.00 82.00 355 ASN A CA 1
ATOM 3038 C C . ASN A 1 355 ? -33.275 -3.355 -4.774 1.00 82.00 355 ASN A C 1
ATOM 3040 O O . ASN A 1 355 ? -33.869 -3.426 -5.844 1.00 82.00 355 ASN A O 1
ATOM 3044 N N . ARG A 1 356 ? -32.262 -2.508 -4.582 1.00 82.19 356 ARG A N 1
ATOM 3045 C CA . ARG A 1 356 ? -31.810 -1.491 -5.539 1.00 82.19 356 ARG A CA 1
ATOM 3046 C C . ARG A 1 356 ? -30.360 -1.695 -5.968 1.00 82.19 356 ARG A C 1
ATOM 3048 O O . ARG A 1 356 ? -29.794 -0.828 -6.628 1.00 82.19 356 ARG A O 1
ATOM 3055 N N . ILE A 1 357 ? -29.758 -2.816 -5.578 1.00 80.31 357 ILE A N 1
ATOM 3056 C CA . ILE A 1 357 ? -28.390 -3.178 -5.943 1.00 80.31 357 ILE A CA 1
ATOM 3057 C C . ILE A 1 357 ? -28.336 -3.428 -7.455 1.00 80.31 357 ILE A C 1
ATOM 3059 O O . ILE A 1 357 ? -29.010 -4.321 -7.963 1.00 80.31 357 ILE A O 1
ATOM 3063 N N . VAL A 1 358 ? -27.531 -2.637 -8.165 1.00 73.75 358 VAL A N 1
ATOM 3064 C CA . VAL A 1 358 ? -27.367 -2.702 -9.628 1.00 73.75 358 VAL A CA 1
ATOM 3065 C C . VAL A 1 358 ? -26.367 -3.789 -10.030 1.00 73.75 358 VAL A C 1
ATOM 3067 O O . VAL A 1 358 ? -26.535 -4.438 -11.058 1.00 73.75 358 VAL A O 1
ATOM 3070 N N . ARG A 1 359 ? -25.337 -4.022 -9.207 1.00 64.19 359 ARG A N 1
ATOM 3071 C CA . ARG A 1 359 ? -24.261 -4.986 -9.471 1.00 64.19 359 ARG A CA 1
ATOM 3072 C C . ARG A 1 359 ? -24.061 -5.875 -8.245 1.00 64.19 359 ARG A C 1
ATOM 3074 O O . ARG A 1 359 ? -23.665 -5.377 -7.202 1.00 64.19 359 ARG A O 1
ATOM 3081 N N . ARG A 1 360 ? -24.337 -7.178 -8.374 1.00 57.62 360 ARG A N 1
ATOM 3082 C CA . ARG A 1 360 ? -24.080 -8.202 -7.344 1.00 57.62 360 ARG A CA 1
ATOM 3083 C C . ARG A 1 360 ? -22.834 -8.997 -7.719 1.00 57.62 360 ARG A C 1
ATOM 3085 O O . ARG A 1 360 ? -22.950 -10.031 -8.366 1.00 57.62 360 ARG A O 1
ATOM 3092 N N . ILE A 1 361 ? -21.656 -8.492 -7.367 1.00 52.38 361 ILE A N 1
ATOM 3093 C CA . ILE A 1 361 ? -20.419 -9.284 -7.473 1.00 52.38 361 ILE A CA 1
ATOM 3094 C C . ILE A 1 361 ? -19.877 -9.601 -6.077 1.00 52.38 361 ILE A C 1
ATOM 3096 O O . ILE A 1 361 ? -19.559 -10.755 -5.832 1.00 52.38 361 ILE A O 1
ATOM 3100 N N . ASN A 1 362 ? -19.872 -8.629 -5.151 1.00 55.56 362 ASN A N 1
ATOM 3101 C CA . ASN A 1 362 ? -19.485 -8.786 -3.742 1.00 55.56 362 ASN A CA 1
ATOM 3102 C C . ASN A 1 362 ? -20.335 -7.872 -2.837 1.00 55.56 362 ASN A C 1
ATOM 3104 O O . ASN A 1 362 ? -20.688 -6.767 -3.246 1.00 55.56 362 ASN A O 1
ATOM 3108 N N . ASP A 1 363 ? -20.591 -8.274 -1.586 1.00 51.41 363 ASP A N 1
ATOM 3109 C CA . ASP A 1 363 ? -21.417 -7.507 -0.628 1.00 51.41 363 ASP A CA 1
ATOM 3110 C C . ASP A 1 363 ? -20.848 -6.116 -0.276 1.00 51.41 363 ASP A C 1
ATOM 3112 O O . ASP A 1 363 ? -21.596 -5.211 0.098 1.00 51.41 363 ASP A O 1
ATOM 3116 N N . ASN A 1 364 ? -19.540 -5.920 -0.462 1.00 52.22 364 ASN A N 1
ATOM 3117 C CA . ASN A 1 364 ? -18.839 -4.667 -0.163 1.00 52.22 364 ASN A CA 1
ATOM 3118 C C . ASN A 1 364 ? -18.722 -3.715 -1.366 1.00 52.22 364 ASN A C 1
ATOM 3120 O O . ASN A 1 364 ? -18.224 -2.602 -1.209 1.00 52.22 364 ASN A O 1
ATOM 3124 N N . ASP A 1 365 ? -19.170 -4.124 -2.560 1.00 64.88 365 ASP A N 1
ATOM 3125 C CA . ASP A 1 365 ? -18.908 -3.394 -3.807 1.00 64.88 365 ASP A CA 1
ATOM 3126 C C . ASP A 1 365 ? -20.192 -3.065 -4.585 1.00 64.88 365 ASP A C 1
ATOM 3128 O O . ASP A 1 365 ? -20.292 -3.198 -5.805 1.00 64.88 365 ASP A O 1
ATOM 3132 N N . ASN A 1 366 ? -21.208 -2.631 -3.839 1.00 73.56 366 ASN A N 1
ATOM 3133 C CA . ASN A 1 366 ? -22.553 -2.422 -4.357 1.00 73.56 366 ASN A CA 1
ATOM 3134 C C . ASN A 1 366 ? -22.776 -0.984 -4.856 1.00 73.56 366 ASN A C 1
ATOM 3136 O O . ASN A 1 366 ? -22.501 -0.004 -4.161 1.00 73.56 366 ASN A O 1
ATOM 3140 N N . PHE A 1 367 ? -23.336 -0.878 -6.062 1.00 84.44 367 PHE A N 1
ATOM 3141 C CA . PHE A 1 367 ? -23.967 0.338 -6.579 1.00 84.44 367 PHE A CA 1
ATOM 3142 C C . PHE A 1 367 ? -25.466 0.258 -6.343 1.00 84.44 367 PHE A C 1
ATOM 3144 O O . PHE A 1 367 ? -26.072 -0.791 -6.570 1.00 84.44 367 PHE A O 1
ATOM 3151 N N . PHE A 1 368 ? -26.067 1.369 -5.940 1.00 87.88 368 PHE A N 1
ATOM 3152 C CA . PHE A 1 368 ? -27.484 1.454 -5.632 1.00 87.88 368 PHE A CA 1
ATOM 3153 C C . PHE A 1 368 ? -28.178 2.391 -6.610 1.00 87.88 368 PHE A C 1
ATOM 3155 O O . PHE A 1 368 ? -27.734 3.518 -6.834 1.00 87.88 368 PHE A O 1
ATOM 3162 N N . ARG A 1 369 ? -29.292 1.925 -7.175 1.00 88.88 369 ARG A N 1
ATOM 3163 C CA . ARG A 1 369 ? -30.206 2.766 -7.941 1.00 88.88 369 ARG A CA 1
ATOM 3164 C C . ARG A 1 369 ? -31.147 3.478 -6.977 1.00 88.88 369 ARG A C 1
ATOM 3166 O O . ARG A 1 369 ? -32.108 2.886 -6.487 1.00 88.88 369 ARG A O 1
ATOM 3173 N N . CYS A 1 370 ? -30.852 4.729 -6.672 1.00 87.25 370 CYS A N 1
ATOM 3174 C CA . CYS A 1 370 ? -31.623 5.539 -5.739 1.00 87.25 370 CYS A CA 1
ATOM 3175 C C . CYS A 1 370 ? -31.598 7.005 -6.156 1.00 87.25 370 CYS A C 1
ATOM 3177 O O . CYS A 1 370 ? -30.631 7.489 -6.738 1.00 87.25 370 CYS A O 1
ATOM 3179 N N . SER A 1 371 ? -32.681 7.716 -5.852 1.00 87.06 371 SER A N 1
ATOM 3180 C CA . SER A 1 371 ? -32.730 9.157 -6.100 1.00 87.06 371 SER A CA 1
ATOM 3181 C C . SER A 1 371 ? -32.019 9.922 -4.985 1.00 87.06 371 SER A C 1
ATOM 3183 O O . SER A 1 371 ? -31.950 9.476 -3.836 1.00 87.06 371 SER A O 1
ATOM 3185 N N . LYS A 1 372 ? -31.558 11.134 -5.300 1.00 82.38 372 LYS A N 1
ATOM 3186 C CA . LYS A 1 372 ? -30.951 12.054 -4.326 1.00 82.38 372 LYS A CA 1
ATOM 3187 C C . LYS A 1 372 ? -31.823 12.263 -3.077 1.00 82.38 372 LYS A C 1
ATOM 3189 O O . LYS A 1 372 ? -31.312 12.223 -1.964 1.00 82.38 372 LYS A O 1
ATOM 3194 N N . ASN A 1 373 ? -33.138 12.402 -3.257 1.00 84.75 373 ASN A N 1
ATOM 3195 C CA . ASN A 1 373 ? -34.085 12.605 -2.156 1.00 84.75 373 ASN A CA 1
ATOM 3196 C C . ASN A 1 373 ? -34.157 11.398 -1.210 1.00 84.75 373 ASN A C 1
ATOM 3198 O O . ASN A 1 373 ? -34.393 11.554 -0.017 1.00 84.75 373 ASN A O 1
ATOM 3202 N N . GLU A 1 374 ? -33.990 10.181 -1.724 1.00 85.38 374 GLU A N 1
ATOM 3203 C CA . GLU A 1 374 ? -34.003 8.971 -0.895 1.00 85.38 374 GLU A CA 1
ATOM 3204 C C . GLU A 1 374 ? -32.725 8.833 -0.077 1.00 85.38 374 GLU A C 1
ATOM 3206 O O . GLU A 1 374 ? -32.780 8.406 1.074 1.00 85.38 374 GLU A O 1
ATOM 3211 N N . ILE A 1 375 ? -31.593 9.231 -0.661 1.00 83.94 375 ILE A N 1
ATOM 3212 C CA . ILE A 1 375 ? -30.312 9.319 0.034 1.00 83.94 375 ILE A CA 1
ATOM 3213 C C . ILE A 1 375 ? -30.409 10.342 1.172 1.00 83.94 375 ILE A C 1
ATOM 3215 O O . ILE A 1 375 ? -30.087 10.013 2.309 1.00 83.94 375 ILE A O 1
ATOM 3219 N N . GLU A 1 376 ? -30.917 11.545 0.894 1.00 82.88 376 GLU A N 1
ATOM 3220 C CA . GLU A 1 376 ? -31.081 12.596 1.908 1.00 82.88 376 GLU A CA 1
ATOM 3221 C C . GLU A 1 376 ? -32.018 12.135 3.046 1.00 82.88 376 GLU A C 1
ATOM 3223 O O . GLU A 1 376 ? -31.642 12.226 4.212 1.00 82.88 376 GLU A O 1
ATOM 3228 N N . LYS A 1 377 ? -33.153 11.490 2.734 1.00 85.25 377 LYS A N 1
ATOM 3229 C CA . LYS A 1 377 ? -34.058 10.906 3.749 1.00 85.25 377 LYS A CA 1
ATOM 3230 C C . LYS A 1 377 ? -33.422 9.796 4.586 1.00 85.25 377 LYS A C 1
ATOM 3232 O O . LYS A 1 377 ? -33.734 9.655 5.767 1.00 85.25 377 LYS A O 1
ATOM 3237 N N . PHE A 1 378 ? -32.598 8.948 3.975 1.00 84.88 378 PHE A N 1
ATOM 3238 C CA . PHE A 1 378 ? -31.885 7.888 4.689 1.00 84.88 378 PHE A CA 1
ATOM 3239 C C . PHE A 1 378 ? -30.905 8.482 5.705 1.00 84.88 378 PHE A C 1
ATOM 3241 O O . PHE A 1 378 ? -30.836 8.026 6.841 1.00 84.88 378 PHE A O 1
ATOM 3248 N N . ILE A 1 379 ? -30.217 9.549 5.316 1.00 79.81 379 ILE A N 1
ATOM 3249 C CA . ILE A 1 379 ? -29.231 10.232 6.152 1.00 79.81 379 ILE A CA 1
ATOM 3250 C C . ILE A 1 379 ? -29.905 10.987 7.296 1.00 79.81 379 ILE A C 1
ATOM 3252 O O . ILE A 1 379 ? -29.436 10.907 8.429 1.00 79.81 379 ILE A O 1
ATOM 3256 N N . GLU A 1 380 ? -31.019 11.672 7.030 1.00 80.50 380 GLU A N 1
ATOM 3257 C CA . GLU A 1 380 ? -31.816 12.342 8.067 1.00 80.50 380 GLU A CA 1
ATOM 3258 C C . GLU A 1 380 ? -32.269 11.361 9.153 1.00 80.50 380 GLU A C 1
ATOM 3260 O O . GLU A 1 380 ? -32.214 11.680 10.336 1.00 80.50 380 GLU A O 1
ATOM 3265 N N . LYS A 1 381 ? -32.642 10.130 8.780 1.00 81.50 381 LYS A N 1
ATOM 3266 C CA . LYS A 1 381 ? -32.986 9.082 9.754 1.00 81.50 381 LYS A CA 1
ATOM 3267 C C . LYS A 1 381 ? -31.808 8.644 10.625 1.00 81.50 381 LYS A C 1
ATOM 3269 O O . LYS A 1 381 ? -32.037 8.148 11.724 1.00 81.50 381 LYS A O 1
ATOM 3274 N N . MET A 1 382 ? -30.578 8.790 10.140 1.00 72.75 382 MET A N 1
ATOM 3275 C CA . MET A 1 382 ? -29.377 8.323 10.831 1.00 72.75 382 MET A CA 1
ATOM 3276 C C . MET A 1 382 ? -28.805 9.330 11.837 1.00 72.75 382 MET A C 1
ATOM 3278 O O . MET A 1 382 ? -27.869 8.961 12.543 1.00 72.75 382 MET A O 1
ATOM 3282 N N . ASN A 1 383 ? -29.347 10.556 11.928 1.00 67.75 383 ASN A N 1
ATOM 3283 C CA . ASN A 1 383 ? -28.935 11.598 12.888 1.00 67.75 383 ASN A CA 1
ATOM 3284 C C . ASN A 1 383 ? -27.403 11.767 13.005 1.00 67.75 383 ASN A C 1
ATOM 3286 O O . ASN A 1 383 ? -26.856 11.731 14.102 1.00 67.75 383 ASN A O 1
ATOM 3290 N N . GLN A 1 384 ? -26.693 11.902 11.880 1.00 66.25 384 GLN A N 1
ATOM 3291 C CA . GLN A 1 384 ? -25.229 12.038 11.878 1.00 66.25 384 GLN A CA 1
ATOM 3292 C C . GLN A 1 384 ? -24.790 13.513 11.920 1.00 66.25 384 GLN A C 1
ATOM 3294 O O . GLN A 1 384 ? -25.299 14.348 11.172 1.00 66.25 384 GLN A O 1
ATOM 3299 N N . ASP A 1 385 ? -23.805 13.819 12.770 1.00 56.59 385 ASP A N 1
ATOM 3300 C CA . ASP A 1 385 ? -23.524 15.179 13.261 1.00 56.59 385 ASP A CA 1
ATOM 3301 C C . ASP A 1 385 ? -22.813 16.126 12.276 1.00 56.59 385 ASP A C 1
ATOM 3303 O O . ASP A 1 385 ? -22.804 17.342 12.488 1.00 56.59 385 ASP A O 1
ATOM 3307 N N . LYS A 1 386 ? -22.174 15.624 11.206 1.00 56.41 386 LYS A N 1
ATOM 3308 C CA . LYS A 1 386 ? -21.395 16.475 10.282 1.00 56.41 386 LYS A CA 1
ATOM 3309 C C . LYS A 1 386 ? -21.560 16.083 8.823 1.00 56.41 386 LYS A C 1
ATOM 3311 O O . LYS A 1 386 ? -21.177 14.991 8.414 1.00 56.41 386 LYS A O 1
ATOM 3316 N N . PHE A 1 387 ? -22.063 17.042 8.050 1.00 62.09 387 PHE A N 1
ATOM 3317 C CA . PHE A 1 387 ? -22.353 16.943 6.629 1.00 62.09 387 PHE A CA 1
ATOM 3318 C C . PHE A 1 387 ? -21.477 17.906 5.828 1.00 62.09 387 PHE A C 1
ATOM 3320 O O . PHE A 1 387 ? -21.589 19.122 5.985 1.00 62.09 387 PHE A O 1
ATOM 3327 N N . ILE A 1 388 ? -20.636 17.381 4.936 1.00 59.00 388 ILE A N 1
ATOM 3328 C CA . ILE A 1 388 ? -19.993 18.188 3.895 1.00 59.00 388 ILE A CA 1
ATOM 3329 C C . ILE A 1 388 ? -20.665 17.840 2.569 1.00 59.00 388 ILE A C 1
ATOM 3331 O O . ILE A 1 388 ? -20.499 16.741 2.034 1.00 59.00 388 ILE A O 1
ATOM 3335 N N . LYS A 1 389 ? -21.438 18.795 2.042 1.00 58.28 389 LYS A N 1
ATOM 3336 C CA . LYS A 1 389 ? -21.980 18.740 0.682 1.00 58.28 389 LYS A CA 1
ATOM 3337 C C . LYS A 1 389 ? -20.926 19.286 -0.267 1.00 58.28 389 LYS A C 1
ATOM 3339 O O . LYS A 1 389 ? -20.631 20.480 -0.236 1.00 58.28 389 LYS A O 1
ATOM 3344 N N . VAL A 1 390 ? -20.358 18.415 -1.087 1.00 58.59 390 VAL A N 1
ATOM 3345 C CA . VAL A 1 390 ? -19.441 18.824 -2.151 1.00 58.59 390 VAL A CA 1
ATOM 3346 C C . VAL A 1 390 ? -20.316 19.120 -3.372 1.00 58.59 390 VAL A C 1
ATOM 3348 O O . VAL A 1 390 ? -21.156 18.296 -3.736 1.00 58.59 390 VAL A O 1
ATOM 3351 N N . LYS A 1 391 ? -20.245 20.359 -3.875 1.00 42.97 391 LYS A N 1
ATOM 3352 C CA . LYS A 1 391 ? -21.106 20.854 -4.962 1.00 42.97 391 LYS A CA 1
ATOM 3353 C C . LYS A 1 391 ? -20.818 20.145 -6.274 1.00 42.97 391 LYS A C 1
ATOM 3355 O O . LYS A 1 391 ? -19.618 20.021 -6.592 1.00 42.97 391 LYS A O 1
#

Radius of gyration: 49.49 Å; Cα contacts (8 Å, |Δi|>4): 264; chains: 1; bounding box: 136×55×179 Å

Mean predicted aligned error: 17.94 Å

Sequence (391 aa):
MFDFKKNNNTKILEHKDIEVDINPINLEYKKAESELNRIKKLLNDTKVSVNMEINNLNKKVNYYRDELNKIENIYYEKNFNLSTDCFNSLEEMDFELQLQNTKNNRKDLIKQNKVFKYENSICVVKDLDFEKIIFRGLSNEFEIIKNEILKQNSNNYIDKFNDMINFYCQMCNKKYFEITNEFIDTYKNEIQIYKSYCIFKEKELLKIKDEIKQDKRKKEIRSIRNKFSKDMERSLKNKQAYERKILNERNNVKKSEFENRLIKIENHINYLKEKEKYIKYQENKIKSGYMYILSNVLSFGKDIFKICVTDSLFPFREIAKLNQVSTPYEYELRYLYIVDDVEQISKEILVNFKNRIVRRINDNDNFFRCSKNEIEKFIEKMNQDKFIKVK

pLDDT: mean 77.31, std 14.49, range [31.62, 92.31]

Secondary structure (DSSP, 8-state):
---------------------HHHHHHHHHHHHHHHHHHHHHHHHHHHHHHHHHHHHHHHHHHHHHHHHHHHHHHHHHHH---TT---SHHHHHHHHHHHHHHHHHHHHHHTT-SEEE-TTS-PPP-HHHHHHHHHHHHHHHHHHHHHHHH---TTHHHHHHHHHHHHHHHHHTTTEEE-HHHHHHHHHHHHHHHHHHHHHHHHHHHHHHHHHHHHHHHHHHHHHHHHHHHHHHHHHHHHHHHHHHHH---HHHHHHHHHHHHHHHHHHHHHHHHHHHHHHHHHHHH-EEEEEEE-HHHH-TTEEEEEEE--S-HHHHHHHHHHHH-SSPPEEEEEEEES-HHHHHHHHHHHHGGGBS--S-TTS-EEE--HHHHHHHHHHTT-S-EEE--